Protein AF-A0A850M4L1-F1 (afdb_monomer_lite)

Structure (mmCIF, N/CA/C/O backbone):
data_AF-A0A850M4L1-F1
#
_entry.id   AF-A0A850M4L1-F1
#
loop_
_atom_site.group_PDB
_atom_site.id
_atom_site.type_symbol
_atom_site.label_atom_id
_atom_site.label_alt_id
_atom_site.label_comp_id
_atom_site.label_asym_id
_atom_site.label_entity_id
_atom_site.label_seq_id
_atom_site.pdbx_PDB_ins_code
_atom_site.Cartn_x
_atom_site.Cartn_y
_atom_site.Cartn_z
_atom_site.occupancy
_atom_site.B_iso_or_equiv
_atom_site.auth_seq_id
_atom_site.auth_comp_id
_atom_site.auth_asym_id
_atom_site.auth_atom_id
_atom_site.pdbx_PDB_model_num
ATOM 1 N N . MET A 1 1 ? 158.970 19.715 -235.689 1.00 47.38 1 MET A N 1
ATOM 2 C CA . MET A 1 1 ? 159.366 20.058 -234.306 1.00 47.38 1 MET A CA 1
ATOM 3 C C . MET A 1 1 ? 158.339 21.072 -233.840 1.00 47.38 1 MET A C 1
ATOM 5 O O . MET A 1 1 ? 158.352 22.173 -234.350 1.00 47.38 1 MET A O 1
ATOM 9 N N . SER A 1 2 ? 157.312 20.718 -233.080 1.00 52.75 2 SER A N 1
ATOM 10 C CA . SER A 1 2 ? 157.473 20.739 -231.622 1.00 52.75 2 SER A CA 1
ATOM 11 C C . SER A 1 2 ? 156.295 20.090 -230.870 1.00 52.75 2 SER A C 1
ATOM 13 O O . SER A 1 2 ? 156.142 20.314 -229.673 1.00 52.75 2 SER A O 1
ATOM 15 N N . ASP A 1 3 ? 155.504 19.248 -231.544 1.00 48.44 3 ASP A N 1
ATOM 16 C CA . ASP A 1 3 ? 154.266 18.611 -231.040 1.00 48.44 3 ASP A CA 1
ATOM 17 C C . ASP A 1 3 ? 154.437 17.668 -229.820 1.00 48.44 3 ASP A C 1
ATOM 19 O O . ASP A 1 3 ? 153.500 16.981 -229.427 1.00 48.44 3 ASP A O 1
ATOM 23 N N . GLN A 1 4 ? 155.618 17.601 -229.194 1.00 53.38 4 GLN A N 1
ATOM 24 C CA . GLN A 1 4 ? 155.922 16.665 -228.099 1.00 53.38 4 GLN A CA 1
ATOM 25 C C . GLN A 1 4 ? 156.129 17.314 -226.722 1.00 53.38 4 GLN A C 1
ATOM 27 O O . GLN A 1 4 ? 156.133 16.594 -225.726 1.00 53.38 4 GLN A O 1
ATOM 32 N N . VAL A 1 5 ? 156.273 18.640 -226.623 1.00 58.00 5 VAL A N 1
ATOM 33 C CA . VAL A 1 5 ? 156.611 19.285 -225.334 1.00 58.00 5 VAL A CA 1
ATOM 34 C C . VAL A 1 5 ? 155.368 19.656 -224.516 1.00 58.00 5 VAL A C 1
ATOM 36 O O . VAL A 1 5 ? 155.410 19.621 -223.291 1.00 58.00 5 VAL A O 1
ATOM 39 N N . GLU A 1 6 ? 154.223 19.894 -225.152 1.00 56.19 6 GLU A N 1
ATOM 40 C CA . GLU A 1 6 ? 153.031 20.380 -224.438 1.00 56.19 6 GLU A CA 1
ATOM 41 C C . GLU A 1 6 ? 152.244 19.269 -223.700 1.00 56.19 6 GLU A C 1
ATOM 43 O O . GLU A 1 6 ? 151.490 19.544 -222.768 1.00 56.19 6 GLU A O 1
ATOM 48 N N . ASN A 1 7 ? 152.478 17.991 -224.030 1.00 58.03 7 ASN A N 1
ATOM 49 C CA . ASN A 1 7 ? 151.738 16.840 -223.481 1.00 58.03 7 ASN A CA 1
ATOM 50 C C . ASN A 1 7 ? 152.262 16.355 -222.103 1.00 58.03 7 ASN A C 1
ATOM 52 O O . ASN A 1 7 ? 151.590 15.620 -221.379 1.00 58.03 7 ASN A O 1
ATOM 56 N N . VAL A 1 8 ? 153.476 16.763 -221.711 1.00 63.00 8 VAL A N 1
ATOM 57 C CA . VAL A 1 8 ? 154.105 16.365 -220.432 1.00 63.00 8 VAL A CA 1
ATOM 58 C C . VAL A 1 8 ? 153.668 17.282 -219.282 1.00 63.00 8 VAL A C 1
ATOM 60 O O . VAL A 1 8 ? 153.546 16.845 -218.134 1.00 63.00 8 VAL A O 1
ATOM 63 N N . GLU A 1 9 ? 153.358 18.542 -219.588 1.00 61.69 9 GLU A N 1
ATOM 64 C CA . GLU A 1 9 ? 152.892 19.530 -218.610 1.00 61.69 9 GLU A CA 1
ATOM 65 C C . GLU A 1 9 ? 151.488 19.184 -218.066 1.00 61.69 9 GLU A C 1
ATOM 67 O O . GLU A 1 9 ? 151.167 19.458 -216.906 1.00 61.69 9 GLU A O 1
ATOM 72 N N . THR A 1 10 ? 150.653 18.533 -218.882 1.00 63.84 10 THR A N 1
ATOM 73 C CA . THR A 1 10 ? 149.271 18.153 -218.546 1.00 63.84 10 THR A CA 1
ATOM 74 C C . THR A 1 10 ? 149.223 16.983 -217.562 1.00 63.84 10 THR A C 1
ATOM 76 O O . THR A 1 10 ? 148.523 17.048 -216.552 1.00 63.84 10 THR A O 1
ATOM 79 N N . LEU A 1 11 ? 150.043 15.950 -217.774 1.00 66.38 11 LEU A N 1
ATOM 80 C CA . LEU A 1 11 ? 150.095 14.768 -216.901 1.00 66.38 11 LEU A CA 1
ATOM 81 C C . LEU A 1 11 ? 150.603 15.087 -215.486 1.00 66.38 11 LEU A C 1
ATOM 83 O O . LEU A 1 11 ? 150.153 14.489 -214.507 1.00 66.38 11 LEU A O 1
ATOM 87 N N . LYS A 1 12 ? 151.500 16.070 -215.351 1.00 67.06 12 LYS A N 1
ATOM 88 C CA . LYS A 1 12 ? 152.033 16.486 -214.046 1.00 67.06 12 LYS A CA 1
ATOM 89 C C . LYS A 1 12 ? 150.975 17.176 -213.178 1.00 67.06 12 LYS A C 1
ATOM 91 O O . LYS A 1 12 ? 150.964 16.986 -211.960 1.00 67.06 12 LYS A O 1
ATOM 96 N N . LYS A 1 13 ? 150.063 17.932 -213.800 1.00 68.19 13 LYS A N 1
ATOM 97 C CA . LYS A 1 13 ? 148.914 18.541 -213.111 1.00 68.19 13 LYS A CA 1
ATOM 98 C C . LYS A 1 13 ? 147.897 17.491 -212.655 1.00 68.19 13 LYS A C 1
ATOM 100 O O . LYS A 1 13 ? 147.369 17.616 -211.552 1.00 68.19 13 LYS A O 1
ATOM 105 N N . GLU A 1 14 ? 147.678 16.435 -213.438 1.00 69.88 14 GLU A N 1
ATOM 106 C CA . GLU A 1 14 ? 146.752 15.352 -213.072 1.00 69.88 14 GLU A CA 1
ATOM 107 C C . GLU A 1 14 ? 147.271 14.532 -211.874 1.00 69.88 14 GLU A C 1
ATOM 109 O O . GLU A 1 14 ? 146.515 14.213 -210.957 1.00 69.88 14 GLU A O 1
ATOM 114 N N . LEU A 1 15 ? 148.583 14.272 -211.814 1.00 71.81 15 LEU A N 1
ATOM 115 C CA . LEU A 1 15 ? 149.195 13.526 -210.707 1.00 71.81 15 LEU A CA 1
ATOM 116 C C . LEU A 1 15 ? 149.131 14.297 -209.374 1.00 71.81 15 LEU A C 1
ATOM 118 O O . LEU A 1 15 ? 148.825 13.722 -208.329 1.00 71.81 15 LEU A O 1
ATOM 122 N N . GLN A 1 16 ? 149.361 15.616 -209.411 1.00 69.88 16 GLN A N 1
ATOM 123 C CA . GLN A 1 16 ? 149.229 16.473 -208.224 1.00 69.88 16 GLN A CA 1
ATOM 124 C C . GLN A 1 16 ? 147.788 16.542 -207.706 1.00 69.88 16 GLN A C 1
ATOM 126 O O . GLN A 1 16 ? 147.572 16.666 -206.499 1.00 69.88 16 GLN A O 1
ATOM 131 N N . LYS A 1 17 ? 146.797 16.441 -208.597 1.00 74.25 17 LYS A N 1
ATOM 132 C CA . LYS A 1 17 ? 145.383 16.378 -208.220 1.00 74.25 17 LYS A CA 1
ATOM 133 C C . LYS A 1 17 ? 145.055 15.059 -207.515 1.00 74.25 17 LYS A C 1
ATOM 135 O O . LYS A 1 17 ? 144.477 15.080 -206.434 1.00 74.25 17 LYS A O 1
ATOM 140 N N . GLN A 1 18 ? 145.527 13.933 -208.051 1.00 75.38 18 GLN A N 1
ATOM 141 C CA . GLN A 1 18 ? 145.298 12.615 -207.448 1.00 75.38 18 GLN A CA 1
ATOM 142 C C . GLN A 1 18 ? 145.950 12.455 -206.067 1.00 75.38 18 GLN A C 1
ATOM 144 O O . GLN A 1 18 ? 145.377 11.806 -205.193 1.00 75.38 18 GLN A O 1
ATOM 149 N N . GLN A 1 19 ? 147.110 13.076 -205.825 1.00 71.81 19 GLN A N 1
ATOM 150 C CA . GLN A 1 19 ? 147.727 13.073 -204.493 1.00 71.81 19 GLN A CA 1
ATOM 151 C C . GLN A 1 19 ? 146.883 13.821 -203.454 1.00 71.81 19 GLN A C 1
ATOM 153 O O . GLN A 1 19 ? 146.700 13.315 -202.348 1.00 71.81 19 GLN A O 1
ATOM 158 N N . LYS A 1 20 ? 146.301 14.971 -203.819 1.00 72.19 20 LYS A N 1
ATOM 159 C CA . LYS A 1 20 ? 145.382 15.708 -202.937 1.00 72.19 20 LYS A CA 1
ATOM 160 C C . LYS A 1 20 ? 144.107 14.922 -202.624 1.00 72.19 20 LYS A C 1
ATOM 162 O O . LYS A 1 20 ? 143.660 14.937 -201.478 1.00 72.19 20 LYS A O 1
ATOM 167 N N . ASP A 1 21 ? 143.554 14.216 -203.606 1.00 73.19 21 ASP A N 1
ATOM 168 C CA . ASP A 1 21 ? 142.341 13.411 -203.415 1.00 73.19 21 ASP A CA 1
ATOM 169 C C . ASP A 1 21 ? 142.602 12.194 -202.507 1.00 73.19 21 ASP A C 1
ATOM 171 O O . ASP A 1 21 ? 141.761 11.830 -201.679 1.00 73.19 21 ASP A O 1
ATOM 175 N N . LEU A 1 22 ? 143.801 11.605 -202.584 1.00 76.25 22 LEU A N 1
ATOM 176 C CA . LEU A 1 22 ? 144.211 10.507 -201.706 1.00 76.25 22 LEU A CA 1
ATOM 177 C C . LEU A 1 22 ? 144.377 10.965 -200.246 1.00 76.25 22 LEU A C 1
ATOM 179 O O . LEU A 1 22 ? 143.970 10.256 -199.322 1.00 76.25 22 LEU A O 1
ATOM 183 N N . GLU A 1 23 ? 144.953 12.151 -200.036 1.00 72.12 23 GLU A N 1
ATOM 184 C CA . GLU A 1 23 ? 145.127 12.755 -198.709 1.00 72.12 23 GLU A CA 1
ATOM 185 C C . GLU A 1 23 ? 143.764 13.056 -198.061 1.00 72.12 23 GLU A C 1
ATOM 187 O O . GLU A 1 23 ? 143.528 12.698 -196.906 1.00 72.12 23 GLU A O 1
ATOM 192 N N . TRP A 1 24 ? 142.818 13.599 -198.837 1.00 78.75 24 TRP A N 1
ATOM 193 C CA . TRP A 1 24 ? 141.440 13.832 -198.392 1.00 78.75 24 TRP A CA 1
ATOM 194 C C . TRP A 1 24 ? 140.712 12.528 -198.033 1.00 78.75 24 TRP A C 1
ATOM 196 O O . TRP A 1 24 ? 139.997 12.461 -197.029 1.00 78.75 24 TRP A O 1
ATOM 206 N N . SER A 1 25 ? 140.931 11.461 -198.808 1.00 70.56 25 SER A N 1
ATOM 207 C CA . SER A 1 25 ? 140.328 10.155 -198.532 1.00 70.56 25 SER A CA 1
ATOM 208 C C . SER A 1 25 ? 140.869 9.516 -197.249 1.00 70.56 25 SER A C 1
ATOM 210 O O . SER A 1 25 ? 140.101 8.887 -196.519 1.00 70.56 25 SER A O 1
ATOM 212 N N . LYS A 1 26 ? 142.161 9.681 -196.935 1.00 75.44 26 LYS A N 1
ATOM 213 C CA . LYS A 1 26 ? 142.742 9.187 -195.673 1.00 75.44 26 LYS A CA 1
ATOM 214 C C . LYS A 1 26 ? 142.166 9.915 -194.462 1.00 75.44 26 LYS A C 1
ATOM 216 O O . LYS A 1 26 ? 141.758 9.266 -193.500 1.00 75.44 26 LYS A O 1
ATOM 221 N N . ASP A 1 27 ? 142.053 11.236 -194.545 1.00 73.75 27 ASP A N 1
ATOM 222 C CA . ASP A 1 27 ? 141.485 12.061 -193.474 1.00 73.75 27 ASP A CA 1
ATOM 223 C C . ASP A 1 27 ? 139.998 11.734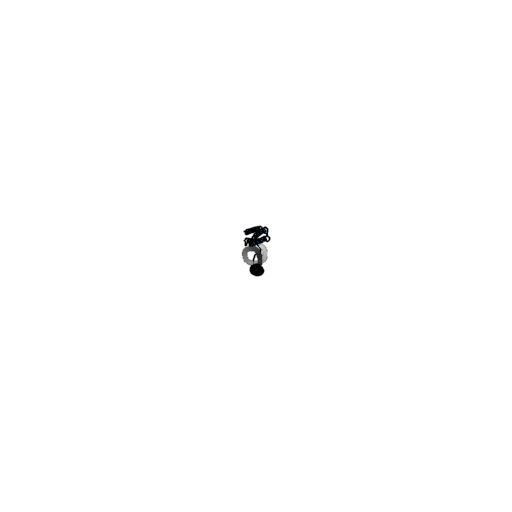 -193.232 1.00 73.75 27 ASP A C 1
ATOM 225 O O . ASP A 1 27 ? 139.510 11.713 -192.095 1.00 73.75 27 ASP A O 1
ATOM 229 N N . ARG A 1 28 ? 139.267 11.390 -194.303 1.00 76.75 28 ARG A N 1
ATOM 230 C CA . ARG A 1 28 ? 137.873 10.937 -194.224 1.00 76.75 28 ARG A CA 1
ATOM 231 C C . ARG A 1 28 ? 137.735 9.570 -193.551 1.00 76.75 28 ARG A C 1
ATOM 233 O O . ARG A 1 28 ? 136.832 9.406 -192.731 1.00 76.75 28 ARG A O 1
ATOM 240 N N . ILE A 1 29 ? 138.615 8.619 -193.864 1.00 77.12 29 ILE A N 1
ATOM 241 C CA . ILE A 1 29 ? 138.613 7.283 -193.247 1.00 77.12 29 ILE A CA 1
ATOM 242 C C . ILE A 1 29 ? 138.905 7.389 -191.747 1.00 77.12 29 ILE A C 1
ATOM 244 O O . ILE A 1 29 ? 138.156 6.837 -190.944 1.00 77.12 29 ILE A O 1
ATOM 248 N N . MET A 1 30 ? 139.897 8.192 -191.353 1.00 74.56 30 MET A N 1
ATOM 249 C CA . MET A 1 30 ? 140.255 8.360 -189.940 1.00 74.56 30 MET A CA 1
ATOM 250 C C . MET A 1 30 ? 139.113 8.985 -189.112 1.00 74.56 30 MET A C 1
ATOM 252 O O . MET A 1 30 ? 138.910 8.636 -187.946 1.00 74.56 30 MET A O 1
ATOM 256 N N . LYS A 1 31 ? 138.311 9.879 -189.714 1.00 75.31 31 LYS A N 1
ATOM 257 C CA . LYS A 1 31 ? 137.085 10.415 -189.092 1.00 75.31 31 LYS A CA 1
ATOM 258 C C . LYS A 1 31 ? 136.010 9.347 -188.889 1.00 75.31 31 LYS A C 1
ATOM 260 O O . LYS A 1 31 ? 135.436 9.278 -187.805 1.00 75.31 31 LYS A O 1
ATOM 265 N N . LEU A 1 32 ? 135.764 8.513 -189.898 1.00 78.44 32 LEU A N 1
ATOM 266 C CA . LEU A 1 32 ? 134.756 7.451 -189.826 1.00 78.44 32 LEU A CA 1
ATOM 267 C C . LEU A 1 32 ? 135.134 6.369 -188.809 1.00 78.44 32 LEU A C 1
ATOM 269 O O . LEU A 1 32 ? 134.271 5.890 -188.081 1.00 78.44 32 LEU A O 1
ATOM 273 N N . GLU A 1 33 ? 136.417 6.031 -188.685 1.00 74.50 33 GLU A N 1
ATOM 274 C CA . GLU A 1 33 ? 136.890 5.101 -187.651 1.00 74.50 33 GLU A CA 1
ATOM 275 C C . GLU A 1 33 ? 136.678 5.662 -186.238 1.00 74.50 33 GLU A C 1
ATOM 277 O O . GLU A 1 33 ? 136.248 4.940 -185.333 1.00 74.50 33 GLU A O 1
ATOM 282 N N . LYS A 1 34 ? 136.896 6.971 -186.052 1.00 74.31 34 LYS A N 1
ATOM 283 C CA . LYS A 1 34 ? 136.629 7.656 -184.780 1.00 74.31 34 LYS A CA 1
ATOM 284 C C . LYS A 1 34 ? 135.131 7.691 -184.444 1.00 74.31 34 LYS A C 1
ATOM 286 O O . LYS A 1 34 ? 134.760 7.480 -183.289 1.00 74.31 34 LYS A O 1
ATOM 291 N N . GLU A 1 35 ? 134.268 7.911 -185.435 1.00 74.94 35 GLU A N 1
ATOM 292 C CA . GLU A 1 35 ? 132.804 7.865 -185.280 1.00 74.94 35 GLU A CA 1
ATOM 293 C C . GLU A 1 35 ? 132.290 6.443 -184.995 1.00 74.94 35 GLU A C 1
ATOM 295 O O . GLU A 1 35 ? 131.413 6.259 -184.144 1.00 74.94 35 GLU A O 1
ATOM 300 N N . LEU A 1 36 ? 132.880 5.425 -185.628 1.00 76.62 36 LEU A N 1
ATOM 301 C CA . LEU A 1 36 ? 132.554 4.020 -185.388 1.00 76.62 36 LEU A CA 1
ATOM 302 C C . LEU A 1 36 ? 132.929 3.602 -183.959 1.00 76.62 36 LEU A C 1
ATOM 304 O O . LEU A 1 36 ? 132.122 2.983 -183.265 1.00 76.62 36 LEU A O 1
ATOM 308 N N . ALA A 1 37 ? 134.122 3.980 -183.491 1.00 70.94 37 ALA A N 1
ATOM 309 C CA . ALA A 1 37 ? 134.564 3.713 -182.122 1.00 70.94 37 ALA A CA 1
ATOM 310 C C . ALA A 1 37 ? 133.674 4.418 -181.080 1.00 70.94 37 ALA A C 1
ATOM 312 O O . ALA A 1 37 ? 133.314 3.816 -180.066 1.00 70.94 37 ALA A O 1
ATOM 313 N N . SER A 1 38 ? 133.256 5.659 -181.357 1.00 73.25 38 SER A N 1
ATOM 314 C CA . SER A 1 38 ? 132.304 6.404 -180.520 1.00 73.25 38 SER A CA 1
ATOM 315 C C . SER A 1 38 ? 130.935 5.712 -180.449 1.00 73.25 38 SER A C 1
ATOM 317 O O . SER A 1 38 ? 130.394 5.509 -179.362 1.00 73.25 38 SER A O 1
ATOM 319 N N . SER A 1 39 ? 130.409 5.256 -181.591 1.00 73.50 39 SER A N 1
ATOM 320 C CA . SER A 1 39 ? 129.108 4.573 -181.665 1.00 73.50 39 SER A CA 1
ATOM 321 C C . SER A 1 39 ? 129.118 3.220 -180.950 1.00 73.50 39 SER A C 1
ATOM 323 O O . SER A 1 39 ? 128.164 2.871 -180.258 1.00 73.50 39 SER A O 1
ATOM 325 N N . LYS A 1 40 ? 130.226 2.474 -181.040 1.00 71.62 40 LYS A N 1
ATOM 326 C CA . LYS A 1 40 ? 130.391 1.200 -180.323 1.00 71.62 40 LYS A CA 1
ATOM 327 C C . LYS A 1 40 ? 130.453 1.394 -178.804 1.00 71.62 40 LYS A C 1
ATOM 329 O O . LYS A 1 40 ? 129.876 0.606 -178.061 1.00 71.62 40 LYS A O 1
ATOM 334 N N . SER A 1 41 ? 131.114 2.462 -178.352 1.00 70.75 41 SER A N 1
ATOM 335 C CA . SER A 1 41 ? 131.174 2.843 -176.934 1.00 70.75 41 SER A CA 1
ATOM 336 C C . SER A 1 41 ? 129.807 3.284 -176.392 1.00 70.75 41 SER A C 1
ATOM 338 O O . SER A 1 41 ? 129.442 2.925 -175.274 1.00 70.75 41 SER A O 1
ATOM 340 N N . ALA A 1 42 ? 129.008 3.997 -177.196 1.00 71.69 42 ALA A N 1
ATOM 341 C CA . ALA A 1 42 ? 127.636 4.362 -176.838 1.00 71.69 42 ALA A CA 1
ATOM 342 C C . ALA A 1 42 ? 126.721 3.130 -176.706 1.00 71.69 42 ALA A C 1
ATOM 344 O O . ALA A 1 42 ? 125.980 3.026 -175.731 1.00 71.69 42 ALA A O 1
ATOM 345 N N . LEU A 1 43 ? 126.829 2.162 -177.624 1.00 72.81 43 LEU A N 1
ATOM 346 C CA . LEU A 1 43 ? 126.033 0.932 -177.575 1.00 72.81 43 LEU A CA 1
ATOM 347 C C . LEU A 1 43 ? 126.350 0.080 -176.331 1.00 72.81 43 LEU A C 1
ATOM 349 O O . LEU A 1 43 ? 125.434 -0.389 -175.658 1.00 72.81 43 LEU A O 1
ATOM 353 N N . MET A 1 44 ? 127.635 -0.049 -175.970 1.00 69.19 44 MET A N 1
ATOM 354 C CA . MET A 1 44 ? 128.047 -0.749 -174.741 1.00 69.19 44 MET A CA 1
ATOM 355 C C . MET A 1 44 ? 127.545 -0.074 -173.455 1.00 69.19 44 MET A C 1
ATOM 357 O O . MET A 1 44 ? 127.446 -0.739 -172.427 1.00 69.19 44 MET A O 1
ATOM 361 N N . LYS A 1 45 ? 127.218 1.226 -173.488 1.00 71.50 45 LYS A N 1
ATOM 362 C CA . LYS A 1 45 ? 126.600 1.930 -172.353 1.00 71.50 45 LYS A CA 1
ATOM 363 C C . LYS A 1 45 ? 125.081 1.770 -172.286 1.00 71.50 45 LYS A C 1
ATOM 365 O O . LYS A 1 45 ? 124.552 1.749 -171.183 1.00 71.50 45 LYS A O 1
ATOM 370 N N . SER A 1 46 ? 124.387 1.628 -173.416 1.00 72.69 46 SER A N 1
ATOM 371 C CA . SER A 1 46 ? 122.918 1.512 -173.436 1.00 72.69 46 SER A CA 1
ATOM 372 C C . SER A 1 46 ? 122.390 0.114 -173.089 1.00 72.69 46 SER A C 1
ATOM 374 O O . SER A 1 46 ? 121.260 -0.032 -172.634 1.00 72.69 46 SER A O 1
ATOM 376 N N . GLU A 1 47 ? 123.187 -0.935 -173.299 1.00 70.06 47 GLU A N 1
ATOM 377 C CA . GLU A 1 47 ? 122.758 -2.323 -173.070 1.00 70.06 47 GLU A CA 1
ATOM 378 C C . GLU A 1 47 ? 122.518 -2.664 -171.576 1.00 70.06 47 GLU A C 1
ATOM 380 O O . GLU A 1 47 ? 121.491 -3.272 -171.262 1.00 70.06 47 GLU A O 1
ATOM 385 N N . PRO A 1 48 ? 123.367 -2.223 -170.621 1.00 74.25 48 PRO A N 1
ATOM 386 C CA . PRO A 1 48 ? 123.092 -2.366 -169.188 1.00 74.25 48 PRO A CA 1
ATOM 387 C C . PRO A 1 48 ? 121.872 -1.560 -168.717 1.00 74.25 48 PRO A C 1
ATOM 389 O O . PRO A 1 48 ? 121.126 -2.026 -167.858 1.00 74.25 48 PRO A O 1
ATOM 392 N N . GLU A 1 49 ? 121.651 -0.368 -169.284 1.00 75.31 49 GLU A N 1
ATOM 393 C CA . GLU A 1 49 ? 120.510 0.495 -168.937 1.00 75.31 49 GLU A CA 1
ATOM 394 C C . GLU A 1 49 ? 119.172 -0.156 -169.315 1.00 75.31 49 GLU A C 1
ATOM 396 O O . GLU A 1 49 ? 118.204 -0.080 -168.557 1.00 75.31 49 GLU A O 1
ATOM 401 N N . MET A 1 50 ? 119.122 -0.863 -170.448 1.00 76.38 50 MET A N 1
ATOM 402 C CA . MET A 1 50 ? 117.914 -1.558 -170.898 1.00 76.38 50 MET A CA 1
ATOM 403 C C . MET A 1 50 ? 117.537 -2.725 -169.972 1.00 76.38 50 MET A C 1
ATOM 405 O O . MET A 1 50 ? 116.371 -2.868 -169.608 1.00 76.38 50 MET A O 1
ATOM 409 N N . LYS A 1 51 ? 118.529 -3.503 -169.512 1.00 75.81 51 LYS A N 1
ATOM 410 C CA . LYS A 1 51 ? 118.312 -4.575 -168.525 1.00 75.81 51 LYS A CA 1
ATOM 411 C C . LYS A 1 51 ? 117.790 -4.048 -167.187 1.00 75.81 51 LYS A C 1
ATOM 413 O O . LYS A 1 51 ? 116.876 -4.637 -166.619 1.00 75.81 51 LYS A O 1
ATOM 418 N N . ALA A 1 52 ? 118.325 -2.925 -166.704 1.00 79.44 52 ALA A N 1
ATOM 419 C CA . ALA A 1 52 ? 117.860 -2.312 -165.460 1.00 79.44 52 ALA A CA 1
ATOM 420 C C . ALA A 1 52 ? 116.382 -1.873 -165.542 1.00 79.44 52 ALA A C 1
ATOM 422 O O . ALA A 1 52 ? 115.634 -2.000 -164.570 1.00 79.44 52 ALA A O 1
ATOM 423 N N . LEU A 1 53 ? 115.932 -1.395 -166.708 1.00 79.50 53 LEU A N 1
ATOM 424 C CA . LEU A 1 53 ? 114.532 -1.019 -166.928 1.00 79.50 53 LEU A CA 1
ATOM 425 C C . LEU A 1 53 ? 113.583 -2.227 -166.931 1.00 79.50 53 LEU A C 1
ATOM 427 O O . LEU A 1 53 ? 112.507 -2.145 -166.336 1.00 79.50 53 LEU A O 1
ATOM 431 N N . GLU A 1 54 ? 113.969 -3.351 -167.541 1.00 77.31 54 GLU A N 1
ATOM 432 C CA . GLU A 1 54 ? 113.172 -4.592 -167.510 1.00 77.31 54 GLU A CA 1
ATOM 433 C C . GLU A 1 54 ? 112.997 -5.134 -166.087 1.00 77.31 54 GLU A C 1
ATOM 435 O O . GLU A 1 54 ? 111.895 -5.534 -165.689 1.00 77.31 54 GLU A O 1
ATOM 440 N N . GLU A 1 55 ? 114.067 -5.089 -165.295 1.00 79.62 55 GLU A N 1
ATOM 441 C CA . GLU A 1 55 ? 114.052 -5.524 -163.900 1.00 79.62 55 GLU A CA 1
ATOM 442 C C . GLU A 1 55 ? 113.154 -4.613 -163.044 1.00 79.62 55 GLU A C 1
ATOM 444 O O . GLU A 1 55 ? 112.332 -5.092 -162.259 1.00 79.62 55 GLU A O 1
ATOM 449 N N . THR A 1 56 ? 113.199 -3.298 -163.286 1.00 80.81 56 THR A N 1
ATOM 450 C CA . THR A 1 56 ? 112.325 -2.317 -162.616 1.00 80.81 56 THR A CA 1
ATOM 451 C C . THR A 1 56 ? 110.844 -2.533 -162.957 1.00 80.81 56 THR A C 1
ATOM 453 O O . THR A 1 56 ? 109.976 -2.440 -162.088 1.00 80.81 56 THR A O 1
ATOM 456 N N . ASN A 1 57 ? 110.526 -2.853 -164.214 1.00 80.75 57 ASN A N 1
ATOM 457 C CA . ASN A 1 57 ? 109.142 -3.062 -164.644 1.00 80.75 57 ASN A CA 1
ATOM 458 C C . ASN A 1 57 ? 108.517 -4.321 -164.017 1.00 80.75 57 ASN A C 1
ATOM 460 O O . ASN A 1 57 ? 107.339 -4.324 -163.654 1.00 80.75 57 ASN A O 1
ATOM 464 N N . SER A 1 58 ? 109.318 -5.373 -163.828 1.00 78.50 58 SER A N 1
ATOM 465 C CA . SER A 1 58 ? 108.872 -6.599 -163.156 1.00 78.50 58 SER A CA 1
ATOM 466 C C . SER A 1 58 ? 108.518 -6.345 -161.684 1.00 78.50 58 SER A C 1
ATOM 468 O O . SER A 1 58 ? 107.459 -6.773 -161.228 1.00 78.50 58 SER A O 1
ATOM 470 N N . GLN A 1 59 ? 109.329 -5.555 -160.968 1.00 83.62 59 GLN A N 1
ATOM 471 C CA . GLN A 1 59 ? 109.040 -5.164 -159.579 1.00 83.62 59 GLN A CA 1
ATOM 472 C C . GLN A 1 59 ? 107.747 -4.339 -159.455 1.00 83.62 59 GLN A C 1
ATOM 474 O O . GLN A 1 59 ? 106.987 -4.496 -158.498 1.00 83.62 59 GLN A O 1
ATOM 479 N N . LEU A 1 60 ? 107.464 -3.462 -160.424 1.00 83.62 60 LEU A N 1
ATOM 480 C CA . LEU A 1 60 ? 106.237 -2.657 -160.424 1.00 83.62 60 LEU A CA 1
ATOM 481 C C . LEU A 1 60 ? 104.974 -3.499 -160.643 1.00 83.62 60 LEU A C 1
ATOM 483 O O . LEU A 1 60 ? 103.945 -3.217 -160.028 1.00 83.62 60 LEU A O 1
ATOM 487 N N . MET A 1 61 ? 105.041 -4.533 -161.486 1.00 79.69 61 MET A N 1
ATOM 488 C CA . MET A 1 61 ? 103.926 -5.466 -161.690 1.00 79.69 61 MET A CA 1
ATOM 489 C C . MET A 1 61 ? 103.579 -6.225 -160.406 1.00 79.69 61 MET A C 1
ATOM 491 O O . MET A 1 61 ? 102.405 -6.303 -160.042 1.00 79.69 61 MET A O 1
ATOM 495 N N . GLU A 1 62 ? 104.592 -6.731 -159.699 1.00 82.94 62 GLU A N 1
ATOM 496 C CA . GLU A 1 62 ? 104.413 -7.460 -158.439 1.00 82.94 62 GLU A CA 1
ATOM 497 C C . GLU A 1 62 ? 103.783 -6.560 -157.364 1.00 82.94 62 GLU A C 1
ATOM 499 O O . GLU A 1 62 ? 102.766 -6.909 -156.759 1.00 82.94 62 GLU A O 1
ATOM 504 N N . LYS A 1 63 ? 104.286 -5.328 -157.231 1.00 82.50 63 LYS A N 1
ATOM 505 C CA . LYS A 1 63 ? 103.760 -4.341 -156.279 1.00 82.50 63 LYS A CA 1
ATOM 506 C C . LYS A 1 63 ? 102.309 -3.933 -156.567 1.00 82.50 63 LYS A C 1
ATOM 508 O O . LYS A 1 63 ? 101.532 -3.694 -155.644 1.00 82.50 63 LYS A O 1
ATOM 513 N N . ASN A 1 64 ? 101.918 -3.868 -157.841 1.00 82.38 64 ASN A N 1
ATOM 514 C CA . ASN A 1 64 ? 100.535 -3.579 -158.230 1.00 82.38 64 ASN A CA 1
ATOM 515 C C . ASN A 1 64 ? 99.573 -4.720 -157.879 1.00 82.38 64 ASN A C 1
ATOM 517 O O . ASN A 1 64 ? 98.433 -4.457 -157.494 1.00 82.38 64 ASN A O 1
ATOM 521 N N . ALA A 1 65 ? 100.011 -5.976 -158.002 1.00 82.94 65 ALA A N 1
ATOM 522 C CA . ALA A 1 65 ? 99.203 -7.123 -157.597 1.00 82.94 65 ALA A CA 1
ATOM 523 C C . ALA A 1 65 ? 98.950 -7.116 -156.080 1.00 82.94 65 ALA A C 1
ATOM 525 O O . ALA A 1 65 ? 97.821 -7.335 -155.639 1.00 82.94 65 ALA A O 1
ATOM 526 N N . GLU A 1 66 ? 99.972 -6.779 -155.292 1.00 82.75 66 GLU A N 1
ATOM 527 C CA . GLU A 1 66 ? 99.886 -6.722 -153.831 1.00 82.75 66 GLU A CA 1
ATOM 528 C C . GLU A 1 66 ? 98.930 -5.621 -153.336 1.00 82.75 66 GLU A C 1
ATOM 530 O O . GLU A 1 66 ? 98.056 -5.878 -152.506 1.00 82.75 66 GLU A O 1
ATOM 535 N N . LEU A 1 67 ? 99.001 -4.417 -153.918 1.00 84.38 67 LEU A N 1
ATOM 536 C CA . LEU A 1 67 ? 98.075 -3.319 -153.601 1.00 84.38 67 LEU A CA 1
ATOM 537 C C . LEU A 1 67 ? 96.617 -3.660 -153.930 1.00 84.38 67 LEU A C 1
ATOM 539 O O . LEU A 1 67 ? 95.703 -3.282 -153.196 1.00 84.38 67 LEU A O 1
ATOM 543 N N . LYS A 1 68 ? 96.385 -4.394 -155.022 1.00 83.50 68 LYS A N 1
ATOM 544 C CA . LYS A 1 68 ? 95.034 -4.783 -155.436 1.00 83.50 68 LYS A CA 1
ATOM 545 C C . LYS A 1 68 ? 94.377 -5.722 -154.420 1.00 83.50 68 LYS A C 1
ATOM 547 O O . LYS A 1 68 ? 93.191 -5.572 -154.142 1.00 83.50 68 LYS A O 1
ATOM 552 N N . ASN A 1 69 ? 95.152 -6.629 -153.824 1.00 83.12 69 ASN A N 1
ATOM 553 C CA . ASN A 1 69 ? 94.666 -7.522 -152.769 1.00 83.12 69 ASN A CA 1
ATOM 554 C C . ASN A 1 69 ? 94.343 -6.761 -151.472 1.00 83.12 69 ASN A C 1
ATOM 556 O O . ASN A 1 69 ? 93.309 -7.022 -150.860 1.00 83.12 69 ASN A O 1
ATOM 560 N N . GLN A 1 70 ? 95.161 -5.773 -151.090 1.00 83.06 70 GLN A N 1
ATOM 561 C CA . GLN A 1 70 ? 94.889 -4.940 -149.908 1.00 83.06 70 GLN A CA 1
ATOM 562 C C . GLN A 1 70 ? 93.585 -4.139 -150.033 1.00 83.06 70 GLN A C 1
ATOM 564 O O . GLN A 1 70 ? 92.859 -3.983 -149.051 1.00 83.06 70 GLN A O 1
ATOM 569 N N . ILE A 1 71 ? 93.260 -3.647 -151.234 1.00 82.62 71 ILE A N 1
ATOM 570 C CA . ILE A 1 71 ? 91.997 -2.934 -151.481 1.00 82.62 71 ILE A CA 1
ATOM 571 C C . ILE A 1 71 ? 90.798 -3.861 -151.256 1.00 82.62 71 ILE A C 1
ATOM 573 O O . ILE A 1 71 ? 89.853 -3.464 -150.579 1.00 82.62 71 ILE A O 1
ATOM 577 N N . ILE A 1 72 ? 90.858 -5.100 -151.752 1.00 83.25 72 ILE A N 1
ATOM 578 C CA . ILE A 1 72 ? 89.769 -6.075 -151.589 1.00 83.25 72 ILE A CA 1
ATOM 579 C C . ILE A 1 72 ? 89.525 -6.381 -150.102 1.00 83.25 72 ILE A C 1
ATOM 581 O O . ILE A 1 72 ? 88.382 -6.329 -149.651 1.00 83.25 72 ILE A O 1
ATOM 585 N N . GLU A 1 73 ? 90.580 -6.618 -149.313 1.00 79.62 73 GLU A N 1
ATOM 586 C CA . GLU A 1 73 ? 90.439 -6.856 -147.864 1.00 79.62 73 GLU A CA 1
ATOM 587 C C . GLU A 1 73 ? 89.831 -5.658 -147.116 1.00 79.62 73 GLU A C 1
ATOM 589 O O . GLU A 1 73 ? 89.051 -5.828 -146.173 1.00 79.62 73 GLU A O 1
ATOM 594 N N . LEU A 1 74 ? 90.182 -4.430 -147.511 1.00 81.19 74 LEU A N 1
ATOM 595 C CA . LEU A 1 74 ? 89.622 -3.222 -146.907 1.00 81.19 74 LEU A CA 1
ATOM 596 C C . LEU A 1 74 ? 88.153 -3.017 -147.294 1.00 81.19 74 LEU A C 1
ATOM 598 O O . LEU A 1 74 ? 87.349 -2.654 -146.435 1.00 81.19 74 LEU A O 1
ATOM 602 N N . GLU A 1 75 ? 87.780 -3.290 -148.544 1.00 81.00 75 GLU A N 1
ATOM 603 C CA . GLU A 1 75 ? 86.386 -3.232 -148.997 1.00 81.00 75 GLU A CA 1
ATOM 604 C C . GLU A 1 75 ? 85.501 -4.260 -148.273 1.00 81.00 75 GLU A C 1
ATOM 606 O O . GLU A 1 75 ? 84.375 -3.933 -147.881 1.00 81.00 75 GLU A O 1
ATOM 611 N N . GLU A 1 76 ? 86.003 -5.474 -148.021 1.00 77.94 76 GLU A N 1
ATOM 612 C CA . GLU A 1 76 ? 85.292 -6.477 -147.216 1.00 77.94 76 GLU A CA 1
ATOM 613 C C . GLU A 1 76 ? 85.143 -6.049 -145.750 1.00 77.94 76 GLU A C 1
ATOM 615 O O . GLU A 1 76 ? 84.052 -6.165 -145.185 1.00 77.94 76 GLU A O 1
ATOM 620 N N . LYS A 1 77 ? 86.186 -5.470 -145.138 1.00 74.62 77 LYS A N 1
ATOM 621 C CA . LYS A 1 77 ? 86.097 -4.926 -143.769 1.00 74.62 77 LYS A CA 1
ATOM 622 C C . LYS A 1 77 ? 85.102 -3.772 -143.653 1.00 74.62 77 LYS A C 1
ATOM 624 O O . LYS A 1 77 ? 84.377 -3.700 -142.664 1.00 74.62 77 LYS A O 1
ATOM 629 N N . ILE A 1 78 ? 85.027 -2.891 -144.651 1.00 74.75 78 ILE A N 1
ATOM 630 C CA . ILE A 1 78 ? 84.059 -1.784 -144.668 1.00 74.75 78 ILE A CA 1
ATOM 631 C C . ILE A 1 78 ? 82.625 -2.314 -144.787 1.00 74.75 78 ILE A C 1
ATOM 633 O O . ILE A 1 78 ? 81.732 -1.805 -144.112 1.00 74.75 78 ILE A O 1
ATOM 637 N N . LYS A 1 79 ? 82.393 -3.372 -145.575 1.00 71.12 79 LYS A N 1
ATOM 638 C CA . LYS A 1 79 ? 81.070 -4.010 -145.677 1.00 71.12 79 LYS A CA 1
ATOM 639 C C . LYS A 1 79 ? 80.596 -4.675 -144.386 1.00 71.12 79 LYS A C 1
ATOM 641 O O . LYS A 1 79 ? 79.394 -4.833 -144.237 1.00 71.12 79 LYS A O 1
ATOM 646 N N . LEU A 1 80 ? 81.490 -5.065 -143.476 1.00 67.25 80 LEU A N 1
ATOM 647 C CA . LEU A 1 80 ? 81.116 -5.623 -142.168 1.00 67.25 80 LEU A CA 1
ATOM 648 C C . LEU A 1 80 ? 80.772 -4.541 -141.126 1.00 67.25 80 LEU A C 1
ATOM 650 O O . LEU A 1 80 ? 80.113 -4.840 -140.137 1.00 67.25 80 LEU A O 1
ATOM 654 N N . LEU A 1 81 ? 81.162 -3.282 -141.351 1.00 64.25 81 LEU A N 1
ATOM 655 C CA . LEU A 1 81 ? 80.875 -2.134 -140.478 1.00 64.25 81 LEU A CA 1
ATOM 656 C C . LEU A 1 81 ? 79.562 -1.420 -140.875 1.00 64.25 81 LEU A C 1
ATOM 658 O O . LEU A 1 81 ? 79.531 -0.204 -141.073 1.00 64.25 81 LEU A O 1
ATOM 662 N N . VAL A 1 82 ? 78.468 -2.175 -141.031 1.00 66.44 82 VAL A N 1
ATOM 663 C CA . VAL A 1 82 ? 77.161 -1.652 -141.486 1.00 66.44 82 VAL A CA 1
ATOM 664 C C . VAL A 1 82 ? 76.459 -0.808 -140.392 1.00 66.44 82 VAL A C 1
ATOM 666 O O . VAL A 1 82 ? 76.451 -1.209 -139.231 1.00 66.44 82 VAL A O 1
ATOM 669 N N . PRO A 1 83 ? 75.792 0.322 -140.728 1.00 68.19 83 PRO A N 1
ATOM 670 C CA . PRO A 1 83 ? 75.056 1.204 -139.797 1.00 68.19 83 PRO A CA 1
ATOM 671 C C . PRO A 1 83 ? 73.856 0.609 -139.030 1.00 68.19 83 PRO A C 1
ATOM 673 O O . PRO A 1 83 ? 73.306 1.281 -138.152 1.00 68.19 83 PRO A O 1
ATOM 676 N N . ASP A 1 84 ? 73.398 -0.596 -139.371 1.00 70.50 84 ASP A N 1
ATOM 677 C CA . ASP A 1 84 ? 72.116 -1.126 -138.889 1.00 70.50 84 ASP A CA 1
ATOM 678 C C . ASP A 1 84 ? 72.152 -1.576 -137.416 1.00 70.50 84 ASP A C 1
ATOM 680 O O . ASP A 1 84 ? 71.169 -1.369 -136.700 1.00 70.50 84 ASP A O 1
ATOM 684 N N . ASP A 1 85 ? 73.289 -2.077 -136.921 1.00 74.06 85 ASP A N 1
ATOM 685 C CA . ASP A 1 85 ? 73.435 -2.496 -135.517 1.00 74.06 85 ASP A CA 1
ATOM 686 C C . ASP A 1 85 ? 73.390 -1.300 -134.552 1.00 74.06 85 ASP A C 1
ATOM 688 O O . ASP A 1 85 ? 72.654 -1.310 -133.565 1.00 74.06 85 ASP A O 1
ATOM 692 N N . LEU A 1 86 ? 74.079 -0.205 -134.892 1.00 77.00 86 LEU A N 1
ATOM 693 C CA . LEU A 1 86 ? 74.057 1.039 -134.110 1.00 77.00 86 LEU A CA 1
ATOM 694 C C . LEU A 1 86 ? 72.667 1.692 -134.102 1.00 77.00 86 LEU A C 1
ATOM 696 O O . LEU A 1 86 ? 72.244 2.283 -133.106 1.00 77.00 86 LEU A O 1
ATOM 700 N N . LYS A 1 87 ? 71.930 1.592 -135.213 1.00 79.56 87 LYS A N 1
ATOM 701 C CA . LYS A 1 87 ? 70.564 2.122 -135.313 1.00 79.56 87 LYS A CA 1
ATOM 702 C C . LYS A 1 87 ? 69.583 1.319 -134.460 1.00 79.56 87 LYS A C 1
ATOM 704 O O . LYS A 1 87 ? 68.664 1.904 -133.883 1.00 79.56 87 LYS A O 1
ATOM 709 N N . ARG A 1 88 ? 69.786 0.004 -134.362 1.00 82.00 88 ARG A N 1
ATOM 710 C CA . ARG A 1 88 ? 69.021 -0.875 -133.476 1.00 82.00 88 ARG A CA 1
ATOM 711 C C . ARG A 1 88 ? 69.294 -0.554 -132.008 1.00 82.00 88 ARG A C 1
ATOM 713 O O . ARG A 1 88 ? 68.348 -0.286 -131.280 1.00 82.00 88 ARG A O 1
ATOM 720 N N . GLU A 1 89 ? 70.559 -0.445 -131.611 1.00 83.44 89 GLU A N 1
ATOM 721 C CA . GLU A 1 89 ? 70.954 -0.124 -130.230 1.00 83.44 89 GLU A CA 1
ATOM 722 C C . GLU A 1 89 ? 70.449 1.261 -129.772 1.00 83.44 89 GLU A C 1
ATOM 724 O O . GLU A 1 89 ? 70.019 1.443 -128.628 1.00 83.44 89 GLU A O 1
ATOM 729 N N . LEU A 1 90 ? 70.407 2.239 -130.687 1.00 83.81 90 LEU A N 1
ATOM 730 C CA . LEU A 1 90 ? 69.800 3.549 -130.437 1.00 83.81 90 LEU A CA 1
ATOM 731 C C . LEU A 1 90 ? 68.282 3.463 -130.211 1.00 83.81 90 LEU A C 1
ATOM 733 O O . LEU A 1 90 ? 67.752 4.169 -129.350 1.00 83.81 90 LEU A O 1
ATOM 737 N N . ASN A 1 91 ? 67.574 2.645 -130.992 1.00 86.25 91 ASN A N 1
ATOM 738 C CA . ASN A 1 91 ? 66.133 2.453 -130.824 1.00 86.25 91 ASN A CA 1
ATOM 739 C C . ASN A 1 91 ? 65.819 1.697 -129.528 1.00 86.25 91 ASN A C 1
ATOM 741 O O . ASN A 1 91 ? 64.960 2.155 -128.779 1.00 86.25 91 ASN A O 1
ATOM 745 N N . ASP A 1 92 ? 66.571 0.639 -129.215 1.00 88.25 92 ASP A N 1
ATOM 746 C CA . ASP A 1 92 ? 66.439 -0.118 -127.965 1.00 88.25 92 ASP A CA 1
ATOM 747 C C . ASP A 1 92 ? 66.681 0.795 -126.747 1.00 88.25 92 ASP A C 1
ATOM 749 O O . ASP A 1 92 ? 65.932 0.769 -125.770 1.00 88.25 92 ASP A O 1
ATOM 753 N N . SER A 1 93 ? 67.675 1.688 -126.828 1.00 88.00 93 SER A N 1
ATOM 754 C CA . SER A 1 93 ? 67.949 2.678 -125.778 1.00 88.00 93 SER A CA 1
ATOM 755 C C . SER A 1 93 ? 66.818 3.699 -125.616 1.00 88.00 93 SER A C 1
ATOM 757 O O . SER A 1 93 ? 66.472 4.055 -124.491 1.00 88.00 93 SER A O 1
ATOM 759 N N . LYS A 1 94 ? 66.213 4.173 -126.714 1.00 89.69 94 LYS A N 1
ATOM 760 C CA . LYS A 1 94 ? 65.057 5.087 -126.661 1.00 89.69 94 LYS A CA 1
ATOM 761 C C . LYS A 1 94 ? 63.827 4.416 -126.070 1.00 89.69 94 LYS A C 1
ATOM 763 O O . LYS A 1 94 ? 63.128 5.038 -125.276 1.00 89.69 94 LYS A O 1
ATOM 768 N N . GLU A 1 95 ? 63.572 3.168 -126.448 1.00 91.56 95 GLU A N 1
ATOM 769 C CA . GLU A 1 95 ? 62.463 2.393 -125.902 1.00 91.56 95 GLU A CA 1
ATOM 770 C C . GLU A 1 95 ? 62.666 2.140 -124.404 1.00 91.56 95 GLU A C 1
ATOM 772 O O . GLU A 1 95 ? 61.750 2.359 -123.612 1.00 91.56 95 GLU A O 1
ATOM 777 N N . LEU A 1 96 ? 63.891 1.807 -123.985 1.00 93.25 96 LEU A N 1
ATOM 778 C CA . LEU A 1 96 ? 64.232 1.672 -122.572 1.00 93.25 96 LEU A CA 1
ATOM 779 C C . LEU A 1 96 ? 64.052 2.993 -121.807 1.00 93.25 96 LEU A C 1
ATOM 781 O O . LEU A 1 96 ? 63.510 2.982 -120.703 1.00 93.25 96 LEU A O 1
ATOM 785 N N . ILE A 1 97 ? 64.471 4.129 -122.377 1.00 91.38 97 ILE A N 1
ATOM 786 C CA . ILE A 1 97 ? 64.254 5.455 -121.777 1.00 91.38 97 ILE A CA 1
ATOM 787 C C . ILE A 1 97 ? 62.756 5.725 -121.620 1.00 91.38 97 ILE A C 1
ATOM 789 O O . ILE A 1 97 ? 62.332 6.053 -120.515 1.00 91.38 97 ILE A O 1
ATOM 793 N N . ALA A 1 98 ? 61.950 5.502 -122.660 1.00 92.06 98 ALA A N 1
ATOM 794 C CA . ALA A 1 98 ? 60.503 5.697 -122.600 1.00 92.06 98 ALA A CA 1
ATOM 795 C C . ALA A 1 98 ? 59.848 4.819 -121.516 1.00 92.06 98 ALA A C 1
ATOM 797 O O . ALA A 1 98 ? 59.056 5.310 -120.711 1.00 92.06 98 ALA A O 1
ATOM 798 N N . GLN A 1 99 ? 60.242 3.544 -121.412 1.00 93.31 99 GLN A N 1
ATOM 799 C CA . GLN A 1 99 ? 59.766 2.642 -120.355 1.00 93.31 99 GLN A CA 1
ATOM 800 C C . GLN A 1 99 ? 60.165 3.127 -118.950 1.00 93.31 99 GLN A C 1
ATOM 802 O O . GLN A 1 99 ? 59.381 3.031 -117.998 1.00 93.31 99 GLN A O 1
ATOM 807 N N . LYS A 1 100 ? 61.384 3.657 -118.786 1.00 93.75 100 LYS A N 1
ATOM 808 C CA . LYS A 1 100 ? 61.848 4.217 -117.508 1.00 93.75 100 LYS A CA 1
ATOM 809 C C . LYS A 1 100 ? 61.133 5.520 -117.163 1.00 93.75 100 LYS A C 1
ATOM 811 O O . LYS A 1 100 ? 60.774 5.694 -116.002 1.00 93.75 100 LYS A O 1
ATOM 816 N N . GLU A 1 101 ? 60.882 6.392 -118.132 1.00 94.44 101 GLU A N 1
ATOM 817 C CA . GLU A 1 101 ? 60.105 7.621 -117.948 1.00 94.44 101 GLU A CA 1
ATOM 818 C C . GLU A 1 101 ? 58.666 7.314 -117.525 1.00 94.44 101 GLU A C 1
ATOM 820 O O . GLU A 1 101 ? 58.165 7.910 -116.569 1.00 94.44 101 GLU A O 1
ATOM 825 N N . GLU A 1 102 ? 58.026 6.326 -118.152 1.00 93.50 102 GLU A N 1
ATOM 826 C CA . GLU A 1 102 ? 56.691 5.872 -117.757 1.00 93.50 102 GLU A CA 1
ATOM 827 C C . GLU A 1 102 ? 56.688 5.253 -116.350 1.00 93.50 102 GLU A C 1
ATOM 829 O O . GLU A 1 102 ? 55.819 5.559 -115.531 1.00 93.50 102 GLU A O 1
ATOM 834 N N . THR A 1 103 ? 57.716 4.471 -116.007 1.00 93.88 103 THR A N 1
ATOM 835 C CA . THR A 1 103 ? 57.896 3.945 -114.644 1.00 93.88 103 THR A CA 1
ATOM 836 C C . THR A 1 103 ? 58.059 5.075 -113.621 1.00 93.88 103 THR A C 1
ATOM 838 O O . THR A 1 103 ? 57.421 5.052 -112.569 1.00 93.88 103 THR A O 1
ATOM 841 N N . ILE A 1 104 ? 58.882 6.086 -113.921 1.00 93.19 104 ILE A N 1
ATOM 842 C CA . ILE A 1 104 ? 59.100 7.252 -113.052 1.00 93.19 104 ILE A CA 1
ATOM 843 C C . ILE A 1 104 ? 57.798 8.029 -112.860 1.00 93.19 104 ILE A C 1
ATOM 845 O O . ILE A 1 104 ? 57.478 8.413 -111.735 1.00 93.19 104 ILE A O 1
ATOM 849 N N . LYS A 1 105 ? 57.027 8.233 -113.932 1.00 94.94 105 LYS A N 1
ATOM 850 C CA . LYS A 1 105 ? 55.723 8.896 -113.865 1.00 94.94 105 LYS A CA 1
ATOM 851 C C . LYS A 1 105 ? 54.768 8.143 -112.936 1.00 94.94 105 LYS A C 1
ATOM 853 O O . LYS A 1 105 ? 54.268 8.733 -111.982 1.00 94.94 105 LYS A O 1
ATOM 858 N N . ASN A 1 106 ? 54.610 6.835 -113.136 1.00 94.44 106 ASN A N 1
ATOM 859 C CA . ASN A 1 106 ? 53.734 5.999 -112.310 1.00 94.44 106 ASN A CA 1
ATOM 860 C C . ASN A 1 106 ? 54.159 5.984 -110.829 1.00 94.44 106 ASN A C 1
ATOM 862 O O . ASN A 1 106 ? 53.316 6.018 -109.927 1.00 94.44 106 ASN A O 1
ATOM 866 N N . LEU A 1 107 ? 55.468 5.973 -110.556 1.00 94.88 107 LEU A N 1
ATOM 867 C CA . LEU A 1 107 ? 55.997 6.073 -109.194 1.00 94.88 107 LEU A CA 1
ATOM 868 C C . LEU A 1 107 ? 55.722 7.445 -108.569 1.00 94.88 107 LEU A C 1
ATOM 870 O O . LEU A 1 107 ? 55.338 7.508 -107.404 1.00 94.88 107 LEU A O 1
ATOM 874 N N . ASN A 1 108 ? 55.868 8.537 -109.319 1.00 94.25 108 ASN A N 1
ATOM 875 C CA . ASN A 1 108 ? 55.562 9.883 -108.829 1.00 94.25 108 ASN A CA 1
ATOM 876 C C . ASN A 1 108 ? 54.069 10.068 -108.528 1.00 94.25 108 ASN A C 1
ATOM 878 O O . ASN A 1 108 ? 53.719 10.657 -107.500 1.00 94.25 108 ASN A O 1
ATOM 882 N N . ASP A 1 109 ? 53.194 9.520 -109.370 1.00 94.69 109 ASP A N 1
ATOM 883 C CA . ASP A 1 109 ? 51.746 9.523 -109.142 1.00 94.69 109 ASP A CA 1
ATOM 884 C C . ASP A 1 109 ? 51.393 8.712 -107.880 1.00 94.69 109 ASP A C 1
ATOM 886 O O . ASP A 1 109 ? 50.616 9.163 -107.028 1.00 94.69 109 ASP A O 1
ATOM 890 N N . SER A 1 110 ? 52.053 7.566 -107.684 1.00 94.50 110 SER A N 1
ATOM 891 C CA . SER A 1 110 ? 51.915 6.744 -106.473 1.00 94.50 110 SER A CA 1
ATOM 892 C C . SER A 1 110 ? 52.417 7.472 -105.220 1.00 94.50 110 SER A C 1
ATOM 894 O O . SER A 1 110 ? 51.733 7.488 -104.200 1.00 94.50 110 SER A O 1
ATOM 896 N N . ILE A 1 111 ? 53.577 8.136 -105.287 1.00 93.88 111 ILE A N 1
ATOM 897 C CA . ILE A 1 111 ? 54.128 8.942 -104.184 1.00 93.88 111 ILE A CA 1
ATOM 898 C C . ILE A 1 111 ? 53.173 10.079 -103.817 1.00 93.88 111 ILE A C 1
ATOM 900 O O . ILE A 1 111 ? 52.965 10.353 -102.635 1.00 93.88 111 ILE A O 1
ATOM 904 N N . THR A 1 112 ? 52.596 10.749 -104.811 1.00 93.69 112 THR A N 1
ATOM 905 C CA . THR A 1 112 ? 51.654 11.853 -104.590 1.00 93.69 112 THR A CA 1
ATOM 906 C C . THR A 1 112 ? 50.387 11.356 -103.896 1.00 93.69 112 THR A C 1
ATOM 908 O O . THR A 1 112 ? 49.943 11.963 -102.919 1.00 93.69 112 THR A O 1
ATOM 911 N N . THR A 1 113 ? 49.861 10.212 -104.337 1.00 94.31 113 THR A N 1
ATOM 912 C CA . THR A 1 113 ? 48.691 9.567 -103.728 1.00 94.31 113 THR A CA 1
ATOM 913 C C . THR A 1 113 ? 48.978 9.139 -102.287 1.00 94.31 113 THR A C 1
ATOM 915 O O . THR A 1 113 ? 48.261 9.544 -101.376 1.00 94.31 113 THR A O 1
ATOM 918 N N . LEU A 1 114 ? 50.090 8.439 -102.043 1.00 94.06 114 LEU A N 1
ATOM 919 C CA . LEU A 1 114 ? 50.489 8.006 -100.699 1.00 94.06 114 LEU A CA 1
ATOM 920 C C . LEU A 1 114 ? 50.738 9.184 -99.749 1.00 94.06 114 LEU A C 1
ATOM 922 O O . LEU A 1 114 ? 50.368 9.127 -98.580 1.00 94.06 114 LEU A O 1
ATOM 926 N N . LYS A 1 115 ? 51.335 10.283 -100.228 1.00 93.69 115 LYS A N 1
ATOM 927 C CA . LYS A 1 115 ? 51.500 11.503 -99.419 1.00 93.69 115 LYS A CA 1
ATOM 928 C C . LYS A 1 115 ? 50.155 12.080 -98.990 1.00 93.69 115 LYS A C 1
ATOM 930 O O . LYS A 1 115 ? 50.025 12.499 -97.839 1.00 93.69 115 LYS A O 1
ATOM 935 N N . LYS A 1 116 ? 49.173 12.093 -99.895 1.00 94.75 116 LYS A N 1
ATOM 936 C CA . LYS A 1 116 ? 47.811 12.541 -99.593 1.00 94.75 116 LYS A CA 1
ATOM 937 C C . LYS A 1 116 ? 47.150 11.626 -98.559 1.00 94.75 116 LYS A C 1
ATOM 939 O O . LYS A 1 116 ? 46.660 12.125 -97.552 1.00 94.75 116 LYS A O 1
ATOM 944 N N . GLU A 1 117 ? 47.221 10.309 -98.743 1.00 94.31 117 GLU A N 1
ATOM 945 C CA . GLU A 1 117 ? 46.666 9.328 -97.797 1.00 94.31 117 GLU A CA 1
ATOM 946 C C . GLU A 1 117 ? 47.311 9.424 -96.405 1.00 94.31 117 GLU A C 1
ATOM 948 O O . GLU A 1 117 ? 46.613 9.410 -95.390 1.00 94.31 117 GLU A O 1
ATOM 953 N N . ILE A 1 118 ? 48.636 9.598 -96.330 1.00 93.62 118 ILE A N 1
ATOM 954 C CA . ILE A 1 118 ? 49.349 9.794 -95.060 1.00 93.62 118 ILE A CA 1
ATOM 955 C C . ILE A 1 118 ? 48.889 11.086 -94.378 1.00 93.62 118 ILE A C 1
ATOM 957 O O . ILE A 1 118 ? 48.640 11.075 -93.172 1.00 93.62 118 ILE A O 1
ATOM 961 N N . ALA A 1 119 ? 48.747 12.187 -95.119 1.00 92.00 119 ALA A N 1
ATOM 962 C CA . ALA A 1 119 ? 48.261 13.451 -94.570 1.00 92.00 119 ALA A CA 1
ATOM 963 C C . ALA A 1 119 ? 46.831 13.315 -94.018 1.00 92.00 119 ALA A C 1
ATOM 965 O O . ALA A 1 119 ? 46.566 13.732 -92.891 1.00 92.00 119 ALA A O 1
ATOM 966 N N . GLU A 1 120 ? 45.937 12.655 -94.756 1.00 94.25 120 GLU A N 1
ATOM 967 C CA . GLU A 1 120 ? 44.571 12.371 -94.303 1.00 94.25 120 GLU A CA 1
ATOM 968 C C . GLU A 1 120 ? 44.546 11.448 -93.075 1.00 94.25 120 GLU A C 1
ATOM 970 O O . GLU A 1 120 ? 43.788 11.693 -92.135 1.00 94.25 120 GLU A O 1
ATOM 975 N N . SER A 1 121 ? 45.396 10.416 -93.028 1.00 92.94 121 SER A N 1
ATOM 976 C CA . SER A 1 121 ? 45.497 9.541 -91.853 1.00 92.94 121 SER A CA 1
ATOM 977 C C . SER A 1 121 ? 46.006 10.284 -90.615 1.00 92.94 121 SER A C 1
ATOM 979 O O . SER A 1 121 ? 45.513 10.041 -89.517 1.00 92.94 121 SER A O 1
ATOM 981 N N . ARG A 1 122 ? 46.943 11.230 -90.785 1.00 94.31 122 ARG A N 1
ATOM 982 C CA . ARG A 1 122 ? 47.470 12.051 -89.689 1.00 94.31 122 ARG A CA 1
ATOM 983 C C . ARG A 1 122 ? 46.379 12.926 -89.096 1.00 94.31 122 ARG A C 1
ATOM 985 O O . ARG A 1 122 ? 46.226 12.925 -87.882 1.00 94.31 122 ARG A O 1
ATOM 992 N N . LEU A 1 123 ? 45.589 13.585 -89.945 1.00 94.12 123 LEU A N 1
ATOM 993 C CA . LEU A 1 123 ? 44.454 14.391 -89.494 1.00 94.12 123 LEU A CA 1
ATOM 994 C C . LEU A 1 123 ? 43.431 13.542 -88.727 1.00 94.12 123 LEU A C 1
ATOM 996 O O . LEU A 1 123 ? 42.997 13.937 -87.649 1.00 94.12 123 LEU A O 1
ATOM 1000 N N . LYS A 1 124 ? 43.103 12.341 -89.226 1.00 94.62 124 LYS A N 1
ATOM 1001 C CA . LYS A 1 124 ? 42.199 11.415 -88.522 1.00 94.62 124 LYS A CA 1
ATOM 1002 C C . LYS A 1 124 ? 42.751 10.976 -87.165 1.00 94.62 124 LYS A C 1
ATOM 1004 O O . LYS A 1 124 ? 41.996 10.921 -86.199 1.00 94.62 124 LYS A O 1
ATOM 1009 N N . PHE A 1 125 ? 44.045 10.664 -87.070 1.00 92.94 125 PHE A N 1
ATOM 1010 C CA . PHE A 1 125 ? 44.658 10.294 -85.793 1.00 92.94 125 PHE A CA 1
ATOM 1011 C C . PHE A 1 125 ? 44.705 11.462 -84.812 1.00 92.94 125 PHE A C 1
ATOM 1013 O O . PHE A 1 125 ? 44.456 11.261 -83.629 1.00 92.94 125 PHE A O 1
ATOM 1020 N N . GLU A 1 126 ? 44.987 12.672 -85.284 1.00 93.62 126 GLU A N 1
ATOM 1021 C CA . GLU A 1 126 ? 45.000 13.868 -84.444 1.00 93.62 126 GLU A CA 1
ATOM 1022 C C . GLU A 1 126 ? 43.605 14.171 -83.879 1.00 93.62 126 GLU A C 1
ATOM 1024 O O . GLU A 1 126 ? 43.459 14.402 -82.677 1.00 93.62 126 GLU A O 1
ATOM 1029 N N . GLU A 1 127 ? 42.561 14.042 -84.703 1.00 93.94 127 GLU A N 1
ATOM 1030 C CA . GLU A 1 127 ? 41.173 14.149 -84.252 1.00 93.94 127 GLU A CA 1
ATOM 1031 C C . GLU A 1 127 ? 40.819 13.057 -83.227 1.00 93.94 127 GLU A C 1
ATOM 1033 O O . GLU A 1 127 ? 40.242 13.351 -82.180 1.00 93.94 127 GLU A O 1
ATOM 1038 N N . GLN A 1 128 ? 41.218 11.804 -83.468 1.00 93.12 128 GLN A N 1
ATOM 1039 C CA . GLN A 1 128 ? 41.004 10.707 -82.518 1.00 93.12 128 GLN A CA 1
ATOM 1040 C C . GLN A 1 128 ? 41.725 10.937 -81.185 1.00 93.12 128 GLN A C 1
ATOM 1042 O O . GLN A 1 128 ? 41.140 10.709 -80.126 1.00 93.12 128 GLN A O 1
ATOM 1047 N N . ILE A 1 129 ? 42.974 11.408 -81.217 1.00 92.62 129 ILE A N 1
ATOM 1048 C CA . ILE A 1 129 ? 43.742 11.746 -80.012 1.00 92.62 129 ILE A CA 1
ATOM 1049 C C . ILE A 1 129 ? 43.022 12.847 -79.228 1.00 92.62 129 ILE A C 1
ATOM 1051 O O . ILE A 1 129 ? 42.853 12.717 -78.015 1.00 92.62 129 ILE A O 1
ATOM 1055 N N . SER A 1 130 ? 42.543 13.891 -79.911 1.00 92.25 130 SER A N 1
ATOM 1056 C CA . SER A 1 130 ? 41.787 14.976 -79.279 1.00 92.25 130 SER A CA 1
ATOM 1057 C C . SER A 1 130 ? 40.480 14.475 -78.651 1.00 92.25 130 SER A C 1
ATOM 1059 O O . SER A 1 130 ? 40.199 14.794 -77.496 1.00 92.25 130 SER A O 1
ATOM 1061 N N . GLN A 1 131 ? 39.723 13.619 -79.343 1.00 93.12 131 GLN A N 1
ATOM 1062 C CA . GLN A 1 131 ? 38.495 13.028 -78.802 1.00 93.12 131 GLN A CA 1
ATOM 1063 C C . GLN A 1 131 ? 38.759 12.151 -77.569 1.00 93.12 131 GLN A C 1
ATOM 1065 O O . GLN A 1 131 ? 37.995 12.202 -76.603 1.00 93.12 131 GLN A O 1
ATOM 1070 N N . ILE A 1 132 ? 39.836 11.359 -77.573 1.00 91.06 132 ILE A N 1
ATOM 1071 C CA . ILE A 1 132 ? 40.229 10.537 -76.420 1.00 91.06 132 ILE A CA 1
ATOM 1072 C C . ILE A 1 132 ? 40.593 11.428 -75.229 1.00 91.06 132 ILE A C 1
ATOM 1074 O O . ILE A 1 132 ? 40.140 11.157 -74.114 1.00 91.06 132 ILE A O 1
ATOM 1078 N N . ALA A 1 133 ? 41.361 12.498 -75.453 1.00 91.56 133 ALA A N 1
ATOM 1079 C CA . ALA A 1 133 ? 41.728 13.446 -74.404 1.00 91.56 133 ALA A CA 1
ATOM 1080 C C . ALA A 1 133 ? 40.483 14.102 -73.775 1.00 91.56 133 ALA A C 1
ATOM 1082 O O . ALA A 1 133 ? 40.339 14.108 -72.550 1.00 91.56 133 ALA A O 1
ATOM 1083 N N . ASP A 1 134 ? 39.530 14.550 -74.596 1.00 91.62 134 ASP A N 1
ATOM 1084 C CA . ASP A 1 134 ? 38.265 15.129 -74.128 1.00 91.62 134 ASP A CA 1
ATOM 1085 C C . ASP A 1 134 ? 37.411 14.127 -73.338 1.00 91.62 134 ASP A C 1
ATOM 1087 O O . ASP A 1 134 ? 36.814 14.468 -72.311 1.00 91.62 134 ASP A O 1
ATOM 1091 N N . GLN A 1 135 ? 37.335 12.873 -73.794 1.00 92.38 135 GLN A N 1
ATOM 1092 C CA . GLN A 1 135 ? 36.614 11.815 -73.083 1.00 92.38 135 GLN A CA 1
ATOM 1093 C C . GLN A 1 135 ? 37.256 11.500 -71.729 1.00 92.38 135 GLN A C 1
ATOM 1095 O O . GLN A 1 135 ? 36.539 11.317 -70.741 1.00 92.38 135 GLN A O 1
ATOM 1100 N N . GLN A 1 136 ? 38.588 11.464 -71.661 1.00 90.19 136 GLN A N 1
ATOM 1101 C CA . GLN A 1 136 ? 39.319 11.267 -70.410 1.00 90.19 136 GLN A CA 1
ATOM 1102 C C . GLN A 1 136 ? 39.078 12.424 -69.438 1.00 90.19 136 GLN A C 1
ATOM 1104 O O . GLN A 1 136 ? 38.728 12.173 -68.284 1.00 90.19 136 GLN A O 1
ATOM 1109 N N . ALA A 1 137 ? 39.152 13.672 -69.908 1.00 87.88 137 ALA A N 1
ATOM 1110 C CA . ALA A 1 137 ? 38.867 14.847 -69.088 1.00 87.88 137 ALA A CA 1
ATOM 1111 C C . ALA A 1 137 ? 37.435 14.816 -68.522 1.00 87.88 137 ALA A C 1
ATOM 1113 O O . ALA A 1 137 ? 37.231 14.987 -67.319 1.00 87.88 137 ALA A O 1
ATOM 1114 N N . LYS A 1 138 ? 36.432 14.507 -69.357 1.00 90.25 138 LYS A N 1
ATOM 1115 C CA . LYS A 1 138 ? 35.033 14.359 -68.910 1.00 90.25 138 LYS A CA 1
ATOM 1116 C C . LYS A 1 138 ? 34.865 13.239 -67.882 1.00 90.25 138 LYS A C 1
ATOM 1118 O O . LYS A 1 138 ? 34.111 13.395 -66.920 1.00 90.25 138 LYS A O 1
ATOM 1123 N N . LYS A 1 139 ? 35.559 12.113 -68.070 1.00 89.25 139 LYS A N 1
ATOM 1124 C CA . LYS A 1 139 ? 35.520 10.973 -67.146 1.00 89.25 139 LYS A CA 1
ATOM 1125 C C . LYS A 1 139 ? 36.104 11.333 -65.780 1.00 89.25 139 LYS A C 1
ATOM 1127 O O . LYS A 1 139 ? 35.494 10.974 -64.776 1.00 89.25 139 LYS A O 1
ATOM 1132 N N . GLU A 1 140 ? 37.227 12.046 -65.734 1.00 88.31 140 GLU A N 1
ATOM 1133 C CA . GLU A 1 140 ? 37.824 12.490 -64.468 1.00 88.31 140 GLU A CA 1
ATO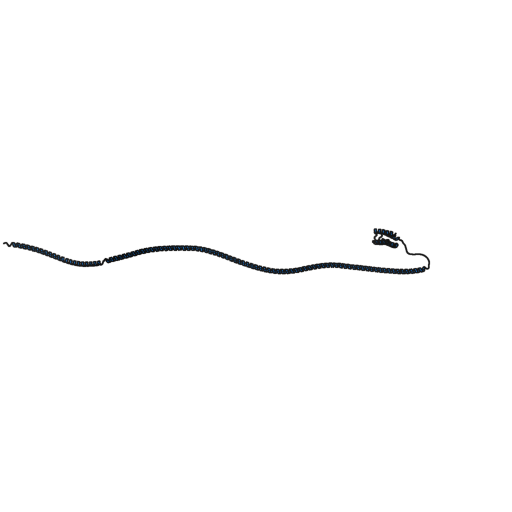M 1134 C C . GLU A 1 140 ? 36.937 13.515 -63.750 1.00 88.31 140 GLU A C 1
ATOM 1136 O O . GLU A 1 140 ? 36.618 13.312 -62.583 1.00 88.31 140 GLU A O 1
ATOM 1141 N N . ILE A 1 141 ? 36.369 14.500 -64.458 1.00 88.38 141 ILE A N 1
ATOM 1142 C CA . ILE A 1 141 ? 35.401 15.445 -63.861 1.00 88.38 141 ILE A CA 1
ATOM 1143 C C . ILE A 1 141 ? 34.196 14.706 -63.250 1.00 88.38 141 ILE A C 1
ATOM 1145 O O . ILE A 1 141 ? 33.727 15.038 -62.157 1.00 88.38 141 ILE A O 1
ATOM 1149 N N . SER A 1 142 ? 33.674 13.687 -63.940 1.00 87.69 142 SER A N 1
ATOM 1150 C CA . SER A 1 142 ? 32.562 12.879 -63.428 1.00 87.69 142 SER A CA 1
ATOM 1151 C C . SER A 1 142 ? 32.955 12.055 -62.198 1.00 87.69 142 SER A C 1
ATOM 1153 O O . SER A 1 142 ? 32.144 11.912 -61.276 1.00 87.69 142 SER A O 1
ATOM 1155 N N . LYS A 1 143 ? 34.173 11.499 -62.166 1.00 89.19 143 LYS A N 1
ATOM 1156 C CA . LYS A 1 143 ? 34.693 10.774 -61.000 1.00 89.19 143 LYS A CA 1
ATOM 1157 C C . LYS A 1 143 ? 34.863 11.707 -59.812 1.00 89.19 143 LYS A C 1
ATOM 1159 O O . LYS A 1 143 ? 34.336 11.391 -58.751 1.00 89.19 143 LYS A O 1
ATOM 1164 N N . ASP A 1 144 ? 35.492 12.862 -60.003 1.00 90.12 144 ASP A N 1
ATOM 1165 C CA . ASP A 1 144 ? 35.713 13.850 -58.946 1.00 90.12 144 ASP A CA 1
ATOM 1166 C C . ASP A 1 144 ? 34.392 14.315 -58.339 1.00 90.12 144 ASP A C 1
ATOM 1168 O O . ASP A 1 144 ? 34.235 14.349 -57.119 1.00 90.12 144 ASP A O 1
ATOM 1172 N N . LYS A 1 145 ? 33.383 14.576 -59.180 1.00 91.44 145 LYS A N 1
ATOM 1173 C CA . LYS A 1 145 ? 32.034 14.914 -58.709 1.00 91.44 145 LYS A CA 1
ATOM 1174 C C . LYS A 1 145 ? 31.398 13.777 -57.905 1.00 91.44 145 LYS A C 1
ATOM 1176 O O . LYS A 1 145 ? 30.744 14.032 -56.895 1.00 91.44 145 LYS A O 1
ATOM 1181 N N . THR A 1 146 ? 31.588 12.528 -58.329 1.00 91.19 146 THR A N 1
ATOM 1182 C CA . THR A 1 146 ? 31.068 11.349 -57.618 1.00 91.19 146 THR A CA 1
ATOM 1183 C C . THR A 1 146 ? 31.764 11.172 -56.269 1.00 91.19 146 THR A C 1
ATOM 1185 O O . THR A 1 146 ? 31.093 10.988 -55.258 1.00 91.19 146 THR A O 1
ATOM 1188 N N . VAL A 1 147 ? 33.092 11.303 -56.226 1.00 90.38 147 VAL A N 1
ATOM 1189 C CA . VAL A 1 147 ? 33.891 11.244 -54.994 1.00 90.38 147 VAL A CA 1
ATOM 1190 C C . VAL A 1 147 ? 33.493 12.363 -54.035 1.00 90.38 147 VAL A C 1
ATOM 1192 O O . VAL A 1 147 ? 33.247 12.094 -52.862 1.00 90.38 147 VAL A O 1
ATOM 1195 N N . ALA A 1 148 ? 33.337 13.595 -54.525 1.00 91.75 148 ALA A N 1
ATOM 1196 C CA . ALA A 1 148 ? 32.886 14.723 -53.715 1.00 91.75 148 ALA A CA 1
ATOM 1197 C C . ALA A 1 148 ? 31.480 14.499 -53.129 1.00 91.75 148 ALA A C 1
ATOM 1199 O O . ALA A 1 148 ? 31.239 14.824 -51.967 1.00 91.75 148 ALA A O 1
ATOM 1200 N N . ASN A 1 149 ? 30.558 13.918 -53.903 1.00 93.69 149 ASN A N 1
ATOM 1201 C CA . ASN A 1 149 ? 29.222 13.576 -53.413 1.00 93.69 149 ASN A CA 1
ATOM 1202 C C . ASN A 1 149 ? 29.268 12.477 -52.341 1.00 93.69 149 ASN A C 1
ATOM 1204 O O . ASN A 1 149 ? 28.661 12.649 -51.288 1.00 93.69 149 ASN A O 1
ATOM 1208 N N . MET A 1 150 ? 30.026 11.398 -52.567 1.00 93.94 150 MET A N 1
ATOM 1209 C CA . MET A 1 150 ? 30.202 10.324 -51.578 1.00 93.94 150 MET A CA 1
ATOM 1210 C C . MET A 1 150 ? 30.847 10.838 -50.286 1.00 93.94 150 MET A C 1
ATOM 1212 O O . MET A 1 150 ? 30.473 10.412 -49.197 1.00 93.94 150 MET A O 1
ATOM 1216 N N . GLN A 1 151 ? 31.791 11.777 -50.386 1.00 93.06 151 GLN A N 1
ATOM 1217 C CA . GLN A 1 151 ? 32.431 12.384 -49.221 1.00 93.06 151 GLN A CA 1
ATOM 1218 C C . GLN A 1 151 ? 31.443 13.234 -48.410 1.00 93.06 151 GLN A C 1
ATOM 1220 O O . GLN A 1 151 ? 31.372 13.083 -47.193 1.00 93.06 151 GLN A O 1
ATOM 1225 N N . LYS A 1 152 ? 30.619 14.053 -49.076 1.00 94.06 152 LYS A N 1
ATOM 1226 C CA . LYS A 1 152 ? 29.541 14.806 -48.412 1.00 94.06 152 LYS A CA 1
ATOM 1227 C C . LYS A 1 152 ? 28.523 13.881 -47.747 1.00 94.06 152 LYS A C 1
ATOM 1229 O O . LYS A 1 152 ? 28.116 14.125 -46.618 1.00 94.06 152 LYS A O 1
ATOM 1234 N N . GLU A 1 153 ? 28.122 12.808 -48.425 1.00 94.19 153 GLU A N 1
ATOM 1235 C CA . GLU A 1 153 ? 27.195 11.822 -47.863 1.00 94.19 153 GLU A CA 1
ATOM 1236 C C . GLU A 1 153 ? 27.800 11.110 -46.644 1.00 94.19 153 GLU A C 1
ATOM 1238 O O . GLU A 1 153 ? 27.122 10.906 -45.637 1.00 94.19 153 GLU A O 1
ATOM 1243 N N . ARG A 1 154 ? 29.100 10.798 -46.687 1.00 93.38 154 ARG A N 1
ATOM 1244 C CA . ARG A 1 154 ? 29.839 10.245 -45.548 1.00 93.38 154 ARG A CA 1
ATOM 1245 C C . ARG A 1 154 ? 29.849 11.199 -44.354 1.00 93.38 154 ARG A C 1
ATOM 1247 O O . ARG A 1 154 ? 29.624 10.739 -43.239 1.00 93.38 154 ARG A O 1
ATOM 1254 N N . GLU A 1 155 ? 30.097 12.487 -44.573 1.00 94.81 155 GLU A N 1
ATOM 1255 C CA . GLU A 1 155 ? 30.079 13.511 -43.518 1.00 94.81 155 GLU A CA 1
ATOM 1256 C C . GLU A 1 155 ? 28.686 13.630 -42.880 1.00 94.81 155 GLU A C 1
ATOM 1258 O O . GLU A 1 155 ? 28.557 13.532 -41.660 1.00 94.81 155 GLU A O 1
ATOM 1263 N N . VAL A 1 156 ? 27.629 13.705 -43.697 1.00 95.19 156 VAL A N 1
ATOM 1264 C CA . VAL A 1 156 ? 26.234 13.725 -43.217 1.00 95.19 156 VAL A CA 1
ATOM 1265 C C . VAL A 1 156 ? 25.905 12.472 -42.401 1.00 95.19 156 VAL A C 1
ATOM 1267 O O . VAL A 1 156 ? 25.314 12.559 -41.323 1.00 95.19 156 VAL A O 1
ATOM 1270 N N . ASN A 1 157 ? 26.309 11.295 -42.883 1.00 94.44 157 ASN A N 1
ATOM 1271 C CA . ASN A 1 157 ? 26.079 10.041 -42.173 1.00 94.44 157 ASN A CA 1
ATOM 1272 C C . ASN A 1 157 ? 26.862 9.973 -40.854 1.00 94.44 157 ASN A C 1
ATOM 1274 O O . ASN A 1 157 ? 26.331 9.469 -39.867 1.00 94.44 157 ASN A O 1
ATOM 1278 N N . GLN A 1 158 ? 28.085 10.507 -40.800 1.00 95.50 158 GLN A N 1
ATOM 1279 C CA . GLN A 1 158 ? 28.853 10.599 -39.555 1.00 95.50 158 GLN A CA 1
ATOM 1280 C C . GLN A 1 158 ? 28.165 11.487 -38.518 1.00 95.50 158 GLN A C 1
ATOM 1282 O O . GLN A 1 158 ? 28.099 11.112 -37.348 1.00 95.50 158 GLN A O 1
ATOM 1287 N N . ASP A 1 159 ? 27.627 12.635 -38.922 1.00 94.44 159 ASP A N 1
ATOM 1288 C CA . ASP A 1 159 ? 26.924 13.515 -37.989 1.00 94.44 159 ASP A CA 1
ATOM 1289 C C . ASP A 1 159 ? 25.601 12.905 -37.510 1.00 94.44 159 ASP A C 1
ATOM 1291 O O . ASP A 1 159 ? 25.292 12.972 -36.318 1.00 94.44 159 ASP A O 1
ATOM 1295 N N . LYS A 1 160 ? 24.884 12.193 -38.388 1.00 96.25 160 LYS A N 1
ATOM 1296 C CA . LYS A 1 160 ? 23.694 11.421 -38.004 1.00 96.25 160 LYS A CA 1
ATOM 1297 C C . LYS A 1 160 ? 24.020 10.295 -37.019 1.00 96.25 160 LYS A C 1
ATOM 1299 O O . LYS A 1 160 ? 23.259 10.071 -36.081 1.00 96.25 160 LYS A O 1
ATOM 1304 N N . ILE A 1 161 ? 25.152 9.607 -37.194 1.00 94.88 161 ILE A N 1
ATOM 1305 C CA . ILE A 1 161 ? 25.630 8.595 -36.238 1.00 94.88 161 ILE A CA 1
ATOM 1306 C C . ILE A 1 161 ? 25.883 9.233 -34.868 1.00 94.88 161 ILE A C 1
ATOM 1308 O O . ILE A 1 161 ? 25.358 8.735 -33.876 1.00 94.88 161 ILE A O 1
ATOM 1312 N N . LYS A 1 162 ? 26.586 10.372 -34.802 1.00 95.94 162 LYS A N 1
ATOM 1313 C CA . LYS A 1 162 ? 26.831 11.081 -33.530 1.00 95.94 162 LYS A CA 1
ATOM 1314 C C . LYS A 1 162 ? 25.535 11.500 -32.832 1.00 95.94 162 LYS A C 1
ATOM 1316 O O . LYS A 1 162 ? 25.451 11.481 -31.605 1.00 95.94 162 LYS A O 1
ATOM 1321 N N . GLU A 1 163 ? 24.529 11.930 -33.590 1.00 96.38 163 GLU A N 1
ATOM 1322 C CA . GLU A 1 163 ? 23.223 12.292 -33.032 1.00 96.38 163 GLU A CA 1
ATOM 1323 C C . GLU A 1 163 ? 22.491 11.069 -32.462 1.00 96.38 163 GLU A C 1
ATOM 1325 O O . GLU A 1 163 ? 21.970 11.122 -31.345 1.00 96.38 163 GLU A O 1
ATOM 1330 N N . LEU A 1 164 ? 22.517 9.944 -33.183 1.00 96.25 164 LEU A N 1
ATOM 1331 C CA . LEU A 1 164 ? 21.955 8.681 -32.706 1.00 96.25 164 LEU A CA 1
ATOM 1332 C C . LEU A 1 164 ? 22.677 8.168 -31.456 1.00 96.25 164 LEU A C 1
ATOM 1334 O O . LEU A 1 164 ? 22.011 7.746 -30.516 1.00 96.25 164 LEU A O 1
ATOM 1338 N N . GLU A 1 165 ? 24.005 8.259 -31.392 1.00 96.19 165 GLU A N 1
ATOM 1339 C CA . GLU A 1 165 ? 24.786 7.900 -30.199 1.00 96.19 165 GLU A CA 1
ATOM 1340 C C . GLU A 1 165 ? 24.376 8.735 -28.980 1.00 96.19 165 GLU A C 1
ATOM 1342 O O . GLU A 1 165 ? 24.160 8.193 -27.894 1.00 96.19 165 GLU A O 1
ATOM 1347 N N . LYS A 1 166 ? 24.183 10.052 -29.151 1.00 96.12 166 LYS A N 1
ATOM 1348 C CA . LYS A 1 166 ? 23.659 10.914 -28.078 1.00 96.12 166 LYS A CA 1
ATOM 1349 C C . LYS A 1 166 ? 22.272 10.468 -27.619 1.00 96.12 166 LYS A C 1
ATOM 1351 O O . LYS A 1 166 ? 22.005 10.456 -26.416 1.00 96.12 166 LYS A O 1
ATOM 1356 N N . LEU A 1 167 ? 21.392 10.105 -28.552 1.00 96.69 167 LEU A N 1
ATOM 1357 C CA . LEU A 1 167 ? 20.043 9.640 -28.233 1.00 96.69 167 LEU A CA 1
ATOM 1358 C C . LEU A 1 167 ? 20.062 8.299 -27.487 1.00 96.69 167 LEU A C 1
ATOM 1360 O O . LEU A 1 167 ? 19.328 8.146 -26.511 1.00 96.69 167 LEU A O 1
ATOM 1364 N N . VAL A 1 168 ? 20.911 7.358 -27.911 1.00 96.06 168 VAL A N 1
ATOM 1365 C CA . VAL A 1 168 ? 21.109 6.061 -27.245 1.00 96.06 168 VAL A CA 1
ATOM 1366 C C . VAL A 1 168 ? 21.594 6.272 -25.817 1.00 96.06 168 VAL A C 1
ATOM 1368 O O . VAL A 1 168 ? 20.937 5.806 -24.891 1.00 96.06 168 VAL A O 1
ATOM 1371 N N . ASN A 1 169 ? 22.649 7.066 -25.620 1.00 95.81 169 ASN A N 1
ATOM 1372 C CA . ASN A 1 169 ? 23.181 7.353 -24.286 1.00 95.81 169 ASN A CA 1
ATOM 1373 C C . ASN A 1 169 ? 22.129 8.006 -23.376 1.00 95.81 169 ASN A C 1
ATOM 1375 O O . ASN A 1 169 ? 22.002 7.639 -22.209 1.00 95.81 169 ASN A O 1
ATOM 1379 N N . LYS A 1 170 ? 21.323 8.936 -23.910 1.00 96.44 170 LYS A N 1
ATOM 1380 C CA . LYS A 1 170 ? 20.206 9.536 -23.166 1.00 96.44 170 LYS A CA 1
ATOM 1381 C C . LYS A 1 170 ? 19.170 8.484 -22.758 1.00 96.44 170 LYS A C 1
ATOM 1383 O O . LYS A 1 170 ? 18.742 8.461 -21.609 1.00 96.44 170 LYS A O 1
ATOM 1388 N N . LYS A 1 171 ? 18.770 7.608 -23.682 1.00 95.44 171 LYS A N 1
ATOM 1389 C CA . LYS A 1 171 ? 17.793 6.541 -23.411 1.00 95.44 171 LYS A CA 1
ATOM 1390 C C . LYS A 1 171 ? 18.317 5.508 -22.418 1.00 95.44 171 LYS A C 1
ATOM 1392 O O . LYS A 1 171 ? 17.543 4.972 -21.631 1.00 95.44 171 LYS A O 1
ATOM 1397 N N . GLU A 1 172 ? 19.615 5.244 -22.430 1.00 95.81 172 GLU A N 1
ATOM 1398 C CA . GLU A 1 172 ? 20.272 4.336 -21.493 1.00 95.81 172 GLU A CA 1
ATOM 1399 C C . GLU A 1 172 ? 20.359 4.925 -20.076 1.00 95.81 172 GLU A C 1
ATOM 1401 O O . GLU A 1 172 ? 20.139 4.209 -19.093 1.00 95.81 172 GLU A O 1
ATOM 1406 N N . ALA A 1 173 ? 20.557 6.243 -19.967 1.00 94.50 173 ALA A N 1
ATOM 1407 C CA . ALA A 1 173 ? 20.424 6.972 -18.707 1.00 94.50 173 ALA A CA 1
ATOM 1408 C C . ALA A 1 173 ? 18.977 6.931 -18.174 1.00 94.50 173 ALA A C 1
ATOM 1410 O O . ALA A 1 173 ? 18.766 6.500 -17.043 1.00 94.50 173 ALA A O 1
ATOM 1411 N N . GLU A 1 174 ? 17.978 7.259 -19.007 1.00 96.12 174 GLU A N 1
ATOM 1412 C CA . GLU A 1 174 ? 16.548 7.175 -18.641 1.00 96.12 174 GLU A CA 1
ATOM 1413 C C . GLU A 1 174 ? 16.165 5.754 -18.177 1.00 96.12 174 GLU A C 1
ATOM 1415 O O . GLU A 1 174 ? 15.490 5.572 -17.165 1.00 96.12 174 GLU A O 1
ATOM 1420 N N . LYS A 1 175 ? 16.638 4.714 -18.880 1.00 96.38 175 LYS A N 1
ATOM 1421 C CA . LYS A 1 175 ? 16.429 3.312 -18.487 1.00 96.38 175 LYS A CA 1
ATOM 1422 C C . LYS A 1 175 ? 17.031 3.006 -17.113 1.00 96.38 175 LYS A C 1
ATOM 1424 O O . LYS A 1 175 ? 16.409 2.289 -16.332 1.00 96.38 175 LYS A O 1
ATOM 1429 N N . SER A 1 176 ? 18.228 3.516 -16.826 1.00 94.19 176 SER A N 1
ATOM 1430 C CA . SER A 1 176 ? 18.884 3.313 -15.529 1.00 94.19 176 SER A CA 1
ATOM 1431 C C . SER A 1 176 ? 18.113 3.993 -14.396 1.00 94.19 176 SER A C 1
ATOM 1433 O O . SER A 1 176 ? 17.921 3.382 -13.347 1.00 94.19 176 SER A O 1
ATOM 1435 N N . GLU A 1 177 ? 17.586 5.199 -14.622 1.00 96.62 177 GLU A N 1
ATOM 1436 C CA . GLU A 1 177 ? 16.709 5.885 -13.663 1.00 96.62 177 GLU A CA 1
ATOM 1437 C C . GLU A 1 177 ? 15.423 5.093 -13.391 1.00 96.62 177 GLU A C 1
ATOM 1439 O O . GLU A 1 177 ? 15.064 4.880 -12.232 1.00 96.62 177 GLU A O 1
ATOM 1444 N N . TYR A 1 178 ? 14.758 4.573 -14.431 1.00 95.94 178 TYR A N 1
ATOM 1445 C CA . TYR A 1 178 ? 13.580 3.718 -14.245 1.00 95.94 178 TYR A CA 1
ATOM 1446 C C . TYR A 1 178 ? 13.896 2.437 -13.466 1.00 95.94 178 TYR A C 1
ATOM 1448 O O . TYR A 1 178 ? 13.083 1.994 -12.658 1.00 95.94 178 TYR A O 1
ATOM 1456 N N . MET A 1 179 ? 15.073 1.841 -13.671 1.00 95.38 179 MET A N 1
ATOM 1457 C CA . MET A 1 179 ? 15.499 0.664 -12.908 1.00 95.38 179 MET A CA 1
ATOM 1458 C C . MET A 1 179 ? 15.673 0.971 -11.417 1.00 95.38 179 MET A C 1
ATOM 1460 O O . MET A 1 179 ? 15.279 0.148 -10.589 1.00 95.38 179 MET A O 1
ATOM 1464 N N . ILE A 1 180 ? 16.202 2.150 -11.073 1.00 96.12 180 ILE A N 1
ATOM 1465 C CA . ILE A 1 180 ? 16.296 2.616 -9.681 1.00 96.12 180 ILE A CA 1
ATOM 1466 C C . ILE A 1 180 ? 14.890 2.794 -9.096 1.00 96.12 180 ILE A C 1
ATOM 1468 O O . ILE A 1 180 ? 14.585 2.194 -8.071 1.00 96.12 180 ILE A O 1
ATOM 1472 N N . GLN A 1 181 ? 13.993 3.493 -9.799 1.00 95.62 181 GLN A N 1
ATOM 1473 C CA . GLN A 1 181 ? 12.608 3.691 -9.345 1.00 95.62 181 GLN A CA 1
ATOM 1474 C C . GLN A 1 181 ? 11.863 2.365 -9.125 1.00 95.62 181 GLN A C 1
ATOM 1476 O O . GLN A 1 181 ? 11.148 2.205 -8.138 1.00 95.62 181 GLN A O 1
ATOM 1481 N N . ILE A 1 182 ? 12.037 1.384 -10.019 1.00 94.62 182 ILE A N 1
ATOM 1482 C CA . ILE A 1 182 ? 11.455 0.042 -9.858 1.00 94.62 182 ILE A CA 1
ATOM 1483 C C . ILE A 1 182 ? 12.027 -0.658 -8.620 1.00 94.62 182 ILE A C 1
ATOM 1485 O O . ILE A 1 182 ? 11.289 -1.354 -7.921 1.00 94.62 182 ILE A O 1
ATOM 1489 N N . SER A 1 183 ? 13.326 -0.505 -8.356 1.00 95.19 183 SER A N 1
ATOM 1490 C CA . SER A 1 183 ? 13.967 -1.061 -7.163 1.00 95.19 183 SER A CA 1
ATOM 1491 C C . SER A 1 183 ? 13.386 -0.452 -5.885 1.00 95.19 183 SER A C 1
ATOM 1493 O O . SER A 1 183 ? 12.987 -1.196 -4.989 1.00 95.19 183 SER A O 1
ATOM 1495 N N . ASP A 1 184 ? 13.253 0.873 -5.832 1.00 96.06 184 ASP A N 1
ATOM 1496 C CA . ASP A 1 184 ? 12.692 1.589 -4.681 1.00 96.06 184 ASP A CA 1
ATOM 1497 C C . ASP A 1 184 ? 11.231 1.187 -4.431 1.00 96.06 184 ASP A C 1
ATOM 1499 O O . ASP A 1 184 ? 10.847 0.868 -3.304 1.00 96.06 184 ASP A O 1
ATOM 1503 N N . LEU A 1 185 ? 10.423 1.093 -5.494 1.00 95.19 185 LEU A N 1
ATOM 1504 C CA . LEU A 1 185 ? 9.032 0.636 -5.406 1.00 95.19 185 LEU A CA 1
ATOM 1505 C C . LEU A 1 185 ? 8.917 -0.803 -4.884 1.00 95.19 185 LEU A C 1
ATOM 1507 O O . LEU A 1 185 ? 8.011 -1.099 -4.106 1.00 95.19 185 LEU A O 1
ATOM 1511 N N . LYS A 1 186 ? 9.829 -1.703 -5.272 1.00 95.06 186 LYS A N 1
ATOM 1512 C CA . LYS A 1 186 ? 9.868 -3.075 -4.734 1.00 95.06 186 LYS A CA 1
ATOM 1513 C C . LYS A 1 186 ? 10.247 -3.108 -3.255 1.00 95.06 186 LYS A C 1
ATOM 1515 O O . LYS A 1 186 ? 9.698 -3.926 -2.513 1.00 95.06 186 LYS A O 1
ATOM 1520 N N . SER A 1 187 ? 11.165 -2.239 -2.829 1.00 94.69 187 SER A N 1
ATOM 1521 C CA . SER A 1 187 ? 11.517 -2.094 -1.413 1.00 94.69 187 SER A CA 1
ATOM 1522 C C . SER A 1 187 ? 10.296 -1.652 -0.608 1.00 94.69 187 SER A C 1
ATOM 1524 O O . SER A 1 187 ? 9.891 -2.347 0.322 1.00 94.69 187 SER A O 1
ATOM 1526 N N . LEU A 1 188 ? 9.624 -0.587 -1.058 1.00 96.06 188 LEU A N 1
ATOM 1527 C CA . LEU A 1 188 ? 8.413 -0.067 -0.424 1.00 96.06 188 LEU A CA 1
ATOM 1528 C C . LEU A 1 188 ? 7.288 -1.114 -0.375 1.00 96.06 188 LEU A C 1
ATOM 1530 O O . LEU A 1 188 ? 6.608 -1.259 0.637 1.00 96.06 188 LEU A O 1
ATOM 1534 N N . GLN A 1 189 ? 7.106 -1.889 -1.449 1.00 95.88 189 GLN A N 1
ATOM 1535 C CA . GLN A 1 189 ? 6.131 -2.982 -1.479 1.00 95.88 189 GLN A CA 1
ATOM 1536 C C . GLN A 1 189 ? 6.430 -4.055 -0.420 1.00 95.88 189 GLN A C 1
ATOM 1538 O O . GLN A 1 189 ? 5.505 -4.613 0.168 1.00 95.88 189 GLN A O 1
ATOM 1543 N N . THR A 1 190 ? 7.707 -4.356 -0.179 1.00 95.62 190 THR A N 1
ATOM 1544 C CA . THR A 1 190 ? 8.130 -5.357 0.812 1.00 95.62 190 THR A CA 1
ATOM 1545 C C . THR A 1 190 ? 7.900 -4.861 2.241 1.00 95.62 190 THR A C 1
ATOM 1547 O O . THR A 1 190 ? 7.424 -5.626 3.083 1.00 95.62 190 THR A O 1
ATOM 1550 N N . GLU A 1 191 ? 8.177 -3.582 2.506 1.00 95.50 191 GLU A N 1
ATOM 1551 C CA . GLU A 1 191 ? 7.878 -2.924 3.785 1.00 95.50 191 GLU A CA 1
ATOM 1552 C C . GLU A 1 191 ? 6.370 -2.919 4.065 1.00 95.50 191 GLU A C 1
ATOM 1554 O O . GLU A 1 191 ? 5.941 -3.439 5.094 1.00 95.50 191 GLU A O 1
ATOM 1559 N N . LEU A 1 192 ? 5.555 -2.470 3.103 1.00 96.00 192 LEU A N 1
ATOM 1560 C CA . LEU A 1 192 ? 4.090 -2.473 3.212 1.00 96.00 192 LEU A CA 1
ATOM 1561 C C . LEU A 1 192 ? 3.519 -3.873 3.461 1.00 96.00 192 LEU A C 1
ATOM 1563 O O . LEU A 1 192 ? 2.598 -4.041 4.257 1.00 96.00 192 LEU A O 1
ATOM 1567 N N . LEU A 1 193 ? 4.056 -4.899 2.796 1.00 95.50 193 LEU A N 1
ATOM 1568 C CA . LEU A 1 193 ? 3.621 -6.280 3.014 1.00 95.50 193 LEU A CA 1
ATOM 1569 C C . LEU A 1 193 ? 3.976 -6.775 4.425 1.00 95.50 193 LEU A C 1
ATOM 1571 O O . LEU A 1 193 ? 3.261 -7.605 4.987 1.00 95.50 193 LEU A O 1
ATOM 1575 N N . THR A 1 194 ? 5.085 -6.294 4.986 1.00 95.12 194 THR A N 1
ATOM 1576 C CA . THR A 1 194 ? 5.505 -6.620 6.353 1.00 95.12 194 THR A CA 1
ATOM 1577 C C . THR A 1 194 ? 4.575 -5.956 7.363 1.00 95.12 194 THR A C 1
ATOM 1579 O O . THR A 1 194 ? 4.006 -6.653 8.200 1.00 95.12 194 THR A O 1
ATOM 1582 N N . GLU A 1 195 ? 4.307 -4.660 7.202 1.00 94.56 195 GLU A N 1
ATOM 1583 C CA . GLU A 1 195 ? 3.354 -3.915 8.034 1.00 94.56 195 GLU A CA 1
ATOM 1584 C C . GLU A 1 195 ? 1.943 -4.528 7.961 1.00 94.56 195 GLU A C 1
ATOM 1586 O O . GLU A 1 195 ? 1.283 -4.734 8.979 1.00 94.56 195 GLU A O 1
ATOM 1591 N N . GLN A 1 196 ? 1.496 -4.944 6.770 1.00 94.88 196 GLN A N 1
ATOM 1592 C CA . GLN A 1 196 ? 0.215 -5.636 6.610 1.00 94.88 196 GLN A CA 1
ATOM 1593 C C . GLN A 1 196 ? 0.157 -6.949 7.410 1.00 94.88 196 GLN A C 1
ATOM 1595 O O . GLN A 1 196 ? -0.883 -7.265 7.993 1.00 94.88 196 GLN A O 1
ATOM 1600 N N . LYS A 1 197 ? 1.248 -7.727 7.457 1.00 95.19 197 LYS A N 1
ATOM 1601 C CA . LYS A 1 197 ? 1.308 -8.963 8.257 1.00 95.19 197 LYS A CA 1
ATOM 1602 C C . LYS A 1 197 ? 1.241 -8.675 9.755 1.00 95.19 197 LYS A C 1
ATOM 1604 O O . LYS A 1 197 ? 0.558 -9.411 10.464 1.00 95.19 197 LYS A O 1
ATOM 1609 N N . GLU A 1 198 ? 1.911 -7.625 10.221 1.00 95.31 198 GLU A N 1
ATOM 1610 C CA . GLU A 1 198 ? 1.866 -7.193 11.624 1.00 95.31 198 GLU A CA 1
ATOM 1611 C C . GLU A 1 198 ? 0.456 -6.748 12.026 1.00 95.31 198 GLU A C 1
ATOM 1613 O O . GLU A 1 198 ? -0.064 -7.186 13.052 1.00 95.31 198 GLU A O 1
ATOM 1618 N N . ILE A 1 199 ? -0.219 -5.972 11.171 1.00 95.19 199 ILE A N 1
ATOM 1619 C CA . ILE A 1 199 ? -1.616 -5.571 11.379 1.00 95.19 199 ILE A CA 1
ATOM 1620 C C . ILE A 1 199 ? -2.527 -6.802 11.486 1.00 95.19 199 ILE A C 1
ATOM 1622 O O . ILE A 1 199 ? -3.339 -6.893 12.406 1.00 95.19 199 ILE A O 1
ATOM 1626 N N . VAL A 1 200 ? -2.389 -7.773 10.576 1.00 93.56 200 VAL A N 1
ATOM 1627 C CA . VAL A 1 200 ? -3.175 -9.019 10.618 1.00 93.56 200 VAL A CA 1
ATOM 1628 C C . VAL A 1 200 ? -2.907 -9.809 11.903 1.00 93.56 200 VAL A C 1
ATOM 1630 O O . VAL A 1 200 ? -3.850 -10.337 12.494 1.00 93.56 200 VAL A O 1
ATOM 1633 N N . ALA A 1 201 ? -1.656 -9.869 12.368 1.00 93.06 201 ALA A N 1
ATOM 1634 C CA . ALA A 1 201 ? -1.313 -10.517 13.631 1.00 93.06 201 ALA A CA 1
ATOM 1635 C C . ALA A 1 201 ? -1.991 -9.827 14.828 1.00 93.06 201 ALA A C 1
ATOM 1637 O O . ALA A 1 201 ? -2.640 -10.503 15.627 1.00 93.06 201 ALA A O 1
ATOM 1638 N N . HIS A 1 202 ? -1.940 -8.493 14.898 1.00 93.25 202 HIS A N 1
ATOM 1639 C CA . HIS A 1 202 ? -2.627 -7.720 15.936 1.00 93.25 202 HIS A CA 1
ATOM 1640 C C . HIS A 1 202 ? -4.147 -7.916 15.927 1.00 93.25 202 HIS A C 1
ATOM 1642 O O . HIS A 1 202 ? -4.753 -8.044 16.991 1.00 93.25 202 HIS A O 1
ATOM 1648 N N . PHE A 1 203 ? -4.783 -7.992 14.753 1.00 94.06 203 PHE A N 1
ATOM 1649 C CA . PHE A 1 203 ? -6.205 -8.341 14.678 1.00 94.06 203 PHE A CA 1
ATOM 1650 C C . PHE A 1 203 ? -6.478 -9.741 15.242 1.00 94.06 203 PHE A C 1
ATOM 1652 O O . PHE A 1 203 ? -7.437 -9.913 15.992 1.00 94.06 203 PHE A O 1
ATOM 1659 N N . GLY A 1 204 ? -5.617 -10.722 14.955 1.00 93.69 204 GLY A N 1
ATOM 1660 C CA . GLY A 1 204 ? -5.718 -12.063 15.537 1.00 93.69 204 GLY A CA 1
ATOM 1661 C C . GLY A 1 204 ? -5.625 -12.066 17.070 1.00 93.69 204 GLY A C 1
ATOM 1662 O O . GLY A 1 204 ? -6.403 -12.751 17.737 1.00 93.69 204 GLY A O 1
ATOM 1663 N N . GLU A 1 205 ? -4.726 -11.262 17.643 1.00 94.50 205 GLU A N 1
ATOM 1664 C CA . GLU A 1 205 ? -4.613 -11.073 19.097 1.00 94.50 205 GLU A CA 1
ATOM 1665 C C . GLU A 1 205 ? -5.874 -10.427 19.690 1.00 94.50 205 GLU A C 1
ATOM 1667 O O . GLU A 1 205 ? -6.397 -10.892 20.706 1.00 94.50 205 GLU A O 1
ATOM 1672 N N . GLN A 1 206 ? -6.408 -9.389 19.037 1.00 94.06 206 GLN A N 1
ATOM 1673 C CA . GLN A 1 206 ? -7.647 -8.733 19.463 1.00 94.06 206 GLN A CA 1
ATOM 1674 C C . GLN A 1 206 ? -8.846 -9.686 19.417 1.00 94.06 206 GLN A C 1
ATOM 1676 O O . GLN A 1 206 ? -9.647 -9.712 20.354 1.00 94.06 206 GLN A O 1
ATOM 1681 N N . GLU A 1 207 ? -8.967 -10.509 18.373 1.00 94.25 207 GLU A N 1
ATOM 1682 C CA . GLU A 1 207 ? -10.014 -11.530 18.285 1.00 94.25 207 GLU A CA 1
ATOM 1683 C C . GLU A 1 207 ? -9.915 -12.559 19.419 1.00 94.25 207 GLU A C 1
ATOM 1685 O O . GLU A 1 207 ? -10.940 -12.952 19.987 1.00 94.25 207 GLU A O 1
ATOM 1690 N N . ALA A 1 208 ? -8.701 -12.986 19.782 1.00 93.44 208 ALA A N 1
ATOM 1691 C CA . ALA A 1 208 ? -8.488 -13.889 20.911 1.00 93.44 208 ALA A CA 1
ATOM 1692 C C . ALA A 1 208 ? -8.942 -13.250 22.236 1.00 93.44 208 ALA A C 1
ATOM 1694 O O . ALA A 1 208 ? -9.665 -13.886 23.009 1.00 93.44 208 ALA A O 1
ATOM 1695 N N . LEU A 1 209 ? -8.604 -11.976 22.452 1.00 94.69 209 LEU A N 1
ATOM 1696 C CA . LEU A 1 209 ? -9.003 -11.207 23.633 1.00 94.69 209 LEU A CA 1
ATOM 1697 C C . LEU A 1 209 ? -10.532 -11.048 23.726 1.00 94.69 209 LEU A C 1
ATOM 1699 O O . LEU A 1 209 ? -11.125 -11.214 24.792 1.00 94.69 209 LEU A O 1
ATOM 1703 N N . ILE A 1 210 ? -11.200 -10.790 22.595 1.00 94.44 210 ILE A N 1
ATOM 1704 C CA . ILE A 1 210 ? -12.667 -10.717 22.518 1.00 94.44 210 ILE A CA 1
ATOM 1705 C C . ILE A 1 210 ? -13.298 -12.051 22.931 1.00 94.44 210 ILE A C 1
ATOM 1707 O O . ILE A 1 210 ? -14.239 -12.061 23.728 1.00 94.44 210 ILE A O 1
ATOM 1711 N N . ARG A 1 211 ? -12.780 -13.185 22.437 1.00 94.12 211 ARG A N 1
ATOM 1712 C CA . ARG A 1 211 ? -13.280 -14.518 22.823 1.00 94.12 211 ARG A CA 1
ATOM 1713 C C . ARG A 1 211 ? -13.091 -14.786 24.315 1.00 94.12 211 ARG A C 1
ATOM 1715 O O . ARG A 1 211 ? -13.976 -15.365 24.950 1.00 94.12 211 ARG A O 1
ATOM 1722 N N . GLU A 1 212 ? -11.966 -14.359 24.883 1.00 95.19 212 GLU A N 1
ATOM 1723 C CA . GLU A 1 212 ? -11.715 -14.465 26.320 1.00 95.19 212 GLU A CA 1
ATOM 1724 C C . GLU A 1 212 ? -12.732 -13.648 27.128 1.00 95.19 212 GLU A C 1
ATOM 1726 O O . GLU A 1 212 ? -13.366 -14.190 28.038 1.00 95.19 212 GLU A O 1
ATOM 1731 N N . TYR A 1 213 ? -12.974 -12.387 26.753 1.00 94.06 213 TYR A N 1
ATOM 1732 C CA . TYR A 1 213 ? -13.976 -11.549 27.416 1.00 94.06 213 TYR A CA 1
ATOM 1733 C C . TYR A 1 213 ? -15.398 -12.097 27.281 1.00 94.06 213 TYR A C 1
ATOM 1735 O O . TYR A 1 213 ? -16.150 -12.073 28.255 1.00 94.06 213 TYR A O 1
ATOM 1743 N N . GLN A 1 214 ? -15.768 -12.645 26.123 1.00 93.31 214 GLN A N 1
ATOM 1744 C CA . GLN A 1 214 ? -17.061 -13.312 25.940 1.00 93.31 214 GLN A CA 1
ATOM 1745 C C . GLN A 1 214 ? -17.207 -14.523 26.873 1.00 93.31 214 GLN A C 1
ATOM 1747 O O . GLN A 1 214 ? -18.230 -14.674 27.542 1.00 93.31 214 GLN A O 1
ATOM 1752 N N . SER A 1 215 ? -16.170 -15.359 26.979 1.00 93.81 215 SER A N 1
ATOM 1753 C CA . SER A 1 215 ? -16.131 -16.493 27.914 1.00 93.81 215 SER A CA 1
ATOM 1754 C C . SER A 1 215 ? -16.246 -16.038 29.374 1.00 93.81 215 SER A C 1
ATOM 1756 O O . SER A 1 215 ? -16.995 -16.631 30.158 1.00 93.81 215 SER A O 1
ATOM 1758 N N . LEU A 1 216 ? -15.552 -14.957 29.745 1.00 94.88 216 LEU A N 1
ATOM 1759 C CA . LEU A 1 216 ? -15.640 -14.364 31.078 1.00 94.88 216 LEU A CA 1
ATOM 1760 C C . LEU A 1 216 ? -17.048 -13.828 31.371 1.00 94.88 216 LEU A C 1
ATOM 1762 O O . LEU A 1 216 ? -17.566 -14.077 32.460 1.00 94.88 216 LEU A O 1
ATOM 1766 N N . GLY A 1 217 ? -17.682 -13.164 30.400 1.00 92.06 217 GLY A N 1
ATOM 1767 C CA . GLY A 1 217 ? -19.069 -12.703 30.487 1.00 92.06 217 GLY A CA 1
ATOM 1768 C C . GLY A 1 217 ? -20.027 -13.851 30.798 1.00 92.06 217 GLY A C 1
ATOM 1769 O O . GLY A 1 217 ? -20.727 -13.811 31.805 1.00 92.06 217 GLY A O 1
ATOM 1770 N N . VAL A 1 218 ? -19.947 -14.950 30.039 1.00 94.31 218 VAL A N 1
ATOM 1771 C CA . VAL A 1 218 ? -20.768 -16.153 30.278 1.00 94.31 218 VAL A CA 1
ATOM 1772 C C . VAL A 1 218 ? -20.534 -16.748 31.672 1.00 94.31 218 VAL A C 1
ATOM 1774 O O . VAL A 1 218 ? -21.476 -17.213 32.319 1.00 94.31 218 VAL A O 1
ATOM 1777 N N . LYS A 1 219 ? -19.288 -16.763 32.167 1.00 93.94 219 LYS A N 1
ATOM 1778 C CA . LYS A 1 219 ? -18.997 -17.216 33.541 1.00 93.94 219 LYS A CA 1
ATOM 1779 C C . LYS A 1 219 ? -19.643 -16.297 34.577 1.00 93.94 219 LYS A C 1
ATOM 1781 O O . LYS A 1 219 ? -20.247 -16.796 35.525 1.00 93.94 219 LYS A O 1
ATOM 1786 N N . LYS A 1 220 ? -19.543 -14.979 34.389 1.00 93.88 220 LYS A N 1
ATOM 1787 C CA . LYS A 1 220 ? -20.131 -13.983 35.292 1.00 93.88 220 LYS A CA 1
ATOM 1788 C C . LYS A 1 220 ? -21.655 -14.030 35.298 1.00 93.88 220 LYS A C 1
ATOM 1790 O O . LYS A 1 220 ? -22.236 -13.946 36.376 1.00 93.88 220 LYS A O 1
ATOM 1795 N N . ASP A 1 221 ? -22.291 -14.275 34.158 1.00 93.31 221 ASP A N 1
ATOM 1796 C CA . ASP A 1 221 ? -23.741 -14.475 34.083 1.00 93.31 221 ASP A CA 1
ATOM 1797 C C . ASP A 1 221 ? -24.183 -15.705 34.888 1.00 93.31 221 ASP A C 1
ATOM 1799 O O . ASP A 1 221 ? -25.120 -15.630 35.682 1.00 93.31 221 ASP A O 1
ATOM 1803 N N . LYS A 1 222 ? -23.449 -16.823 34.788 1.00 94.12 222 LYS A N 1
ATOM 1804 C CA . LYS A 1 222 ? -23.713 -18.018 35.611 1.00 94.12 222 LYS A CA 1
ATOM 1805 C C . LYS A 1 222 ? -23.539 -17.752 37.109 1.00 94.12 222 LYS A C 1
ATOM 1807 O O . LYS A 1 222 ? -24.334 -18.236 37.916 1.00 94.12 222 LYS A O 1
ATOM 1812 N N . GLU A 1 223 ? -22.502 -17.006 37.497 1.00 93.94 223 GLU A N 1
ATOM 1813 C CA . GLU A 1 223 ? -22.296 -16.584 38.890 1.00 93.94 223 GLU A CA 1
ATOM 1814 C C . GLU A 1 223 ? -23.446 -15.693 39.380 1.00 93.94 223 GLU A C 1
ATOM 1816 O O . GLU A 1 223 ? -23.954 -15.899 40.484 1.00 93.94 223 GLU A O 1
ATOM 1821 N N . LEU A 1 224 ? -23.899 -14.752 38.548 1.00 93.38 224 LEU A N 1
ATOM 1822 C CA . LEU A 1 224 ? -25.023 -13.870 38.845 1.00 93.38 224 LEU A CA 1
ATOM 1823 C C . LEU A 1 224 ? -26.327 -14.655 39.025 1.00 93.38 224 LEU A C 1
ATOM 1825 O O . LEU A 1 224 ? -27.068 -14.400 39.975 1.00 93.38 224 LEU A O 1
ATOM 1829 N N . ASP A 1 225 ? -26.604 -15.631 38.163 1.00 93.94 225 ASP A N 1
ATOM 1830 C CA . ASP A 1 225 ? -27.788 -16.485 38.283 1.00 93.94 225 ASP A CA 1
ATOM 1831 C C . ASP A 1 225 ? -27.752 -17.334 39.557 1.00 93.94 225 ASP A C 1
ATOM 1833 O O . ASP A 1 225 ? -28.761 -17.446 40.266 1.00 93.94 225 ASP A O 1
ATOM 1837 N N . LYS A 1 226 ? -26.579 -17.869 39.920 1.00 94.31 226 LYS A N 1
ATOM 1838 C CA . LYS A 1 226 ? -26.390 -18.560 41.201 1.00 94.31 226 LYS A CA 1
ATOM 1839 C C . LYS A 1 226 ? -26.659 -17.618 42.380 1.00 94.31 226 LYS A C 1
ATOM 1841 O O . LYS A 1 226 ? -27.434 -17.969 43.269 1.00 94.31 226 LYS A O 1
ATOM 1846 N N . ALA A 1 227 ? -26.102 -16.408 42.359 1.00 90.31 227 ALA A N 1
ATOM 1847 C CA . ALA A 1 227 ? -26.316 -15.406 43.402 1.00 90.31 227 ALA A CA 1
ATOM 1848 C C . ALA A 1 227 ? -27.793 -14.981 43.516 1.00 90.31 227 ALA A C 1
ATOM 1850 O O . ALA A 1 227 ? -28.328 -14.910 44.620 1.00 90.31 227 ALA A O 1
ATOM 1851 N N . LYS A 1 228 ? -28.500 -14.778 42.395 1.00 92.88 228 LYS A N 1
ATOM 1852 C CA . LYS A 1 228 ? -29.953 -14.507 42.379 1.00 92.88 228 LYS A CA 1
ATOM 1853 C C . LYS A 1 228 ? -30.752 -15.656 42.993 1.00 92.88 228 LYS A C 1
ATOM 1855 O O . LYS A 1 228 ? -31.697 -15.426 43.749 1.00 92.88 228 LYS A O 1
ATOM 1860 N N . SER A 1 229 ? -30.367 -16.895 42.688 1.00 91.44 229 SER A N 1
ATOM 1861 C CA . SER A 1 229 ? -30.981 -18.101 43.255 1.00 91.44 229 SER A CA 1
ATOM 1862 C C . SER A 1 229 ? -30.823 -18.149 44.775 1.00 91.44 229 SER A C 1
ATOM 1864 O O . SER A 1 229 ? -31.776 -18.440 45.499 1.00 91.44 229 SER A O 1
ATOM 1866 N N . GLU A 1 230 ? -29.623 -17.846 45.268 1.00 93.75 230 GLU A N 1
ATOM 1867 C CA . GLU A 1 230 ? -29.319 -17.769 46.698 1.00 93.75 230 GLU A CA 1
ATOM 1868 C C . GLU A 1 230 ? -30.061 -16.613 47.375 1.00 93.75 230 GLU A C 1
ATOM 1870 O O . GLU A 1 230 ? -30.680 -16.821 48.418 1.00 93.75 230 GLU A O 1
ATOM 1875 N N . LEU A 1 231 ? -30.110 -15.432 46.752 1.00 92.75 231 LEU A N 1
ATOM 1876 C CA . LEU A 1 231 ? -30.886 -14.288 47.232 1.00 92.75 231 LEU A CA 1
ATOM 1877 C C . LEU A 1 231 ? -32.368 -14.649 47.394 1.00 92.75 231 LEU A C 1
ATOM 1879 O O . LEU A 1 231 ? -32.972 -14.334 48.417 1.00 92.75 231 LEU A O 1
ATOM 1883 N N . LYS A 1 232 ? -32.956 -15.362 46.424 1.00 93.31 232 LYS A N 1
ATOM 1884 C CA . LYS A 1 232 ? -34.346 -15.833 46.508 1.00 93.31 232 LYS A CA 1
ATOM 1885 C C . LYS A 1 232 ? -34.554 -16.770 47.702 1.00 93.31 232 LYS A C 1
ATOM 1887 O O . LYS A 1 232 ? -35.550 -16.632 48.412 1.00 93.31 232 LYS A O 1
ATOM 1892 N N . LYS A 1 233 ? -33.604 -17.678 47.966 1.00 91.62 233 LYS A N 1
ATOM 1893 C CA . LYS A 1 233 ? -33.630 -18.542 49.160 1.00 91.62 233 LYS A CA 1
ATOM 1894 C C . LYS A 1 233 ? -33.550 -17.717 50.445 1.00 91.62 233 LYS A C 1
ATOM 1896 O O . LYS A 1 233 ? -34.359 -17.933 51.345 1.00 91.62 233 LYS A O 1
ATOM 1901 N N . TYR A 1 234 ? -32.628 -16.759 50.536 1.00 89.25 234 TYR A N 1
ATOM 1902 C CA . TYR A 1 234 ? -32.514 -15.891 51.712 1.00 89.25 234 TYR A CA 1
ATOM 1903 C C . TYR A 1 234 ? -33.763 -15.042 51.935 1.00 89.25 234 TYR A C 1
ATOM 1905 O O . TYR A 1 234 ? -34.222 -14.955 53.068 1.00 89.25 234 TYR A O 1
ATOM 1913 N N . LYS A 1 235 ? -34.365 -14.504 50.869 1.00 91.56 235 LYS A N 1
ATOM 1914 C CA . LYS A 1 235 ? -35.628 -13.765 50.953 1.00 91.56 235 LYS A CA 1
ATOM 1915 C C . LYS A 1 235 ? -36.749 -14.638 51.517 1.00 91.56 235 LYS A C 1
ATOM 1917 O O . LYS A 1 235 ? -37.366 -14.253 52.496 1.00 91.56 235 LYS A O 1
ATOM 1922 N N . SER A 1 236 ? -36.912 -15.861 51.005 1.00 88.69 236 SER A N 1
ATOM 1923 C CA . SER A 1 236 ? -37.917 -16.790 51.545 1.00 88.69 236 SER A CA 1
ATOM 1924 C C . SER A 1 236 ? -37.680 -17.147 53.018 1.00 88.69 236 SER A C 1
ATOM 1926 O O . SER A 1 236 ? -38.631 -17.260 53.783 1.00 88.69 236 SER A O 1
ATOM 1928 N N . LYS A 1 237 ? -36.416 -17.277 53.451 1.00 91.44 237 LYS A N 1
ATOM 1929 C CA . LYS A 1 237 ? -36.088 -17.474 54.871 1.00 91.44 237 LYS A CA 1
ATOM 1930 C C . LYS A 1 237 ? -36.422 -16.241 55.711 1.00 91.44 237 LYS A C 1
ATOM 1932 O O . LYS A 1 237 ? -36.929 -16.397 56.815 1.00 91.44 237 LYS A O 1
ATOM 1937 N N . ALA A 1 238 ? -36.138 -15.044 55.203 1.00 88.31 238 ALA A N 1
ATOM 1938 C CA . ALA A 1 238 ? -36.464 -13.795 55.881 1.00 88.31 238 ALA A CA 1
ATOM 1939 C C . ALA A 1 238 ? -37.981 -13.617 56.037 1.00 88.31 238 ALA A C 1
ATOM 1941 O O . ALA A 1 238 ? -38.422 -13.254 57.122 1.00 88.31 238 ALA A O 1
ATOM 1942 N N . ASP A 1 239 ? -38.766 -13.951 55.009 1.00 89.88 239 ASP A N 1
ATOM 1943 C CA . ASP A 1 239 ? -40.232 -13.926 55.065 1.00 89.88 239 ASP A CA 1
ATOM 1944 C C . ASP A 1 239 ? -40.760 -14.907 56.131 1.00 89.88 239 ASP A C 1
ATOM 1946 O O . ASP A 1 239 ? -41.626 -14.555 56.929 1.00 89.88 239 ASP A O 1
ATOM 1950 N N . VAL A 1 240 ? -40.190 -16.119 56.216 1.00 90.62 240 VAL A N 1
ATOM 1951 C CA . VAL A 1 240 ? -40.529 -17.096 57.271 1.00 90.62 240 VAL A CA 1
ATOM 1952 C C . VAL A 1 240 ? -40.186 -16.571 58.667 1.00 90.62 240 VAL A C 1
ATOM 1954 O O . VAL A 1 240 ? -40.986 -16.726 59.588 1.00 90.62 240 VAL A O 1
ATOM 1957 N N . GLU A 1 241 ? -39.020 -15.948 58.850 1.00 88.69 241 GLU A N 1
ATOM 1958 C CA . GLU A 1 241 ? -38.668 -15.337 60.138 1.00 88.69 241 GLU A CA 1
ATOM 1959 C C . GLU A 1 241 ? -39.534 -14.124 60.476 1.00 88.69 241 GLU A C 1
ATOM 1961 O O . GLU A 1 241 ? -39.810 -13.878 61.648 1.00 88.69 241 GLU A O 1
ATOM 1966 N N . GLN A 1 242 ? -40.016 -13.388 59.475 1.00 90.69 242 GLN A N 1
ATOM 1967 C CA . GLN A 1 242 ? -40.970 -12.312 59.707 1.00 90.69 242 GLN A CA 1
ATOM 1968 C C . GLN A 1 242 ? -42.302 -12.854 60.232 1.00 90.69 242 GLN A C 1
ATOM 1970 O O . GLN A 1 242 ? -42.779 -12.373 61.252 1.00 90.69 242 GLN A O 1
ATOM 1975 N N . VAL A 1 243 ? -42.834 -13.922 59.627 1.00 92.00 243 VAL A N 1
ATOM 1976 C CA . VAL A 1 243 ? -44.049 -14.590 60.127 1.00 92.00 243 VAL A CA 1
ATOM 1977 C C . VAL A 1 243 ? -43.869 -15.070 61.570 1.00 92.00 243 VAL A C 1
ATOM 1979 O O . VAL A 1 243 ? -44.777 -14.923 62.385 1.00 92.00 243 VAL A O 1
ATOM 1982 N N . LYS A 1 244 ? -42.697 -15.617 61.920 1.00 91.81 244 LYS A N 1
ATOM 1983 C CA . LYS A 1 244 ? -42.406 -16.016 63.307 1.00 91.81 244 LYS A CA 1
ATOM 1984 C C . LYS A 1 244 ? -42.355 -14.822 64.257 1.00 91.81 244 LYS A C 1
ATOM 1986 O O . LYS A 1 244 ? -42.872 -14.925 65.364 1.00 91.81 244 LYS A O 1
ATOM 1991 N N . ARG A 1 245 ? -41.752 -13.701 63.846 1.00 88.62 245 ARG A N 1
ATOM 1992 C CA . ARG A 1 245 ? -41.757 -12.462 64.640 1.00 88.62 245 ARG A CA 1
ATOM 1993 C C . ARG A 1 245 ? -43.178 -11.974 64.895 1.00 88.62 245 ARG A C 1
ATOM 1995 O O . ARG A 1 245 ? -43.511 -11.718 66.045 1.00 88.62 245 ARG A O 1
ATOM 2002 N N . ASP A 1 246 ? -44.019 -11.943 63.867 1.00 90.75 246 ASP A N 1
ATOM 2003 C CA . ASP A 1 246 ? -45.414 -11.517 63.997 1.00 90.75 246 ASP A CA 1
ATOM 2004 C C . ASP A 1 246 ? -46.199 -12.442 64.955 1.00 90.75 246 ASP A C 1
ATOM 2006 O O . ASP A 1 246 ? -46.981 -11.972 65.781 1.00 90.75 246 ASP A O 1
ATOM 2010 N N . GLN A 1 247 ? -45.943 -13.758 64.913 1.00 92.56 247 GLN A N 1
ATOM 2011 C CA . GLN A 1 247 ? -46.516 -14.728 65.860 1.00 92.56 247 GLN A CA 1
ATOM 2012 C C . GLN A 1 247 ? -46.046 -14.509 67.304 1.00 92.56 247 GLN A C 1
ATOM 2014 O O . GLN A 1 247 ? -46.843 -14.655 68.229 1.00 92.56 247 GLN A O 1
ATOM 2019 N N . ILE A 1 248 ? -44.768 -14.173 67.510 1.00 89.38 248 ILE A N 1
ATOM 2020 C CA . ILE A 1 248 ? -44.238 -13.833 68.837 1.00 89.38 248 ILE A CA 1
ATOM 2021 C C . ILE A 1 248 ? -44.922 -12.570 69.357 1.00 89.38 248 ILE A C 1
ATOM 2023 O O . ILE A 1 248 ? -45.390 -12.573 70.489 1.00 89.38 248 ILE A O 1
ATOM 2027 N N . THR A 1 249 ? -45.061 -11.534 68.529 1.00 92.25 249 THR A N 1
ATOM 2028 C CA . THR A 1 249 ? -45.747 -10.294 68.916 1.00 92.25 249 THR A CA 1
ATOM 2029 C C . THR A 1 249 ? -47.211 -10.539 69.307 1.00 92.25 249 THR A C 1
ATOM 2031 O O . THR A 1 249 ? -47.677 -9.995 70.307 1.00 92.25 249 THR A O 1
ATOM 2034 N N . ASP A 1 250 ? -47.941 -11.395 68.582 1.00 92.19 250 ASP A N 1
ATOM 2035 C CA . ASP A 1 250 ? -49.310 -11.793 68.959 1.00 92.19 250 ASP A CA 1
ATOM 2036 C C . ASP A 1 250 ? -49.345 -12.585 70.283 1.00 92.19 250 ASP A C 1
ATOM 2038 O O . ASP A 1 250 ? -50.215 -12.370 71.131 1.00 92.19 250 ASP A O 1
ATOM 2042 N N . ALA A 1 251 ? -48.374 -13.479 70.498 1.00 89.19 251 ALA A N 1
ATOM 2043 C CA . ALA A 1 251 ? -48.248 -14.222 71.749 1.00 89.19 251 A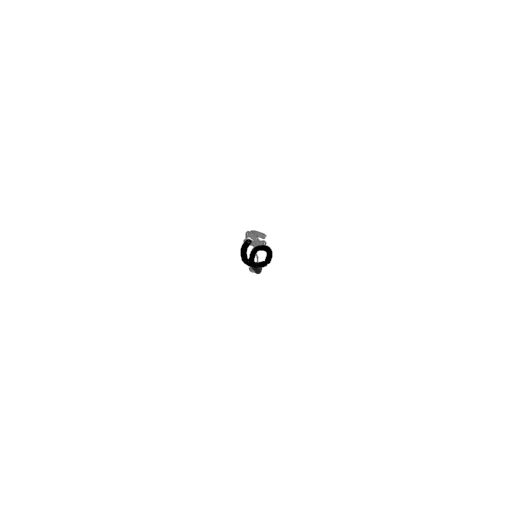LA A CA 1
ATOM 2044 C C . ALA A 1 251 ? -47.920 -13.305 72.941 1.00 89.19 251 ALA A C 1
ATOM 2046 O O . ALA A 1 251 ? -48.522 -13.461 74.003 1.00 89.19 251 ALA A O 1
ATOM 2047 N N . GLU A 1 252 ? -47.024 -12.332 72.766 1.00 90.12 252 GLU A N 1
ATOM 2048 C CA . GLU A 1 252 ? -46.694 -11.311 73.767 1.00 90.12 252 GLU A CA 1
ATOM 2049 C C . GLU A 1 252 ? -47.918 -10.459 74.118 1.00 90.12 252 GLU A C 1
ATOM 2051 O O . GLU A 1 252 ? -48.196 -10.240 75.296 1.00 90.12 252 GLU A O 1
ATOM 2056 N N . ALA A 1 253 ? -48.712 -10.043 73.126 1.00 89.81 253 ALA A N 1
ATOM 2057 C CA . ALA A 1 253 ? -49.951 -9.304 73.366 1.00 89.81 253 ALA A CA 1
ATOM 2058 C C . ALA A 1 253 ? -50.956 -10.114 74.208 1.00 89.81 253 ALA A C 1
ATOM 2060 O O . ALA A 1 253 ? -51.526 -9.593 75.169 1.00 89.81 253 ALA A O 1
ATOM 2061 N N . LYS A 1 254 ? -51.132 -11.408 73.901 1.00 93.12 254 LYS A N 1
ATOM 2062 C CA . LYS A 1 254 ? -51.980 -12.323 74.689 1.00 93.12 254 LYS A CA 1
ATOM 2063 C C . LYS A 1 254 ? -51.450 -12.540 76.104 1.00 93.12 254 LYS A C 1
ATOM 2065 O O . LYS A 1 254 ? -52.240 -12.661 77.040 1.00 93.12 254 LYS A O 1
ATOM 2070 N N . LEU A 1 255 ? -50.130 -12.610 76.266 1.00 92.19 255 LEU A N 1
ATOM 2071 C CA . LEU A 1 255 ? -49.496 -12.778 77.569 1.00 92.19 255 LEU A CA 1
ATOM 2072 C C . LEU A 1 255 ? -49.698 -11.530 78.434 1.00 92.19 255 LEU A C 1
ATOM 2074 O O . LEU A 1 255 ? -50.168 -11.664 79.559 1.00 92.19 255 LEU A O 1
ATOM 2078 N N . ASN A 1 256 ? -49.481 -10.336 77.878 1.00 90.94 256 ASN A N 1
ATOM 2079 C CA . ASN A 1 256 ? -49.753 -9.064 78.554 1.00 90.94 256 ASN A CA 1
ATOM 2080 C C . ASN A 1 256 ? -51.232 -8.928 78.951 1.00 90.94 256 ASN A C 1
ATOM 2082 O O . ASN A 1 256 ? -51.545 -8.454 80.043 1.00 90.94 256 ASN A O 1
ATOM 2086 N N . GLN A 1 257 ? -52.157 -9.381 78.097 1.00 92.12 257 GLN A N 1
ATOM 2087 C CA . GLN A 1 257 ? -53.578 -9.426 78.445 1.00 92.12 257 GLN A CA 1
ATOM 2088 C C . GLN A 1 257 ? -53.828 -10.344 79.651 1.00 92.12 257 GLN A C 1
ATOM 2090 O O . GLN A 1 257 ? -54.479 -9.930 80.609 1.00 92.12 257 GLN A O 1
ATOM 2095 N N . ARG A 1 258 ? -53.291 -11.570 79.636 1.00 90.88 258 ARG A N 1
ATOM 2096 C CA . ARG A 1 258 ? -53.426 -12.498 80.770 1.00 90.88 258 ARG A CA 1
ATOM 2097 C C . ARG A 1 258 ? -52.779 -11.975 82.044 1.00 90.88 258 ARG A C 1
ATOM 2099 O O . ARG A 1 258 ? -53.302 -12.217 83.126 1.00 90.88 258 ARG A O 1
ATOM 2106 N N . GLU A 1 259 ? -51.661 -11.269 81.932 1.00 91.44 259 GLU A N 1
ATOM 2107 C CA . GLU A 1 259 ? -51.014 -10.628 83.073 1.00 91.44 259 GLU A CA 1
ATOM 2108 C C . GLU A 1 259 ? -51.916 -9.545 83.679 1.00 91.44 259 GLU A C 1
ATOM 2110 O O . GLU A 1 259 ? -52.091 -9.507 84.895 1.00 91.44 259 GLU A O 1
ATOM 2115 N N . SER A 1 260 ? -52.583 -8.742 82.844 1.00 89.75 260 SER A N 1
ATOM 2116 C CA . SER A 1 260 ? -53.592 -7.781 83.302 1.00 89.75 260 SER A CA 1
ATOM 2117 C C . SER A 1 260 ? -54.783 -8.467 83.989 1.00 89.75 260 SER A C 1
ATOM 2119 O O . SER A 1 260 ? -55.195 -8.047 85.071 1.00 89.75 260 SER A O 1
ATOM 2121 N N . GLU A 1 261 ? -55.302 -9.559 83.418 1.00 91.25 261 GLU A N 1
ATOM 2122 C CA . GLU A 1 261 ? -56.376 -10.361 84.028 1.00 91.25 261 GLU A CA 1
ATOM 2123 C C . GLU A 1 261 ? -55.948 -10.949 85.387 1.00 91.25 261 GLU A C 1
ATOM 2125 O O . GLU A 1 261 ? -56.708 -10.912 86.356 1.00 91.25 261 GLU A O 1
ATOM 2130 N N . MET A 1 262 ? -54.713 -11.445 85.490 1.00 90.75 262 MET A N 1
ATOM 2131 C CA . MET A 1 262 ? -54.147 -11.971 86.733 1.00 90.75 262 MET A CA 1
ATOM 2132 C C . MET A 1 262 ? -53.979 -10.880 87.798 1.00 90.75 262 MET A C 1
ATOM 2134 O O . MET A 1 262 ? -54.318 -11.109 88.958 1.00 90.75 262 MET A O 1
ATOM 2138 N N . GLN A 1 263 ? -53.516 -9.685 87.424 1.00 90.62 263 GLN A N 1
ATOM 2139 C CA . GLN A 1 263 ? -53.443 -8.541 88.339 1.00 90.62 263 GLN A CA 1
ATOM 2140 C C . GLN A 1 263 ? -54.830 -8.143 88.864 1.00 90.62 263 GLN A C 1
ATOM 2142 O O . GLN A 1 263 ? -54.982 -7.869 90.053 1.00 90.62 263 GLN A O 1
ATOM 2147 N N . GLN A 1 264 ? -55.866 -8.177 88.018 1.00 89.69 264 GLN A N 1
ATOM 2148 C CA . GLN A 1 264 ? -57.242 -7.945 88.469 1.00 89.69 264 GLN A CA 1
ATOM 2149 C C . GLN A 1 264 ? -57.725 -9.016 89.454 1.00 89.69 264 GLN A C 1
ATOM 2151 O O . GLN A 1 264 ? -58.430 -8.698 90.412 1.00 89.69 264 GLN A O 1
ATOM 2156 N N . LEU A 1 265 ? -57.361 -10.283 89.239 1.00 89.94 265 LEU A N 1
ATOM 2157 C CA . LEU A 1 265 ? -57.686 -11.361 90.174 1.00 89.94 265 LEU A CA 1
ATOM 2158 C C . LEU A 1 265 ? -56.975 -11.193 91.520 1.00 89.94 265 LEU A C 1
ATOM 2160 O O . LEU A 1 265 ? -57.607 -11.426 92.546 1.00 89.94 265 LEU A O 1
ATOM 2164 N N . LEU A 1 266 ? -55.715 -10.749 91.531 1.00 89.56 266 LEU A N 1
ATOM 2165 C CA . LEU A 1 266 ? -54.985 -10.441 92.766 1.00 89.56 266 LEU A CA 1
ATOM 2166 C C . LEU A 1 266 ? -55.695 -9.359 93.589 1.00 89.56 266 LEU A C 1
ATOM 2168 O O . LEU A 1 266 ? -55.919 -9.560 94.776 1.00 89.56 266 LEU A O 1
ATOM 2172 N N . ILE A 1 267 ? -56.156 -8.277 92.951 1.00 90.25 267 ILE A N 1
ATOM 2173 C CA . ILE A 1 267 ? -56.934 -7.222 93.629 1.00 90.25 267 ILE A CA 1
ATOM 2174 C C . ILE A 1 267 ? -58.208 -7.798 94.266 1.00 90.25 267 ILE A C 1
ATOM 2176 O O . ILE A 1 267 ? -58.517 -7.506 95.419 1.00 90.25 267 ILE A O 1
ATOM 2180 N N . LYS A 1 268 ? -58.937 -8.660 93.545 1.00 88.88 268 LYS A N 1
ATOM 2181 C CA . LYS A 1 268 ? -60.128 -9.332 94.094 1.00 88.88 268 LYS A CA 1
ATOM 2182 C C . LYS A 1 268 ? -59.795 -10.272 95.254 1.00 88.88 268 LYS A C 1
ATOM 2184 O O . LYS A 1 268 ? -60.631 -10.484 96.129 1.00 88.88 268 LYS A O 1
ATOM 2189 N N . MET A 1 269 ? -58.603 -10.861 95.254 1.00 87.56 269 MET A N 1
ATOM 2190 C CA . MET A 1 269 ? -58.135 -11.720 96.338 1.00 87.56 269 MET A CA 1
ATOM 2191 C C . MET A 1 269 ? -57.875 -10.903 97.612 1.00 87.56 269 MET A C 1
ATOM 2193 O O . MET A 1 269 ? -58.333 -11.306 98.679 1.00 87.56 269 MET A O 1
ATOM 2197 N N . ASP A 1 270 ? -57.263 -9.721 97.489 1.00 88.19 270 ASP A N 1
ATOM 2198 C CA . ASP A 1 270 ? -57.084 -8.778 98.605 1.00 88.19 270 ASP A CA 1
ATOM 2199 C C . ASP A 1 270 ? -58.437 -8.293 99.166 1.00 88.19 270 ASP A C 1
ATOM 2201 O O . ASP A 1 270 ? -58.612 -8.134 100.377 1.00 88.19 270 ASP A O 1
ATOM 2205 N N . GLU A 1 271 ? -59.429 -8.061 98.298 1.00 88.31 271 GLU A N 1
ATOM 2206 C CA . GLU A 1 271 ? -60.801 -7.732 98.714 1.00 88.31 271 GLU A CA 1
ATOM 2207 C C . GLU A 1 271 ? -61.453 -8.883 99.495 1.00 88.31 271 GLU A C 1
ATOM 2209 O O . GLU A 1 271 ? -62.078 -8.650 100.532 1.00 88.31 271 GLU A O 1
ATOM 2214 N N . LEU A 1 272 ? -61.277 -10.127 99.040 1.00 86.62 272 LEU A N 1
ATOM 2215 C CA . LEU A 1 272 ? -61.747 -11.318 99.752 1.00 86.62 272 LEU A CA 1
ATOM 2216 C C . LEU A 1 272 ? -61.081 -11.470 101.125 1.00 86.62 272 LEU A C 1
ATOM 2218 O O . LEU A 1 272 ? -61.768 -11.793 102.093 1.00 86.62 272 LEU A O 1
ATOM 2222 N N . GLU A 1 273 ? -59.780 -11.200 101.237 1.00 88.44 273 GLU A N 1
ATOM 2223 C CA . GLU A 1 273 ? -59.051 -11.259 102.509 1.00 88.44 273 GLU A CA 1
ATOM 2224 C C . GLU A 1 273 ? -59.552 -10.202 103.511 1.00 88.44 273 GLU A C 1
ATOM 2226 O O . GLU A 1 273 ? -59.722 -10.490 104.704 1.00 88.44 273 GLU A O 1
ATOM 2231 N N . LYS A 1 274 ? -59.899 -8.999 103.031 1.00 86.94 274 LYS A N 1
ATOM 2232 C CA . LYS A 1 274 ? -60.580 -7.984 103.854 1.00 86.94 274 LYS A CA 1
ATOM 2233 C C . LYS A 1 274 ? -61.934 -8.479 104.354 1.00 86.94 274 LYS A C 1
ATOM 2235 O O . LYS A 1 274 ? -62.188 -8.415 105.556 1.00 86.94 274 LYS A O 1
ATOM 2240 N N . VAL A 1 275 ? -62.768 -9.028 103.468 1.00 84.62 275 VAL A N 1
ATOM 2241 C CA . VAL A 1 275 ? -64.081 -9.585 103.844 1.00 84.62 275 VAL A CA 1
ATOM 2242 C C . VAL A 1 275 ? -63.927 -10.727 104.853 1.00 84.62 275 VAL A C 1
ATOM 2244 O O . VAL A 1 275 ? -64.687 -10.809 105.816 1.00 84.62 275 VAL A O 1
ATOM 2247 N N . GLN A 1 276 ? -62.925 -11.590 104.687 1.00 87.19 276 GLN A N 1
ATOM 2248 C CA . GLN A 1 276 ? -62.639 -12.675 105.624 1.00 87.19 276 GLN A CA 1
ATOM 2249 C C . GLN A 1 276 ? -62.228 -12.147 107.008 1.00 87.19 276 GLN A C 1
ATOM 2251 O O . GLN A 1 276 ? -62.681 -12.669 108.030 1.00 87.19 276 GLN A O 1
ATOM 2256 N N . THR A 1 277 ? -61.426 -11.083 107.053 1.00 83.94 277 THR A N 1
ATOM 2257 C CA . THR A 1 277 ? -61.037 -10.410 108.300 1.00 83.94 277 THR A CA 1
ATOM 2258 C C . THR A 1 277 ? -62.244 -9.770 108.994 1.00 83.94 277 THR A C 1
ATOM 2260 O O . THR A 1 277 ? -62.426 -9.921 110.203 1.00 83.94 277 THR A O 1
ATOM 2263 N N . GLU A 1 278 ? -63.117 -9.100 108.238 1.00 85.50 278 GLU A N 1
ATOM 2264 C CA . GLU A 1 278 ? -64.372 -8.544 108.757 1.00 85.50 278 GLU A CA 1
ATOM 2265 C C . GLU A 1 278 ? -65.301 -9.635 109.298 1.00 85.50 278 GLU A C 1
ATOM 2267 O O . GLU A 1 278 ? -65.850 -9.490 110.393 1.00 85.50 278 GLU A O 1
ATOM 2272 N N . PHE A 1 279 ? -65.424 -10.754 108.581 1.00 86.25 279 PHE A N 1
ATOM 2273 C CA . PHE A 1 279 ? -66.197 -11.909 109.026 1.00 86.25 279 PHE A CA 1
ATOM 2274 C C . PHE A 1 279 ? -65.666 -12.468 110.354 1.00 86.25 279 PHE A C 1
ATOM 2276 O O . PHE A 1 279 ? -66.447 -12.699 111.278 1.00 86.25 279 PHE A O 1
ATOM 2283 N N . PHE A 1 280 ? -64.345 -12.618 110.494 1.00 86.81 280 PHE A N 1
ATOM 2284 C CA . PHE A 1 280 ? -63.721 -13.083 111.736 1.00 86.81 280 PHE A CA 1
ATOM 2285 C C . PHE A 1 280 ? -63.967 -12.125 112.916 1.00 86.81 280 PHE A C 1
ATOM 2287 O O . PHE A 1 280 ? -64.280 -12.559 114.031 1.00 86.81 280 PHE A O 1
ATOM 2294 N N . ASN A 1 281 ? -63.890 -10.814 112.674 1.00 84.69 281 ASN A N 1
ATOM 2295 C CA . ASN A 1 281 ? -64.180 -9.792 113.681 1.00 84.69 281 ASN A CA 1
ATOM 2296 C C . ASN A 1 281 ? -65.653 -9.820 114.120 1.00 84.69 281 ASN A C 1
ATOM 2298 O O . ASN A 1 281 ? -65.947 -9.771 115.318 1.00 84.69 281 ASN A O 1
ATOM 2302 N N . LEU A 1 282 ? -66.583 -9.945 113.168 1.00 84.25 282 LEU A N 1
ATOM 2303 C CA . LEU A 1 282 ? -68.014 -10.091 113.447 1.00 84.25 282 LEU A CA 1
ATOM 2304 C C . LEU A 1 282 ? -68.310 -11.365 114.244 1.00 84.25 282 LEU A C 1
ATOM 2306 O O . LEU A 1 282 ? -69.063 -11.321 115.220 1.00 84.25 282 LEU A O 1
ATOM 2310 N N . GLN A 1 283 ? -67.690 -12.486 113.875 1.00 85.25 283 GLN A N 1
ATOM 2311 C CA . GLN A 1 283 ? -67.832 -13.750 114.592 1.00 85.25 283 GLN A CA 1
ATOM 2312 C C . GLN A 1 283 ? -67.345 -13.626 116.044 1.00 85.25 283 GLN A C 1
ATOM 2314 O O . GLN A 1 283 ? -68.056 -14.027 116.966 1.00 85.25 283 GLN A O 1
ATOM 2319 N N . SER A 1 284 ? -66.183 -13.000 116.254 1.00 82.19 284 SER A N 1
ATOM 2320 C CA . SER A 1 284 ? -65.619 -12.757 117.589 1.00 82.19 284 SER A CA 1
ATOM 2321 C C . SER A 1 284 ? -66.535 -11.880 118.448 1.00 82.19 284 SER A C 1
ATOM 2323 O O . SER A 1 284 ? -66.805 -12.203 119.604 1.00 82.19 284 SER A O 1
ATOM 2325 N N . ARG A 1 285 ? -67.088 -10.804 117.872 1.00 82.25 285 ARG A N 1
ATOM 2326 C CA . ARG A 1 285 ? -68.036 -9.913 118.558 1.00 82.25 285 ARG A CA 1
ATOM 2327 C C . ARG A 1 285 ? -69.330 -10.630 118.947 1.00 82.25 285 ARG A C 1
ATOM 2329 O O . ARG A 1 285 ? -69.820 -10.450 120.057 1.00 82.25 285 ARG A O 1
ATOM 2336 N N . THR A 1 286 ? -69.844 -11.479 118.060 1.00 81.50 286 THR A N 1
ATOM 2337 C CA . THR A 1 286 ? -71.061 -12.265 118.308 1.00 81.50 286 THR A CA 1
ATOM 2338 C C . THR A 1 286 ? -70.865 -13.252 119.465 1.00 81.50 286 THR A C 1
ATOM 2340 O O . THR A 1 286 ? -71.757 -13.421 120.298 1.00 81.50 286 THR A O 1
ATOM 2343 N N . GLU A 1 287 ? -69.703 -13.907 119.555 1.00 83.56 287 GLU A N 1
ATOM 2344 C CA . GLU A 1 287 ? -69.402 -14.809 120.674 1.00 83.56 287 GLU A CA 1
ATOM 2345 C C . GLU A 1 287 ? -69.220 -14.066 122.007 1.00 83.56 287 GLU A C 1
ATOM 2347 O O . GLU A 1 287 ? -69.693 -14.553 123.040 1.00 83.56 287 GLU A O 1
ATOM 2352 N N . GLU A 1 288 ? -68.631 -12.865 121.996 1.00 82.56 288 GLU A N 1
ATOM 2353 C CA . GLU A 1 288 ? -68.528 -12.034 123.203 1.00 82.56 288 GLU A CA 1
ATOM 2354 C C . GLU A 1 288 ? -69.910 -11.556 123.683 1.00 82.56 288 GLU A C 1
ATOM 2356 O O . GLU A 1 288 ? -70.217 -11.634 124.873 1.00 82.56 288 GLU A O 1
ATOM 2361 N N . GLU A 1 289 ? -70.802 -11.155 122.771 1.00 81.25 289 GLU A N 1
ATOM 2362 C CA . GLU A 1 289 ? -72.187 -10.806 123.116 1.00 81.25 289 GLU A CA 1
ATOM 2363 C C . GLU A 1 289 ? -72.945 -12.005 123.707 1.00 81.25 289 GLU A C 1
ATOM 2365 O O . GLU A 1 289 ? -73.575 -11.885 124.761 1.00 81.25 289 GLU A O 1
ATOM 2370 N N . LYS A 1 290 ? -72.834 -13.202 123.109 1.00 81.94 290 LYS A N 1
ATOM 2371 C CA . LYS A 1 290 ? -73.421 -14.430 123.684 1.00 81.94 290 LYS A CA 1
ATOM 2372 C C . LYS A 1 290 ? -72.888 -14.729 125.084 1.00 81.94 290 LYS A C 1
ATOM 2374 O O . LYS A 1 290 ? -73.631 -15.223 125.933 1.00 81.94 290 LYS A O 1
ATOM 2379 N N . LYS A 1 291 ? -71.598 -14.495 125.331 1.00 84.56 291 LYS A N 1
ATOM 2380 C CA . LYS A 1 291 ? -70.988 -14.662 126.655 1.00 84.56 291 LYS A CA 1
ATOM 2381 C C . LYS A 1 291 ? -71.577 -13.669 127.660 1.00 84.56 291 LYS A C 1
ATOM 2383 O O . LYS A 1 291 ? -72.040 -14.109 128.707 1.00 84.56 291 LYS A O 1
ATOM 2388 N N . GLN A 1 292 ? -71.694 -12.388 127.302 1.00 80.50 292 GLN A N 1
ATOM 2389 C CA . GLN A 1 292 ? -72.361 -11.390 128.147 1.00 80.50 292 GLN A CA 1
ATOM 2390 C C . GLN A 1 292 ? -73.811 -11.767 128.477 1.00 80.50 292 GLN A C 1
ATOM 2392 O O . GLN A 1 292 ? -74.233 -11.638 129.627 1.00 80.50 292 GLN A O 1
ATOM 2397 N N . TYR A 1 293 ? -74.582 -12.254 127.498 1.00 78.56 293 TYR A N 1
ATOM 2398 C CA . TYR A 1 293 ? -75.951 -12.713 127.749 1.00 78.56 293 TYR A CA 1
ATOM 2399 C C . TYR A 1 293 ? -75.991 -13.926 128.685 1.00 78.56 293 TYR A C 1
ATOM 2401 O O . TYR A 1 293 ? -76.814 -13.950 129.598 1.00 78.56 293 TYR A O 1
ATOM 2409 N N . ARG A 1 294 ? -75.084 -14.899 128.524 1.00 78.38 294 ARG A N 1
ATOM 2410 C CA . ARG A 1 294 ? -74.964 -16.043 129.447 1.00 78.38 294 ARG A CA 1
ATOM 2411 C C . ARG A 1 294 ? -74.644 -15.605 130.877 1.00 78.38 294 ARG A C 1
ATOM 2413 O O . ARG A 1 294 ? -75.242 -16.132 131.811 1.00 78.38 294 ARG A O 1
ATOM 2420 N N . ASP A 1 295 ? -73.749 -14.639 131.052 1.00 82.81 295 ASP A N 1
ATOM 2421 C CA . ASP A 1 295 ? -73.377 -14.138 132.380 1.00 82.81 295 ASP A CA 1
ATOM 2422 C C . ASP A 1 295 ? -74.524 -13.351 133.038 1.00 82.81 295 ASP A C 1
ATOM 2424 O O . ASP A 1 295 ? -74.792 -13.531 134.227 1.00 82.81 295 ASP A O 1
ATOM 2428 N N . LYS A 1 296 ? -75.282 -12.559 132.263 1.00 79.56 296 LYS A N 1
ATOM 2429 C CA . LYS A 1 296 ? -76.517 -11.913 132.746 1.00 79.56 296 LYS A CA 1
ATOM 2430 C C . LYS A 1 296 ? -77.571 -12.929 133.177 1.00 79.56 296 LYS A C 1
ATOM 2432 O O . LYS A 1 296 ? -78.167 -12.757 134.234 1.00 79.56 296 LYS A O 1
ATOM 2437 N N . VAL A 1 297 ? -77.783 -13.990 132.395 1.00 81.50 297 VAL A N 1
ATOM 2438 C CA . VAL A 1 297 ? -78.722 -15.066 132.755 1.00 81.50 297 VAL A CA 1
ATOM 2439 C C . VAL A 1 297 ? -78.319 -15.709 134.082 1.00 81.50 297 VAL A C 1
ATOM 2441 O O . VAL A 1 297 ? -79.151 -15.778 134.979 1.00 81.50 297 VAL A O 1
ATOM 2444 N N . LYS A 1 298 ? -77.040 -16.066 134.267 1.00 83.69 298 LYS A N 1
ATOM 2445 C CA . LYS A 1 298 ? -76.541 -16.608 135.546 1.00 83.69 298 LYS A CA 1
ATOM 2446 C C . LYS A 1 298 ? -76.746 -15.648 136.720 1.00 83.69 298 LYS A C 1
ATOM 2448 O O . LYS A 1 298 ? -77.095 -16.075 137.817 1.00 83.69 298 LYS A O 1
ATOM 2453 N N . SER A 1 299 ? -76.529 -14.350 136.505 1.00 82.88 299 SER A N 1
ATOM 2454 C CA . SER A 1 299 ? -76.782 -13.329 137.527 1.00 82.88 299 SER A CA 1
ATOM 2455 C C . SER A 1 299 ? -78.264 -13.263 137.907 1.00 82.88 299 SER A C 1
ATOM 2457 O O . SER A 1 299 ? -78.576 -13.210 139.096 1.00 82.88 299 SER A O 1
ATOM 2459 N N . TYR A 1 300 ? -79.172 -13.319 136.929 1.00 79.88 300 TYR A N 1
ATOM 2460 C CA . TYR A 1 300 ? -80.609 -13.355 137.193 1.00 79.88 300 TYR A CA 1
ATOM 2461 C C . TYR A 1 300 ? -81.049 -14.652 137.876 1.00 79.88 300 TYR A C 1
ATOM 2463 O O . TYR A 1 300 ? -81.860 -14.594 138.794 1.00 79.88 300 TYR A O 1
ATOM 2471 N N . GLU A 1 301 ? -80.491 -15.803 137.503 1.00 81.81 301 GLU A N 1
ATOM 2472 C CA . GLU A 1 301 ? -80.736 -17.077 138.193 1.00 81.81 301 GLU A CA 1
ATOM 2473 C C . GLU A 1 301 ? -80.303 -17.011 139.662 1.00 81.81 301 GLU A C 1
ATOM 2475 O O . GLU A 1 301 ? -81.066 -17.396 140.548 1.00 81.81 301 GLU A O 1
ATOM 2480 N N . SER A 1 302 ? -79.120 -16.450 139.938 1.00 76.81 302 SER A N 1
ATOM 2481 C CA . SER A 1 302 ? -78.649 -16.222 141.309 1.00 76.81 302 SER A CA 1
ATOM 2482 C C . SER A 1 302 ? -79.594 -15.307 142.090 1.00 76.81 302 SER A C 1
ATOM 2484 O O . SER A 1 302 ? -79.889 -15.584 143.248 1.00 76.81 302 SER A O 1
ATOM 2486 N N . PHE A 1 303 ? -80.080 -14.233 141.465 1.00 82.50 303 PHE A N 1
ATOM 2487 C CA . PHE A 1 303 ? -81.014 -13.296 142.090 1.00 82.50 303 PHE A CA 1
ATOM 2488 C C . PHE A 1 303 ? -82.378 -13.942 142.386 1.00 82.50 303 PHE A C 1
ATOM 2490 O O . PHE A 1 303 ? -82.945 -13.736 143.458 1.00 82.50 303 PHE A O 1
ATOM 2497 N N . ILE A 1 304 ? -82.886 -14.777 141.473 1.00 80.62 304 ILE A N 1
ATOM 2498 C CA . ILE A 1 304 ? -84.123 -15.546 141.673 1.00 80.62 304 ILE A CA 1
ATOM 2499 C C . ILE A 1 304 ? -83.975 -16.514 142.851 1.00 80.62 304 ILE A C 1
ATOM 2501 O O . ILE A 1 304 ? -84.886 -16.604 143.672 1.00 80.62 304 ILE A O 1
ATOM 2505 N N . LEU A 1 305 ? -82.835 -17.202 142.971 1.00 81.44 305 LEU A N 1
ATOM 2506 C CA . LEU A 1 305 ? -82.566 -18.090 144.106 1.00 81.44 305 LEU A CA 1
ATOM 2507 C C . LEU A 1 305 ? -82.559 -17.329 145.440 1.00 81.44 305 LEU A C 1
ATOM 2509 O O . LEU A 1 305 ? -83.115 -17.820 146.422 1.00 81.44 305 LEU A O 1
ATOM 2513 N N . THR A 1 306 ? -81.993 -16.118 145.478 1.00 81.44 306 THR A N 1
ATOM 2514 C CA . THR A 1 306 ? -82.038 -15.252 146.669 1.00 81.44 306 THR A CA 1
ATOM 2515 C C . THR A 1 306 ? -83.475 -14.890 147.042 1.00 81.44 306 THR A C 1
ATOM 2517 O O . THR A 1 306 ? -83.885 -15.126 148.176 1.00 81.44 306 THR A O 1
ATOM 2520 N N . LEU A 1 307 ? -84.275 -14.420 146.080 1.00 77.94 307 LEU A N 1
ATOM 2521 C CA . LEU A 1 307 ? -85.685 -14.088 146.311 1.00 77.94 307 LEU A CA 1
ATOM 2522 C C . LEU A 1 307 ? -86.513 -15.297 146.771 1.00 77.94 307 LEU A C 1
ATOM 2524 O O . LEU A 1 307 ? -87.408 -15.157 147.602 1.00 77.94 307 LEU A O 1
ATOM 2528 N N . GLN A 1 308 ? -86.227 -16.492 146.249 1.00 77.88 308 GLN A N 1
ATOM 2529 C CA . GLN A 1 308 ? -86.883 -17.727 146.687 1.00 77.88 308 GLN A CA 1
ATOM 2530 C C . GLN A 1 308 ? -86.546 -18.075 148.143 1.00 77.88 308 GLN A C 1
ATOM 2532 O O . GLN A 1 308 ? -87.439 -18.493 148.882 1.00 77.88 308 GLN A O 1
ATOM 2537 N N . SER A 1 309 ? -85.293 -17.873 148.566 1.00 79.19 309 SER A N 1
ATOM 2538 C CA . SER A 1 309 ? -84.882 -18.035 149.966 1.00 79.19 309 SER A CA 1
ATOM 2539 C C . SER A 1 309 ? -85.611 -17.044 150.874 1.00 79.19 309 SER A C 1
ATOM 2541 O O . SER A 1 309 ? -86.207 -17.450 151.868 1.00 79.19 309 SER A O 1
ATOM 2543 N N . GLU A 1 310 ? -85.641 -15.764 150.498 1.00 79.00 310 GLU A N 1
ATOM 2544 C CA . GLU A 1 310 ? -86.323 -14.712 151.265 1.00 79.00 310 GLU A CA 1
ATOM 2545 C C . GLU A 1 310 ? -87.832 -14.978 151.393 1.00 79.00 310 GLU A C 1
ATOM 2547 O O . GLU A 1 310 ? -88.405 -14.846 152.475 1.00 79.00 310 GLU A O 1
ATOM 2552 N N . LEU A 1 311 ? -88.489 -15.428 150.317 1.00 78.12 311 LEU A N 1
ATOM 2553 C CA . LEU A 1 311 ? -89.900 -15.829 150.348 1.00 78.12 311 LEU A CA 1
ATOM 2554 C C . LEU A 1 311 ? -90.155 -17.022 151.275 1.00 78.12 311 LEU A C 1
ATOM 2556 O O . LEU A 1 311 ? -91.184 -17.061 151.953 1.00 78.12 311 LEU A O 1
ATOM 2560 N N . SER A 1 312 ? -89.243 -17.996 151.307 1.00 79.81 312 SER A N 1
ATOM 2561 C CA . SER A 1 312 ? -89.330 -19.137 152.222 1.00 79.81 312 SER A CA 1
ATOM 2562 C C . SER A 1 312 ? -89.222 -18.689 153.682 1.00 79.81 312 SER A C 1
ATOM 2564 O O . SER A 1 312 ? -90.007 -19.138 154.520 1.00 79.81 312 SER A O 1
ATOM 2566 N N . ASP A 1 313 ? -88.311 -17.765 153.984 1.00 78.94 313 ASP A N 1
ATOM 2567 C CA . ASP A 1 313 ? -88.141 -17.218 155.332 1.00 78.94 313 ASP A CA 1
ATOM 2568 C C . ASP A 1 313 ? -89.376 -16.431 155.786 1.00 78.94 313 ASP A C 1
ATOM 2570 O O . ASP A 1 313 ? -89.887 -16.658 156.885 1.00 78.94 313 ASP A O 1
ATOM 2574 N N . VAL A 1 314 ? -89.931 -15.577 154.919 1.00 77.94 314 VAL A N 1
ATOM 2575 C CA . VAL A 1 314 ? -91.179 -14.844 155.197 1.00 77.94 314 VAL A CA 1
ATOM 2576 C C . VAL A 1 314 ? -92.349 -15.805 155.413 1.00 77.94 314 VAL A C 1
ATOM 2578 O O . VAL A 1 314 ? -93.163 -15.602 156.315 1.00 77.94 314 VAL A O 1
ATOM 2581 N N . ARG A 1 315 ? -92.437 -16.886 154.630 1.00 76.81 315 ARG A N 1
ATOM 2582 C CA . ARG A 1 315 ? -93.485 -17.904 154.789 1.00 76.81 315 ARG A CA 1
ATOM 2583 C C . ARG A 1 315 ? -93.391 -18.630 156.134 1.00 76.81 315 ARG A C 1
ATOM 2585 O O . ARG A 1 315 ? -94.424 -18.897 156.754 1.00 76.81 315 ARG A O 1
ATOM 2592 N N . ASN A 1 316 ? -92.177 -18.918 156.600 1.00 78.06 316 ASN A N 1
ATOM 2593 C CA . ASN A 1 316 ? -91.949 -19.499 157.922 1.00 78.06 316 ASN A CA 1
ATOM 2594 C C . ASN A 1 316 ? -92.322 -18.511 159.038 1.00 78.06 316 ASN A C 1
ATOM 2596 O O . ASN A 1 316 ? -93.043 -18.883 159.961 1.00 78.06 316 ASN A O 1
ATOM 2600 N N . GLN A 1 317 ? -91.922 -17.239 158.917 1.00 77.69 317 GLN A N 1
ATOM 2601 C CA . GLN A 1 317 ? -92.304 -16.185 159.867 1.00 77.69 317 GLN A CA 1
ATOM 2602 C C . GLN A 1 317 ? -93.825 -15.989 159.943 1.00 77.69 317 GLN A C 1
ATOM 2604 O O . GLN A 1 317 ? -94.377 -15.807 161.029 1.00 77.69 317 GLN A O 1
ATOM 2609 N N . LEU A 1 318 ? -94.519 -16.061 158.803 1.00 78.12 318 LEU A N 1
ATOM 2610 C CA . LEU A 1 318 ? -95.975 -15.968 158.751 1.00 78.12 318 LEU A CA 1
ATOM 2611 C C . LEU A 1 318 ? -96.641 -17.166 159.437 1.00 78.12 318 LEU A C 1
ATOM 2613 O O . LEU A 1 318 ? -97.551 -16.969 160.237 1.00 78.12 318 LEU A O 1
ATOM 2617 N N . SER A 1 319 ? -96.149 -18.382 159.189 1.00 76.81 319 SER A N 1
ATOM 2618 C CA . SER A 1 319 ? -96.663 -19.598 159.838 1.00 76.81 319 SER A CA 1
ATOM 2619 C C . SER A 1 319 ? -96.482 -19.550 161.362 1.00 76.81 319 SER A C 1
ATOM 2621 O O . SER A 1 319 ? -97.384 -19.930 162.109 1.00 76.81 319 SER A O 1
ATOM 2623 N N . GLU A 1 320 ? -95.352 -19.024 161.846 1.00 75.19 320 GLU A N 1
ATOM 2624 C CA . GLU A 1 320 ? -95.112 -18.807 163.280 1.00 75.19 320 GLU A CA 1
ATOM 2625 C C . GLU A 1 320 ? -96.080 -17.756 163.855 1.00 75.19 320 GLU A C 1
ATOM 2627 O O . GLU A 1 320 ? -96.650 -17.951 164.929 1.00 75.19 320 GLU A O 1
ATOM 2632 N N . SER A 1 321 ? -96.333 -16.667 163.117 1.00 72.56 321 SER A N 1
ATOM 2633 C CA . SER A 1 321 ? -97.302 -15.632 163.503 1.00 72.56 321 SER A CA 1
ATOM 2634 C C . SER A 1 321 ? -98.735 -16.167 163.568 1.00 72.56 321 SER A C 1
ATOM 2636 O O . SER A 1 321 ? -99.472 -15.824 164.492 1.00 72.56 321 SER A O 1
ATOM 2638 N N . GLU A 1 322 ? -99.136 -17.018 162.623 1.00 74.19 322 GLU A N 1
ATOM 2639 C CA . GLU A 1 322 ? -100.445 -17.680 162.617 1.00 74.19 322 GLU A CA 1
ATOM 2640 C C . GLU A 1 322 ? -100.594 -18.646 163.798 1.00 74.19 322 GLU A C 1
ATOM 2642 O O . GLU A 1 322 ? -101.633 -18.644 164.462 1.00 74.19 322 GLU A O 1
ATOM 2647 N N . ARG A 1 323 ? -99.538 -19.401 164.132 1.00 77.25 323 ARG A N 1
ATOM 2648 C CA . ARG A 1 323 ? -99.496 -20.278 165.314 1.00 77.25 323 ARG A CA 1
ATOM 2649 C C . ARG A 1 323 ? -99.660 -19.488 166.615 1.00 77.25 323 ARG A C 1
ATOM 2651 O O . ARG A 1 323 ? -100.497 -19.840 167.444 1.00 77.25 323 ARG A O 1
ATOM 2658 N N . LEU A 1 324 ? -98.918 -18.387 166.757 1.00 75.00 324 LEU A N 1
ATOM 2659 C CA . LEU A 1 324 ? -99.033 -17.454 167.885 1.00 75.00 324 LEU A CA 1
ATOM 2660 C C . LEU A 1 324 ? -100.440 -16.852 167.989 1.00 75.00 324 LEU A C 1
ATOM 2662 O O . LEU A 1 324 ? -100.985 -16.743 169.086 1.00 75.00 324 LEU A O 1
ATOM 2666 N N . ARG A 1 325 ? -101.065 -16.510 166.856 1.00 71.31 325 ARG A N 1
ATOM 2667 C CA . ARG A 1 325 ? -102.443 -16.000 166.829 1.00 71.31 325 ARG A CA 1
ATOM 2668 C C . ARG A 1 325 ? -103.458 -17.051 167.279 1.00 71.31 325 ARG A C 1
ATOM 2670 O O . ARG A 1 325 ? -104.366 -16.720 168.034 1.00 71.31 325 ARG A O 1
ATOM 2677 N N . ALA A 1 326 ? -103.297 -18.307 166.864 1.00 72.19 326 ALA A N 1
ATOM 2678 C CA . ALA A 1 326 ? -104.159 -19.407 167.296 1.00 72.19 326 ALA A CA 1
ATOM 2679 C C . ALA A 1 326 ? -104.029 -19.691 168.807 1.00 72.19 326 ALA A C 1
ATOM 2681 O O . ALA A 1 326 ? -105.034 -19.911 169.484 1.00 72.19 326 ALA A O 1
ATOM 2682 N N . GLU A 1 327 ? -102.813 -19.620 169.363 1.00 71.31 327 GLU A N 1
ATOM 2683 C CA . GLU A 1 327 ? -102.576 -19.729 170.812 1.00 71.31 327 GLU A CA 1
ATOM 2684 C C . GLU A 1 327 ? -103.208 -18.566 171.597 1.00 71.31 327 GLU A C 1
ATOM 2686 O O . GLU A 1 327 ? -103.821 -18.779 172.651 1.00 71.31 327 GLU A O 1
ATOM 2691 N N . GLN A 1 328 ? -103.108 -17.339 171.075 1.00 71.50 328 GLN A N 1
ATOM 2692 C CA . GLN A 1 328 ? -103.763 -16.163 171.652 1.00 71.50 328 GLN A CA 1
ATOM 2693 C C . GLN A 1 328 ? -105.290 -16.289 171.603 1.00 71.50 328 GLN A C 1
ATOM 2695 O O . GLN A 1 328 ? -105.949 -16.043 172.613 1.00 71.50 328 GLN A O 1
ATOM 2700 N N . GLN A 1 329 ? -105.854 -16.759 170.489 1.00 71.31 329 GLN A N 1
ATOM 2701 C CA . GLN A 1 329 ? -107.296 -16.963 170.343 1.00 71.31 329 GLN A CA 1
ATOM 2702 C C . GLN A 1 329 ? -107.829 -18.025 171.319 1.00 71.31 329 GLN A C 1
ATOM 2704 O O . GLN A 1 329 ? -108.816 -17.788 172.012 1.00 71.31 329 GLN A O 1
ATOM 2709 N N . GLY A 1 330 ? -107.119 -19.146 171.486 1.00 69.12 330 GLY A N 1
ATOM 2710 C CA . GLY A 1 330 ? -107.474 -20.167 172.481 1.00 69.12 330 GLY A CA 1
ATOM 2711 C C . GLY A 1 330 ? -107.272 -19.727 173.940 1.00 69.12 330 GLY A C 1
ATOM 2712 O O . GLY A 1 330 ? -107.760 -20.381 174.866 1.00 69.12 330 GLY A O 1
ATOM 2713 N N . SER A 1 331 ? -106.536 -18.639 174.174 1.00 69.38 331 SER A N 1
ATOM 2714 C CA . SER A 1 331 ? -106.419 -18.004 175.492 1.00 69.38 331 SER A CA 1
ATOM 2715 C C . SER A 1 331 ? -107.588 -17.052 175.751 1.00 69.38 331 SER A C 1
ATOM 2717 O O . SER A 1 331 ? -108.120 -17.033 176.859 1.00 69.38 331 SER A O 1
ATOM 2719 N N . ILE A 1 332 ? -108.035 -16.327 174.722 1.00 66.19 332 ILE A N 1
ATOM 2720 C CA . ILE A 1 332 ? -109.201 -15.435 174.778 1.00 66.19 332 ILE A CA 1
ATOM 2721 C C . ILE A 1 332 ? -110.480 -16.232 175.050 1.00 66.19 332 ILE A C 1
ATOM 2723 O O . ILE A 1 332 ? -111.185 -15.919 176.002 1.00 66.19 332 ILE A O 1
ATOM 2727 N N . GLU A 1 333 ? -110.727 -17.324 174.324 1.00 70.50 333 GLU A N 1
ATOM 2728 C CA . GLU A 1 333 ? -111.932 -18.151 174.523 1.00 70.50 333 GLU A CA 1
ATOM 2729 C C . GLU A 1 333 ? -112.015 -18.745 175.942 1.00 70.50 333 GLU A C 1
ATOM 2731 O O . GLU A 1 333 ? -113.093 -18.849 176.533 1.00 70.50 333 GLU A O 1
ATOM 2736 N N . ARG A 1 334 ? -110.865 -19.087 176.543 1.00 69.75 334 ARG A N 1
ATOM 2737 C CA . ARG A 1 334 ? -110.792 -19.549 177.940 1.00 69.75 334 ARG A CA 1
ATOM 2738 C C . ARG A 1 334 ? -111.085 -18.435 178.943 1.00 69.75 334 ARG A C 1
ATOM 2740 O O . ARG A 1 334 ? -111.737 -18.694 179.953 1.00 69.75 334 ARG A O 1
ATOM 2747 N N . LEU A 1 335 ? -110.619 -17.216 178.674 1.00 64.19 335 LEU A N 1
ATOM 2748 C CA . LEU A 1 335 ? -110.898 -16.046 179.508 1.00 64.19 335 LEU A CA 1
ATOM 2749 C C . LEU A 1 335 ? -112.371 -15.622 179.405 1.00 64.19 335 LEU A C 1
ATOM 2751 O O . LEU A 1 335 ? -112.987 -15.333 180.427 1.00 64.19 335 LEU A O 1
ATOM 2755 N N . GLU A 1 336 ? -112.966 -15.668 178.213 1.00 64.69 336 GLU A N 1
ATOM 2756 C CA . GLU A 1 336 ? -114.380 -15.339 177.987 1.00 64.69 336 GLU A CA 1
ATOM 2757 C C . GLU A 1 336 ? -115.329 -16.338 178.673 1.00 64.69 336 GLU A C 1
ATOM 2759 O O . GLU A 1 336 ? -116.318 -15.930 179.286 1.00 64.69 336 GLU A O 1
ATOM 2764 N N . ALA A 1 337 ? -114.995 -17.634 178.680 1.00 62.50 337 ALA A N 1
ATOM 2765 C CA . ALA A 1 337 ? -115.767 -18.657 179.393 1.00 62.50 337 ALA A CA 1
ATOM 2766 C C . ALA A 1 337 ? -115.739 -18.479 180.927 1.00 62.50 337 ALA A C 1
ATOM 2768 O O . ALA A 1 337 ? -116.751 -18.689 181.600 1.00 62.50 337 ALA A O 1
ATOM 2769 N N . LEU A 1 338 ? -114.601 -18.048 181.485 1.00 59.66 338 LEU A N 1
ATOM 2770 C CA . LEU A 1 338 ? -114.460 -17.724 182.910 1.00 59.66 338 LEU A CA 1
ATOM 2771 C C . LEU A 1 338 ? -115.228 -16.446 183.291 1.00 59.66 338 LEU A C 1
ATOM 2773 O O . LEU A 1 338 ? -115.823 -16.383 184.367 1.00 59.66 338 LEU A O 1
ATOM 2777 N N . ILE A 1 339 ? -115.273 -15.456 182.396 1.00 58.94 339 ILE A N 1
ATOM 2778 C CA . ILE A 1 339 ? -116.016 -14.201 182.591 1.00 58.94 339 ILE A CA 1
ATOM 2779 C C . ILE A 1 339 ? -117.536 -14.447 182.587 1.00 58.94 339 ILE A C 1
ATOM 2781 O O . ILE A 1 339 ? -118.237 -13.940 183.467 1.00 58.94 339 ILE A O 1
ATOM 2785 N N . ALA A 1 340 ? -118.045 -15.297 181.689 1.00 58.25 340 ALA A N 1
ATOM 2786 C CA . ALA A 1 340 ? -119.469 -15.640 181.624 1.00 58.25 340 ALA A CA 1
ATOM 2787 C C . ALA A 1 340 ? -119.983 -16.366 182.888 1.00 58.25 340 ALA A C 1
ATOM 2789 O O . ALA A 1 340 ? -121.134 -16.190 183.291 1.00 58.25 340 ALA A O 1
ATOM 2790 N N . GLN A 1 341 ? -119.131 -17.150 183.558 1.00 52.91 341 GLN A N 1
ATOM 2791 C CA . GLN A 1 341 ? -119.505 -17.888 184.769 1.00 52.91 341 GLN A CA 1
ATOM 2792 C C . GLN A 1 341 ? -119.542 -16.997 186.024 1.00 52.91 341 GLN A C 1
ATOM 2794 O O . GLN A 1 341 ? -120.352 -17.223 186.923 1.00 52.91 341 GLN A O 1
ATOM 2799 N N . VAL A 1 342 ? -118.711 -15.952 186.074 1.00 53.12 342 VAL A N 1
ATOM 2800 C CA . VAL A 1 342 ? -118.623 -15.023 187.215 1.00 53.12 342 VAL A CA 1
ATOM 2801 C C . VAL A 1 342 ? -119.675 -13.901 187.135 1.00 53.12 342 VAL A C 1
ATOM 2803 O O . VAL A 1 342 ? -120.144 -13.420 188.166 1.00 53.12 342 VAL A O 1
ATOM 2806 N N . GLN A 1 343 ? -120.155 -13.541 185.939 1.00 49.72 343 GLN A N 1
ATOM 2807 C CA . GLN A 1 343 ? -121.138 -12.459 185.743 1.00 49.72 343 GLN A CA 1
ATOM 2808 C C . GLN A 1 343 ? -122.591 -12.786 186.152 1.00 49.72 343 GLN A C 1
ATOM 2810 O O . GLN A 1 343 ? -123.434 -11.892 186.144 1.00 49.72 343 GLN A O 1
ATOM 2815 N N . THR A 1 344 ? -122.899 -14.014 186.590 1.00 49.75 344 THR A N 1
ATOM 2816 C CA . THR A 1 344 ? -124.259 -14.391 187.042 1.00 49.75 344 THR A CA 1
ATOM 2817 C C . THR A 1 344 ? -124.447 -14.297 188.572 1.00 49.75 344 THR A C 1
ATOM 2819 O O . THR A 1 344 ? -125.525 -14.630 189.058 1.00 49.75 344 THR A O 1
ATOM 2822 N N . GLN A 1 345 ? -123.452 -13.835 189.358 1.00 34.09 345 GLN A N 1
ATOM 2823 C CA . GLN A 1 345 ? -123.569 -13.815 190.832 1.00 34.09 345 GLN A CA 1
ATOM 2824 C C . GLN A 1 345 ? -123.367 -12.505 191.609 1.00 34.09 345 GLN A C 1
ATOM 2826 O O . GLN A 1 345 ? -123.924 -12.458 192.699 1.00 34.09 345 GLN A O 1
ATOM 2831 N N . MET A 1 346 ? -122.702 -11.431 191.165 1.00 28.75 346 MET A N 1
ATOM 2832 C CA . MET A 1 346 ? -122.622 -10.212 192.006 1.00 28.75 346 MET A CA 1
ATOM 2833 C C . MET A 1 346 ? -122.408 -8.905 191.230 1.00 28.75 346 MET A C 1
ATOM 2835 O O . MET A 1 346 ? -121.503 -8.801 190.417 1.00 28.75 346 MET A O 1
ATOM 2839 N N . GLY A 1 347 ? -123.238 -7.908 191.564 1.00 27.91 347 GLY A N 1
ATOM 2840 C CA . GLY A 1 347 ? -122.804 -6.656 192.200 1.00 27.91 347 GLY A CA 1
ATOM 2841 C C . GLY A 1 347 ? -121.851 -5.706 191.464 1.00 27.91 347 GLY A C 1
ATOM 2842 O O . GLY A 1 347 ? -120.657 -5.943 191.427 1.00 27.91 347 GLY A O 1
ATOM 2843 N N . GLN A 1 348 ? -122.420 -4.551 191.095 1.00 28.34 348 GLN A N 1
ATOM 2844 C CA . GLN A 1 348 ? -121.890 -3.185 191.256 1.00 28.34 348 GLN A CA 1
ATOM 2845 C C . GLN A 1 348 ? -120.571 -2.750 190.582 1.00 28.34 348 GLN A C 1
ATOM 2847 O O . GLN A 1 348 ? -119.505 -3.311 190.772 1.00 28.34 348 GLN A O 1
ATOM 2852 N N . GLN A 1 349 ? -120.707 -1.556 189.990 1.00 25.19 349 GLN A N 1
ATOM 2853 C CA . GLN A 1 349 ? -119.732 -0.466 189.897 1.00 25.19 349 GLN A CA 1
ATOM 2854 C C . GLN A 1 349 ? -118.615 -0.513 188.837 1.00 25.19 349 GLN A C 1
ATOM 2856 O O . GLN A 1 349 ? -117.740 -1.362 188.821 1.00 25.19 349 GLN A O 1
ATOM 2861 N N . GLU A 1 350 ? -118.673 0.544 188.016 1.00 23.73 350 GLU A N 1
ATOM 2862 C CA . GLU A 1 350 ? -117.593 1.497 187.731 1.00 23.73 350 GLU A CA 1
ATOM 2863 C C . GLU A 1 350 ? -116.291 1.040 187.036 1.00 23.73 350 GLU A C 1
ATOM 2865 O O . GLU A 1 350 ? -115.486 0.273 187.543 1.00 23.73 350 GLU A O 1
ATOM 2870 N N . THR A 1 351 ? -116.004 1.781 185.955 1.00 23.75 351 THR A N 1
ATOM 2871 C CA . THR A 1 351 ? -114.708 2.419 185.636 1.00 23.75 351 THR A CA 1
ATOM 2872 C C . THR A 1 351 ? -113.575 1.671 184.897 1.00 23.75 351 THR A C 1
ATOM 2874 O O . THR A 1 351 ? -113.017 0.689 185.357 1.00 23.75 351 THR A O 1
ATOM 2877 N N . HIS A 1 352 ? -113.169 2.317 183.787 1.00 25.45 352 HIS A N 1
ATOM 2878 C CA . HIS A 1 352 ? -111.808 2.774 183.421 1.00 25.45 352 HIS A CA 1
ATOM 2879 C C . HIS A 1 352 ? -110.681 1.829 182.919 1.00 25.45 352 HIS A C 1
ATOM 2881 O O . HIS A 1 352 ? -110.012 1.193 183.715 1.00 25.45 352 HIS A O 1
ATOM 2887 N N . THR A 1 353 ? -110.313 2.039 181.627 1.00 32.03 353 THR A N 1
ATOM 2888 C CA . THR A 1 353 ? -108.957 2.348 181.043 1.00 32.03 353 THR A CA 1
ATOM 2889 C C . THR A 1 353 ? -107.784 1.355 181.237 1.00 32.03 353 THR A C 1
ATOM 2891 O O . THR A 1 353 ? -107.940 0.419 182.006 1.00 32.03 353 THR A O 1
ATOM 2894 N N . PRO A 1 354 ? -106.562 1.546 180.662 1.00 47.16 354 PRO A N 1
ATOM 2895 C CA . PRO A 1 354 ? -106.030 2.410 179.579 1.00 47.16 354 PRO A CA 1
ATOM 2896 C C . PRO A 1 354 ? -105.371 1.540 178.460 1.00 47.16 354 PRO A C 1
ATOM 2898 O O . PRO A 1 354 ? -105.501 0.326 178.476 1.00 47.16 354 PRO A O 1
ATOM 2901 N N . THR A 1 355 ? -104.734 1.989 177.373 1.00 25.83 355 THR A N 1
ATOM 2902 C CA . THR A 1 355 ? -103.628 2.941 177.104 1.00 25.83 355 THR A CA 1
ATOM 2903 C C . THR A 1 355 ? -103.542 2.968 175.552 1.00 25.83 355 THR A C 1
ATOM 2905 O O . THR A 1 355 ? -103.841 1.960 174.928 1.00 25.83 355 THR A O 1
ATOM 2908 N N . THR A 1 356 ? -103.203 4.009 174.794 1.00 26.11 356 THR A N 1
ATOM 2909 C CA . THR A 1 356 ? -102.296 5.132 175.022 1.00 26.11 356 THR A CA 1
ATOM 2910 C C . THR A 1 356 ? -102.540 6.190 173.928 1.00 26.11 356 THR A C 1
ATOM 2912 O O . THR A 1 356 ? -102.514 5.882 172.743 1.00 26.11 356 THR A O 1
ATOM 2915 N N . THR A 1 357 ? -102.698 7.438 174.378 1.00 26.62 357 THR A N 1
ATOM 2916 C CA . THR A 1 357 ? -102.161 8.699 173.812 1.00 26.62 357 THR A CA 1
ATOM 2917 C C . THR A 1 357 ? -102.564 9.233 172.423 1.00 26.62 357 THR A C 1
ATOM 2919 O O . THR A 1 357 ? -102.007 8.840 171.409 1.00 26.62 357 THR A O 1
ATOM 2922 N N . LYS A 1 358 ? -103.357 10.323 172.509 1.00 27.95 358 LYS A N 1
ATOM 2923 C CA . LYS A 1 358 ? -103.187 11.687 171.928 1.00 27.95 358 LYS A CA 1
ATOM 2924 C C . LYS A 1 358 ? -103.258 11.834 170.393 1.00 27.95 358 LYS A C 1
ATOM 2926 O O . LYS A 1 358 ? -102.467 11.250 169.674 1.00 27.95 358 LYS A O 1
ATOM 2931 N N . SER A 1 359 ? -104.251 12.557 169.846 1.00 27.62 359 SER A N 1
ATOM 2932 C CA . SER A 1 359 ? -104.404 14.040 169.823 1.00 27.62 359 SER A CA 1
ATOM 2933 C C . SER A 1 359 ? -103.216 14.713 169.129 1.00 27.62 359 SER A C 1
ATOM 2935 O O . SER A 1 359 ? -102.102 14.536 169.593 1.00 27.62 359 SER A O 1
ATOM 2937 N N . GLY A 1 360 ? -103.342 15.550 168.105 1.00 27.62 360 GLY A N 1
ATOM 2938 C CA . GLY A 1 360 ? -104.493 16.161 167.450 1.00 27.62 360 GLY A CA 1
ATOM 2939 C C . GLY A 1 360 ? -103.999 17.297 166.536 1.00 27.62 360 GLY A C 1
ATOM 2940 O O . GLY A 1 360 ? -102.842 17.686 166.616 1.00 27.62 360 GLY A O 1
ATOM 2941 N N . SER A 1 361 ? -104.917 17.824 165.725 1.00 38.28 361 SER A N 1
ATOM 2942 C CA . SER A 1 361 ? -104.910 19.133 165.043 1.00 38.28 361 SER A CA 1
ATOM 2943 C C . SER A 1 361 ? -103.738 19.514 164.119 1.00 38.28 361 SER A C 1
ATOM 2945 O O . SER A 1 361 ? -102.660 19.862 164.582 1.00 38.28 361 SER A O 1
ATOM 2947 N N . SER A 1 362 ? -104.036 19.571 162.815 1.00 53.38 362 SER A N 1
ATOM 2948 C CA . SER A 1 362 ? -103.955 20.678 161.824 1.00 53.38 362 SER A CA 1
ATOM 2949 C C . SER A 1 362 ? -103.035 21.916 162.003 1.00 53.38 362 SER A C 1
ATOM 2951 O O . SER A 1 362 ? -103.058 22.790 161.137 1.00 53.38 362 SER A O 1
ATOM 2953 N N . THR A 1 363 ? -102.213 22.031 163.044 1.00 58.16 363 THR A N 1
ATOM 2954 C CA . THR A 1 363 ? -101.273 23.148 163.272 1.00 58.16 363 THR A CA 1
ATOM 2955 C C . THR A 1 363 ? -99.844 22.780 162.840 1.00 58.16 363 THR A C 1
ATOM 2957 O O . THR A 1 363 ? -99.076 23.644 162.420 1.00 58.16 363 THR A O 1
ATOM 2960 N N . ASP A 1 364 ? -99.495 21.488 162.857 1.00 64.38 364 ASP A N 1
ATOM 2961 C CA . ASP A 1 364 ? -98.130 21.006 162.588 1.00 64.38 364 ASP A CA 1
ATOM 2962 C C . ASP A 1 364 ? -97.705 21.159 161.122 1.00 64.38 364 ASP A C 1
ATOM 2964 O O . ASP A 1 364 ? -96.548 21.477 160.848 1.00 64.38 364 ASP A O 1
ATOM 2968 N N . ILE A 1 365 ? -98.640 21.022 160.174 1.00 69.69 365 ILE A N 1
ATOM 2969 C CA . ILE A 1 365 ? -98.358 21.206 158.740 1.00 69.69 365 ILE A CA 1
ATOM 2970 C C . ILE A 1 365 ? -97.953 22.661 158.453 1.00 69.69 365 ILE A C 1
ATOM 2972 O O . ILE A 1 365 ? -96.998 22.899 157.715 1.00 69.69 365 ILE A O 1
ATOM 2976 N N . MET A 1 366 ? -98.620 23.641 159.075 1.00 77.12 366 MET A N 1
ATOM 2977 C CA . MET A 1 366 ? -98.287 25.059 158.892 1.00 77.12 366 MET A CA 1
ATOM 2978 C C . MET A 1 366 ? -96.938 25.418 159.522 1.00 77.12 366 MET A C 1
ATOM 2980 O O . MET A 1 366 ? -96.153 26.131 158.896 1.00 77.12 366 MET A O 1
ATOM 2984 N N . ASN A 1 367 ? -96.636 24.867 160.703 1.00 79.06 367 ASN A N 1
ATOM 2985 C CA . ASN A 1 367 ? -95.342 25.051 161.365 1.00 79.06 367 ASN A CA 1
ATOM 2986 C C . ASN A 1 367 ? -94.186 24.421 160.571 1.00 79.06 367 ASN A C 1
ATOM 2988 O O . ASN A 1 367 ? -93.096 24.985 160.529 1.00 79.06 367 ASN A O 1
ATOM 2992 N N . LEU A 1 368 ? -94.410 23.276 159.917 1.00 75.38 368 LEU A N 1
ATOM 2993 C CA . LEU A 1 368 ? -93.418 22.633 159.050 1.00 75.38 368 LEU A CA 1
ATOM 2994 C C . LEU A 1 368 ? -93.163 23.436 157.774 1.00 75.38 368 LEU A C 1
ATOM 2996 O O . LEU A 1 368 ? -92.005 23.644 157.420 1.00 75.38 368 LEU A O 1
ATOM 3000 N N . LEU A 1 369 ? -94.208 23.964 157.127 1.00 81.19 369 LEU A N 1
ATOM 3001 C CA . LEU A 1 369 ? -94.038 24.853 155.972 1.00 81.19 369 LEU A CA 1
ATOM 3002 C C . LEU A 1 369 ? -93.269 26.132 156.356 1.00 81.19 369 LEU A C 1
ATOM 3004 O O . LEU A 1 369 ? -92.382 26.555 155.613 1.00 81.19 369 LEU A O 1
ATOM 3008 N N . ASP A 1 370 ? -93.527 26.699 157.540 1.00 81.69 370 ASP A N 1
ATOM 3009 C CA . ASP A 1 370 ? -92.737 27.817 158.080 1.00 81.69 370 ASP A CA 1
ATOM 3010 C C . ASP A 1 370 ? -91.296 27.423 158.414 1.00 81.69 370 ASP A C 1
ATOM 3012 O O . ASP A 1 370 ? -90.365 28.177 158.124 1.00 81.69 370 ASP A O 1
ATOM 3016 N N . SER A 1 371 ? -91.087 26.224 158.961 1.00 82.25 371 SER A N 1
ATOM 3017 C CA . SER A 1 371 ? -89.749 25.701 159.236 1.00 82.25 371 SER A CA 1
ATOM 3018 C C . SER A 1 371 ? -88.944 25.510 157.951 1.00 82.25 371 SER A C 1
ATOM 3020 O O . SER A 1 371 ? -87.763 25.850 157.929 1.00 82.25 371 SER A O 1
ATOM 3022 N N . ILE A 1 372 ? -89.569 25.050 156.859 1.00 81.31 372 ILE A N 1
ATOM 3023 C CA . ILE A 1 372 ? -88.903 24.925 155.555 1.00 81.31 372 ILE A CA 1
ATOM 3024 C C . ILE A 1 372 ? -88.489 26.306 155.040 1.00 81.31 372 ILE A C 1
ATOM 3026 O O . ILE A 1 372 ? -87.339 26.468 154.640 1.00 81.31 372 ILE A O 1
ATOM 3030 N N . ILE A 1 373 ? -89.361 27.321 155.111 1.00 83.19 373 ILE A N 1
ATOM 3031 C CA . ILE A 1 373 ? -89.006 28.698 154.716 1.00 83.19 373 ILE A CA 1
ATOM 3032 C C . ILE A 1 373 ? -87.854 29.235 155.579 1.00 83.19 373 ILE A C 1
ATOM 3034 O O . ILE A 1 373 ? -86.916 29.845 155.062 1.00 83.19 373 ILE A O 1
ATOM 3038 N N . GLN A 1 374 ? -87.888 29.003 156.893 1.00 82.81 374 GLN A N 1
ATOM 3039 C CA . GLN A 1 374 ? -86.843 29.471 157.802 1.00 82.81 374 GLN A CA 1
ATOM 3040 C C . GLN A 1 374 ? -85.498 28.781 157.529 1.00 82.81 374 GLN A C 1
ATOM 3042 O O . GLN A 1 374 ? -84.469 29.452 157.462 1.00 82.81 374 GLN A O 1
ATOM 3047 N N . LYS A 1 375 ? -85.508 27.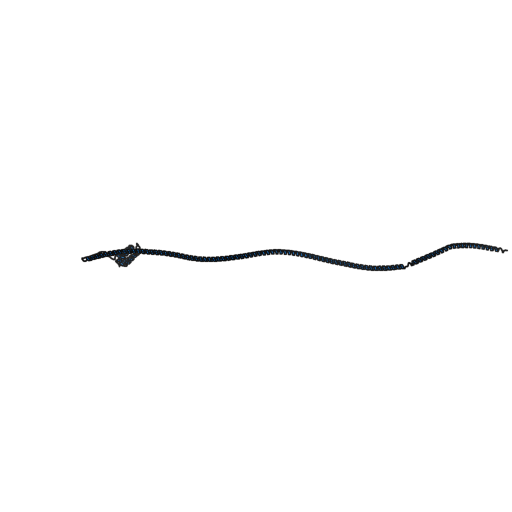461 157.316 1.00 79.75 375 LYS A N 1
ATOM 3048 C CA . LYS A 1 375 ? -84.316 26.662 157.001 1.00 79.75 375 LYS A CA 1
ATOM 3049 C C . LYS A 1 375 ? -83.745 26.985 155.626 1.00 79.75 375 LYS A C 1
ATOM 3051 O O . LYS A 1 375 ? -82.525 26.996 155.455 1.00 79.75 375 LYS A O 1
ATOM 3056 N N . ALA A 1 376 ? -84.611 27.277 154.662 1.00 77.69 376 ALA A N 1
ATOM 3057 C CA . ALA A 1 376 ? -84.216 27.742 153.343 1.00 77.69 376 ALA A CA 1
ATOM 3058 C C . ALA A 1 376 ? -83.483 29.095 153.451 1.00 77.69 376 ALA A C 1
ATOM 3060 O O . ALA A 1 376 ? -82.380 29.241 152.930 1.00 77.69 376 ALA A O 1
ATOM 3061 N N . ASN A 1 377 ? -84.014 30.039 154.237 1.00 81.00 377 ASN A N 1
ATOM 3062 C CA . ASN A 1 377 ? -83.373 31.339 154.481 1.00 81.00 377 ASN A CA 1
ATOM 3063 C C . ASN A 1 377 ? -82.094 31.264 155.333 1.00 81.00 377 ASN A C 1
ATOM 3065 O O . ASN A 1 377 ? -81.253 32.157 155.251 1.00 81.00 377 ASN A O 1
ATOM 3069 N N . SER A 1 378 ? -81.915 30.213 156.138 1.00 77.38 378 SER A N 1
ATOM 3070 C CA . SER A 1 378 ? -80.698 29.994 156.929 1.00 77.38 378 SER A CA 1
ATOM 3071 C C . SER A 1 378 ? -79.602 29.217 156.184 1.00 77.38 378 SER A C 1
ATOM 3073 O O . SER A 1 378 ? -78.634 28.795 156.813 1.00 77.38 378 SER A O 1
ATOM 3075 N N . GLY A 1 379 ? -79.748 29.001 154.870 1.00 75.62 379 GLY A N 1
ATOM 3076 C CA . GLY A 1 379 ? -78.725 28.370 154.028 1.00 75.62 379 GLY A CA 1
ATOM 3077 C C . GLY A 1 379 ? -78.652 26.843 154.122 1.00 75.62 379 GLY A C 1
ATOM 3078 O O . GLY A 1 379 ? -77.577 26.277 153.933 1.00 75.62 379 GLY A O 1
ATOM 3079 N N . SER A 1 380 ? -79.763 26.164 154.429 1.00 78.75 380 SER A N 1
ATOM 3080 C CA . SER A 1 380 ? -79.806 24.691 154.424 1.00 78.75 380 SER A CA 1
ATOM 3081 C C . SER A 1 380 ? -79.585 24.128 153.015 1.00 78.75 380 SER A C 1
ATOM 3083 O O . SER A 1 380 ? -79.984 24.739 152.022 1.00 78.75 380 SER A O 1
ATOM 3085 N N . THR A 1 381 ? -78.962 22.951 152.911 1.00 81.19 381 THR A N 1
ATOM 3086 C CA . THR A 1 381 ? -78.693 22.328 151.603 1.00 81.19 381 THR A CA 1
ATOM 3087 C C . THR A 1 381 ? -79.976 21.795 150.962 1.00 81.19 381 THR A C 1
ATOM 3089 O O . THR A 1 381 ? -80.944 21.475 151.659 1.00 81.19 381 THR A O 1
ATOM 3092 N N . ALA A 1 382 ? -79.987 21.653 149.631 1.00 76.62 382 ALA A N 1
ATOM 3093 C CA . ALA A 1 382 ? -81.155 21.159 148.896 1.00 76.62 382 ALA A CA 1
ATOM 3094 C C . ALA A 1 382 ? -81.662 19.811 149.452 1.00 76.62 382 ALA A C 1
ATOM 3096 O O . ALA A 1 382 ? -82.848 19.663 149.737 1.00 76.62 382 ALA A O 1
ATOM 3097 N N . LEU A 1 383 ? -80.754 18.873 149.745 1.00 76.94 383 LEU A N 1
ATOM 3098 C CA . LEU A 1 383 ? -81.081 17.568 150.337 1.00 76.94 383 LEU A CA 1
ATOM 3099 C C . LEU A 1 383 ? -81.649 17.644 151.761 1.00 76.94 383 LEU A C 1
ATOM 3101 O O . LEU A 1 383 ? -82.514 16.842 152.116 1.00 76.94 383 LEU A O 1
ATOM 3105 N N . GLN A 1 384 ? -81.214 18.611 152.575 1.00 79.19 384 GLN A N 1
ATOM 3106 C CA . GLN A 1 384 ? -81.802 18.829 153.901 1.00 79.19 384 GLN A CA 1
ATOM 3107 C C . GLN A 1 384 ? -83.246 19.334 153.791 1.00 79.19 384 GLN A C 1
ATOM 3109 O O . GLN A 1 384 ? -84.110 18.890 154.546 1.00 79.19 384 GLN A O 1
ATOM 3114 N N . LEU A 1 385 ? -83.527 20.210 152.822 1.00 80.69 385 LEU A N 1
ATOM 3115 C CA . LEU A 1 385 ? -84.874 20.728 152.571 1.00 80.69 385 LEU A CA 1
ATOM 3116 C C . LEU A 1 385 ? -85.802 19.662 151.969 1.00 80.69 385 LEU A C 1
ATOM 3118 O O . LEU A 1 385 ? -86.976 19.611 152.331 1.00 80.69 385 LEU A O 1
ATOM 3122 N N . VAL A 1 386 ? -85.283 18.757 151.127 1.00 83.44 386 VAL A N 1
ATOM 3123 C CA . VAL A 1 386 ? -86.047 17.617 150.582 1.00 83.44 386 VAL A CA 1
ATOM 3124 C C . VAL A 1 386 ? -86.648 16.763 151.693 1.00 83.44 386 VAL A C 1
ATOM 3126 O O . VAL A 1 386 ? -87.828 16.420 151.625 1.00 83.44 386 VAL A O 1
ATOM 3129 N N . SER A 1 387 ? -85.869 16.437 152.729 1.00 80.44 387 SER A N 1
ATOM 3130 C CA . SER A 1 387 ? -86.358 15.615 153.844 1.00 80.44 387 SER A CA 1
ATOM 3131 C C . SER A 1 387 ? -87.581 16.244 154.524 1.00 80.44 387 SER A C 1
ATOM 3133 O O . SER A 1 387 ? -88.551 15.545 154.815 1.00 80.44 387 SER A O 1
ATOM 3135 N N . GLU A 1 388 ? -87.566 17.563 154.721 1.00 82.44 388 GLU A N 1
ATOM 3136 C CA . GLU A 1 388 ? -88.655 18.311 155.363 1.00 82.44 388 GLU A CA 1
ATOM 3137 C C . GLU A 1 388 ? -89.878 18.461 154.445 1.00 82.44 388 GLU A C 1
ATOM 3139 O O . GLU A 1 388 ? -91.020 18.315 154.890 1.00 82.44 388 GLU A O 1
ATOM 3144 N N . ILE A 1 389 ? -89.667 18.684 153.142 1.00 83.62 389 ILE A N 1
ATOM 3145 C CA . ILE A 1 389 ? -90.752 18.768 152.150 1.00 83.62 389 ILE A CA 1
ATOM 3146 C C . ILE A 1 389 ? -91.462 17.412 152.017 1.00 83.62 389 ILE A C 1
ATOM 3148 O O . ILE A 1 389 ? -92.692 17.359 152.016 1.00 83.62 389 ILE A O 1
ATOM 3152 N N . VAL A 1 390 ? -90.716 16.301 151.991 1.00 83.38 390 VAL A N 1
ATOM 3153 C CA . VAL A 1 390 ? -91.288 14.940 151.964 1.00 83.38 390 VAL A CA 1
ATOM 3154 C C . VAL A 1 390 ? -92.003 14.611 153.276 1.00 83.38 390 VAL A C 1
ATOM 3156 O O . VAL A 1 390 ? -93.042 13.948 153.271 1.00 83.38 390 VAL A O 1
ATOM 3159 N N . GLN A 1 391 ? -91.486 15.072 154.415 1.00 81.94 391 GLN A N 1
ATOM 3160 C CA . GLN A 1 391 ? -92.167 14.901 155.697 1.00 81.94 391 GLN A CA 1
ATOM 3161 C C . GLN A 1 391 ? -93.487 15.681 155.738 1.00 81.94 391 GLN A C 1
ATOM 3163 O O . GLN A 1 391 ? -94.515 15.127 156.132 1.00 81.94 391 GLN A O 1
ATOM 3168 N N . THR A 1 392 ? -93.483 16.919 155.246 1.00 81.50 392 THR A N 1
ATOM 3169 C CA . THR A 1 392 ? -94.681 17.758 155.128 1.00 81.50 392 THR A CA 1
ATOM 3170 C C . THR A 1 392 ? -95.704 17.131 154.184 1.00 81.50 392 THR A C 1
ATOM 3172 O O . THR A 1 392 ? -96.878 17.034 154.529 1.00 81.50 392 THR A O 1
ATOM 3175 N N . GLN A 1 393 ? -95.261 16.596 153.042 1.00 84.38 393 GLN A N 1
ATOM 3176 C CA . GLN A 1 393 ? -96.107 15.832 152.126 1.00 84.38 393 GLN A CA 1
ATOM 3177 C C . GLN A 1 393 ? -96.796 14.658 152.834 1.00 84.38 393 GLN A C 1
ATOM 3179 O O . GLN A 1 393 ? -98.011 14.494 152.725 1.00 84.38 393 GLN A O 1
ATOM 3184 N N . LYS A 1 394 ? -96.030 13.824 153.550 1.00 79.62 394 LYS A N 1
ATOM 3185 C CA . LYS A 1 394 ? -96.573 12.649 154.249 1.00 79.62 394 LYS A CA 1
ATOM 3186 C C . LYS A 1 394 ? -97.608 13.044 155.298 1.00 79.62 394 LYS A C 1
ATOM 3188 O O . LYS A 1 394 ? -98.594 12.330 155.454 1.00 79.62 394 LYS A O 1
ATOM 3193 N N . LEU A 1 395 ? -97.406 14.170 155.981 1.00 79.81 395 LEU A N 1
ATOM 3194 C CA . LEU A 1 395 ? -98.366 14.696 156.951 1.00 79.81 395 LEU A CA 1
ATOM 3195 C C . LEU A 1 395 ? -99.622 15.259 156.282 1.00 79.81 395 LEU A C 1
ATOM 3197 O O . LEU A 1 395 ? -100.713 14.940 156.737 1.00 79.81 395 LEU A O 1
ATOM 3201 N N . ILE A 1 396 ? -99.508 15.978 155.160 1.00 78.38 396 ILE A N 1
ATOM 3202 C CA . ILE A 1 396 ? -100.683 16.428 154.390 1.00 78.38 396 ILE A CA 1
ATOM 3203 C C . ILE A 1 396 ? -101.527 15.223 153.955 1.00 78.38 396 ILE A C 1
ATOM 3205 O O . ILE A 1 396 ? -102.733 15.209 154.189 1.00 78.38 396 ILE A O 1
ATOM 3209 N N . VAL A 1 397 ? -100.900 14.178 153.401 1.00 79.69 397 VAL A N 1
ATOM 3210 C CA . VAL A 1 397 ? -101.619 12.959 152.985 1.00 79.69 397 VAL A CA 1
ATOM 3211 C C . VAL A 1 397 ? -102.261 12.245 154.175 1.00 79.69 397 VAL A C 1
ATOM 3213 O O . VAL A 1 397 ? -103.367 11.723 154.050 1.00 79.69 397 VAL A O 1
ATOM 3216 N N . LYS A 1 398 ? -101.583 12.213 155.326 1.00 80.00 398 LYS A N 1
ATOM 3217 C CA . LYS A 1 398 ? -102.078 11.544 156.531 1.00 80.00 398 LYS A CA 1
ATOM 3218 C C . LYS A 1 398 ? -103.245 12.290 157.185 1.00 80.00 398 LYS A C 1
ATOM 3220 O O . LYS A 1 398 ? -104.203 11.639 157.592 1.00 80.00 398 LYS A O 1
ATOM 3225 N N . ASP A 1 399 ? -103.160 13.615 157.288 1.00 77.88 399 ASP A N 1
ATOM 3226 C CA . ASP A 1 399 ? -104.066 14.408 158.127 1.00 77.88 399 ASP A CA 1
ATOM 3227 C C . ASP A 1 399 ? -105.187 15.097 157.327 1.00 77.88 399 ASP A C 1
ATOM 3229 O O . ASP A 1 399 ? -106.265 15.324 157.874 1.00 77.88 399 ASP A O 1
ATOM 3233 N N . ILE A 1 400 ? -104.964 15.405 156.041 1.00 73.00 400 ILE A N 1
ATOM 3234 C CA . ILE A 1 400 ? -105.928 16.092 155.152 1.00 73.00 400 ILE A CA 1
ATOM 3235 C C . ILE A 1 400 ? -106.392 15.169 154.003 1.00 73.00 400 ILE A C 1
ATOM 3237 O O . ILE A 1 400 ? -107.442 15.391 153.402 1.00 73.00 400 ILE A O 1
ATOM 3241 N N . GLY A 1 401 ? -105.661 14.084 153.728 1.00 72.25 401 GLY A N 1
ATOM 3242 C CA . GLY A 1 401 ? -105.928 13.172 152.614 1.00 72.25 401 GLY A CA 1
ATOM 3243 C C . GLY A 1 401 ? -105.225 13.602 151.323 1.00 72.25 401 GLY A C 1
ATOM 3244 O O . GLY A 1 401 ? -104.313 14.430 151.327 1.00 72.25 401 GLY A O 1
ATOM 3245 N N . TRP A 1 402 ? -105.612 13.015 150.187 1.00 76.56 402 TRP A N 1
ATOM 3246 C CA . TRP A 1 402 ? -105.029 13.378 148.891 1.00 76.56 402 TRP A CA 1
ATOM 3247 C C . TRP A 1 402 ? -105.418 14.810 148.504 1.00 76.56 402 TRP A C 1
ATOM 3249 O O . TRP A 1 402 ? -106.564 15.075 148.154 1.00 76.56 402 TRP A O 1
ATOM 3259 N N . HIS A 1 403 ? -104.441 15.714 148.563 1.00 78.56 403 HIS A N 1
ATOM 3260 C CA . HIS A 1 403 ? -104.573 17.127 148.220 1.00 78.56 403 HIS A CA 1
ATOM 3261 C C . HIS A 1 403 ? -103.519 17.503 147.173 1.00 78.56 403 HIS A C 1
ATOM 3263 O O . HIS A 1 403 ? -102.392 17.003 147.228 1.00 78.56 403 HIS A O 1
ATOM 3269 N N . ASP A 1 404 ? -103.844 18.417 146.259 1.00 78.31 404 ASP A N 1
ATOM 3270 C CA . ASP A 1 404 ? -102.947 18.818 145.162 1.00 78.31 404 ASP A CA 1
ATOM 3271 C C . ASP A 1 404 ? -101.576 19.286 145.672 1.00 78.31 404 ASP A C 1
ATOM 3273 O O . ASP A 1 404 ? -100.539 18.954 145.102 1.00 78.31 404 ASP A O 1
ATOM 3277 N N . VAL A 1 405 ? -101.557 19.967 146.823 1.00 82.81 405 VAL A N 1
ATOM 3278 C CA . VAL A 1 405 ? -100.319 20.422 147.480 1.00 82.81 405 VAL A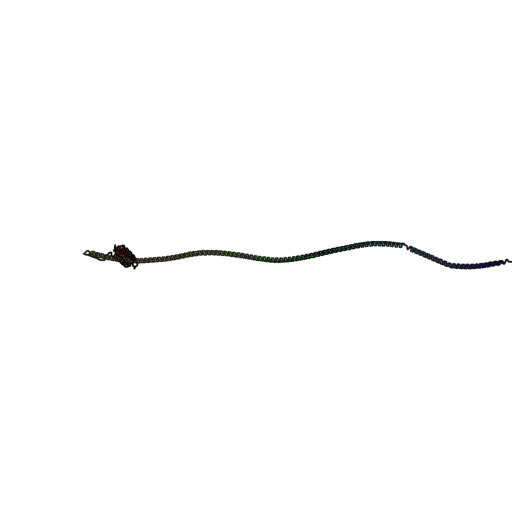 CA 1
ATOM 3279 C C . VAL A 1 405 ? -99.401 19.256 147.865 1.00 82.81 405 VAL A C 1
ATOM 3281 O O . VAL A 1 405 ? -98.186 19.392 147.773 1.00 82.81 405 VAL A O 1
ATOM 3284 N N . ALA A 1 406 ? -99.933 18.087 148.239 1.00 80.00 406 ALA A N 1
ATOM 3285 C CA . ALA A 1 406 ? -99.096 16.917 148.506 1.00 80.00 406 ALA A CA 1
ATOM 3286 C C . ALA A 1 406 ? -98.446 16.381 147.219 1.00 80.00 406 ALA A C 1
ATOM 3288 O O . ALA A 1 406 ? -97.293 15.955 147.232 1.00 80.00 406 ALA A O 1
ATOM 3289 N N . PHE A 1 407 ? -99.152 16.418 146.090 1.00 81.81 407 PHE A N 1
ATOM 3290 C CA . PHE A 1 407 ? -98.563 16.014 144.816 1.00 81.81 407 PHE A CA 1
ATOM 3291 C C . PHE A 1 407 ? -97.474 16.999 144.367 1.00 81.81 407 PHE A C 1
ATOM 3293 O O . PHE A 1 407 ? -96.374 16.583 143.995 1.00 81.81 407 PHE A O 1
ATOM 3300 N N . GLU A 1 408 ? -97.742 18.302 144.478 1.00 84.25 408 GLU A N 1
ATOM 3301 C CA . GLU A 1 408 ? -96.768 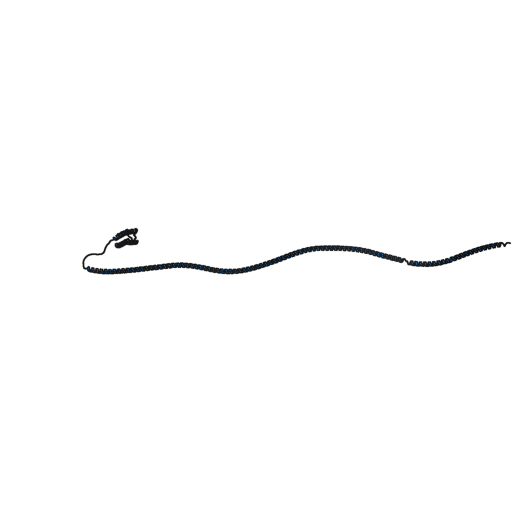19.350 144.161 1.00 84.25 408 GLU A CA 1
ATOM 3302 C C . GLU A 1 408 ? -95.529 19.275 145.073 1.00 84.25 408 GLU A C 1
ATOM 3304 O O . GLU A 1 408 ? -94.403 19.330 144.577 1.00 84.25 408 GLU A O 1
ATOM 3309 N N . ALA A 1 409 ? -95.712 19.047 146.380 1.00 82.31 409 ALA A N 1
ATOM 3310 C CA . ALA A 1 409 ? -94.616 18.844 147.328 1.00 82.31 409 ALA A CA 1
ATOM 3311 C C . ALA A 1 409 ? -93.743 17.632 146.965 1.00 82.31 409 ALA A C 1
ATOM 3313 O O . ALA A 1 409 ? -92.516 17.723 147.007 1.00 82.31 409 ALA A O 1
ATOM 3314 N N . ALA A 1 410 ? -94.351 16.520 146.539 1.00 79.94 410 ALA A N 1
ATOM 3315 C CA . ALA A 1 410 ? -93.622 15.334 146.088 1.00 79.94 410 ALA A CA 1
ATOM 3316 C C . ALA A 1 410 ? -92.792 15.603 144.826 1.00 79.94 410 ALA A C 1
ATOM 3318 O O . ALA A 1 410 ? -91.659 15.133 144.701 1.00 79.94 410 ALA A O 1
ATOM 3319 N N . SER A 1 411 ? -93.365 16.355 143.882 1.00 83.56 411 SER A N 1
ATOM 3320 C CA . SER A 1 411 ? -92.689 16.710 142.636 1.00 83.56 411 SER A CA 1
ATOM 3321 C C . SER A 1 411 ? -91.507 17.643 142.895 1.00 83.56 411 SER A C 1
ATOM 3323 O O . SER A 1 411 ? -90.420 17.412 142.368 1.00 83.56 411 SER A O 1
ATOM 3325 N N . LEU A 1 412 ? -91.691 18.652 143.750 1.00 82.94 412 LEU A N 1
ATOM 3326 C CA . LEU A 1 412 ? -90.630 19.596 144.096 1.00 82.94 412 LEU A CA 1
ATOM 3327 C C . LEU A 1 412 ? -89.503 18.918 144.887 1.00 82.94 412 LEU A C 1
ATOM 3329 O O . LEU A 1 412 ? -88.330 19.169 144.625 1.00 82.94 412 LEU A O 1
ATOM 3333 N N . ALA A 1 413 ? -89.840 17.992 145.790 1.00 81.50 413 ALA A N 1
ATOM 3334 C CA . ALA A 1 413 ? -88.855 17.180 146.498 1.00 81.50 413 ALA A CA 1
ATOM 3335 C C . ALA A 1 413 ? -87.980 16.340 145.551 1.00 81.50 413 ALA A C 1
ATOM 3337 O O . ALA A 1 413 ? -86.779 16.239 145.781 1.00 81.50 413 ALA A O 1
ATOM 3338 N N . ARG A 1 414 ? -88.547 15.772 144.475 1.00 82.06 414 ARG A N 1
ATOM 3339 C CA . ARG A 1 414 ? -87.764 15.039 143.461 1.00 82.06 414 ARG A CA 1
ATOM 3340 C C . ARG A 1 414 ? -86.824 15.953 142.686 1.00 82.06 414 ARG A C 1
ATOM 3342 O O . ARG A 1 414 ? -85.664 15.603 142.515 1.00 82.06 414 ARG A O 1
ATOM 3349 N N . GLN A 1 415 ? -87.299 17.127 142.274 1.00 81.81 415 GLN A N 1
ATOM 3350 C CA . GLN A 1 415 ? -86.460 18.099 141.564 1.00 81.81 415 GLN A CA 1
ATOM 3351 C C . GLN A 1 415 ? -85.280 18.563 142.424 1.00 81.81 415 GLN A C 1
ATOM 3353 O O . GLN A 1 415 ? -84.152 18.635 141.951 1.00 81.81 415 GLN A O 1
ATOM 3358 N N . LEU A 1 416 ? -85.515 18.806 143.715 1.00 79.38 416 LEU A N 1
ATOM 3359 C CA . LEU A 1 416 ? -84.460 19.189 144.654 1.00 79.38 416 LEU A CA 1
ATOM 3360 C C . LEU A 1 416 ? -83.503 18.029 145.004 1.00 79.38 416 LEU A C 1
ATOM 3362 O O . LEU A 1 416 ? -82.405 18.280 145.491 1.00 79.38 416 LEU A O 1
ATOM 3366 N N . GLN A 1 417 ? -83.881 16.773 144.745 1.00 79.12 417 GLN A N 1
ATOM 3367 C CA . GLN A 1 417 ? -83.041 15.581 144.943 1.00 79.12 417 GLN A CA 1
ATOM 3368 C C . GLN A 1 417 ? -81.981 15.403 143.850 1.00 79.12 417 GLN A C 1
ATOM 3370 O O . GLN A 1 417 ? -80.964 14.756 144.086 1.00 79.12 417 GLN A O 1
ATOM 3375 N N . GLU A 1 418 ? -82.213 15.980 142.671 1.00 79.62 418 GLU A N 1
ATOM 3376 C CA . GLU A 1 418 ? -81.262 15.985 141.555 1.00 79.62 418 GLU A CA 1
ATOM 3377 C C . GLU A 1 418 ? -80.158 17.046 141.735 1.00 79.62 418 GLU A C 1
ATOM 3379 O O . GLU A 1 418 ? -79.203 17.080 140.956 1.00 79.62 418 GLU A O 1
ATOM 3384 N N . TYR A 1 419 ? -80.244 17.890 142.775 1.00 78.62 419 TYR A N 1
ATOM 3385 C CA . TYR A 1 419 ? -79.186 18.846 143.096 1.00 78.62 419 TYR A CA 1
ATOM 3386 C C . TYR A 1 419 ? -77.941 18.129 143.650 1.00 78.62 419 TYR A C 1
ATOM 3388 O O . TYR A 1 419 ? -78.064 17.288 144.545 1.00 78.62 419 TYR A O 1
ATOM 3396 N N . PRO A 1 420 ? -76.730 18.480 143.175 1.00 74.81 420 PRO A N 1
ATOM 3397 C CA . PRO A 1 420 ? -75.488 17.844 143.610 1.00 74.81 420 PRO A CA 1
ATOM 3398 C C . PRO A 1 420 ? -75.288 17.895 145.135 1.00 74.81 420 PRO A C 1
ATOM 3400 O O . PRO A 1 420 ? -75.426 18.960 145.749 1.00 74.81 420 PRO A O 1
ATOM 3403 N N . GLU A 1 421 ? -74.922 16.759 145.744 1.00 66.94 421 GLU A N 1
ATOM 3404 C CA . GLU A 1 421 ? -74.705 16.616 147.192 1.00 66.94 421 GLU A CA 1
ATOM 3405 C C . GLU A 1 421 ? -73.747 17.691 147.741 1.00 66.94 421 GLU A C 1
ATOM 3407 O O . GLU A 1 421 ? -72.611 17.829 147.291 1.00 66.94 421 GLU A O 1
ATOM 3412 N N . GLY A 1 422 ? -74.211 18.472 148.724 1.00 65.69 422 GLY A N 1
ATOM 3413 C CA . GLY A 1 422 ? -73.424 19.525 149.383 1.00 65.69 422 GLY A CA 1
ATOM 3414 C C . GLY A 1 422 ? -73.481 20.914 148.733 1.00 65.69 422 GLY A C 1
ATOM 3415 O O . GLY A 1 422 ? -72.936 21.858 149.303 1.00 65.69 422 GLY A O 1
ATOM 3416 N N . SER A 1 423 ? -74.166 21.077 147.595 1.00 65.75 423 SER A N 1
ATOM 3417 C CA . SER A 1 423 ? -74.421 22.398 147.004 1.00 65.75 423 SER A CA 1
ATOM 3418 C C . SER A 1 423 ? -75.638 23.085 147.652 1.00 65.75 423 SER A C 1
ATOM 3420 O O . SER A 1 423 ? -76.678 22.467 147.897 1.00 65.75 423 SER A O 1
ATOM 3422 N N . GLY A 1 424 ? -75.494 24.366 148.007 1.00 70.62 424 GLY A N 1
ATOM 3423 C CA . GLY A 1 424 ? -76.624 25.209 148.413 1.00 70.62 424 GLY A CA 1
ATOM 3424 C C . GLY A 1 424 ? -77.499 25.564 147.208 1.00 70.62 424 GLY A C 1
ATOM 3425 O O . GLY A 1 424 ? -77.021 25.543 146.075 1.00 70.62 424 GLY A O 1
ATOM 3426 N N . LEU A 1 425 ? -78.771 25.892 147.446 1.00 77.06 425 LEU A N 1
ATOM 3427 C CA . LEU A 1 425 ? -79.660 26.385 146.390 1.00 77.06 425 LEU A CA 1
ATOM 3428 C C . LEU A 1 425 ? -79.171 27.750 145.897 1.00 77.06 425 LEU A C 1
ATOM 3430 O O . LEU A 1 425 ? -78.840 28.618 146.708 1.00 77.06 425 LEU A O 1
ATOM 3434 N N . ASP A 1 426 ? -79.131 27.947 144.580 1.00 82.50 426 ASP A N 1
ATOM 3435 C CA . ASP A 1 426 ? -78.876 29.267 144.016 1.00 82.50 426 ASP A CA 1
ATOM 3436 C C . ASP A 1 426 ? -80.023 30.232 144.374 1.00 82.50 426 ASP A C 1
ATOM 3438 O O . ASP A 1 426 ? -81.148 29.821 144.672 1.00 82.50 426 ASP A O 1
ATOM 3442 N N . ALA A 1 427 ? -79.726 31.532 144.391 1.00 80.00 427 ALA A N 1
ATOM 3443 C CA . ALA A 1 427 ? -80.640 32.543 144.920 1.00 80.00 427 ALA A CA 1
ATOM 3444 C C . ALA A 1 427 ? -81.975 32.628 144.155 1.00 80.00 427 ALA A C 1
ATOM 3446 O O . ALA A 1 427 ? -82.994 32.973 144.754 1.00 80.00 427 ALA A O 1
ATOM 3447 N N . GLU A 1 428 ? -81.982 32.303 142.859 1.00 81.25 428 GLU A N 1
ATOM 3448 C CA . GLU A 1 428 ? -83.188 32.330 142.029 1.00 81.25 428 GLU A CA 1
ATOM 3449 C C . GLU A 1 428 ? -84.085 31.127 142.346 1.00 81.25 428 GLU A C 1
ATOM 3451 O O . GLU A 1 428 ? -85.274 31.297 142.637 1.00 81.25 428 GLU A O 1
ATOM 3456 N N . THR A 1 429 ? -83.501 29.927 142.431 1.00 81.12 429 THR A N 1
ATOM 3457 C CA . THR A 1 429 ? -84.215 28.711 142.851 1.00 81.12 429 THR A CA 1
ATOM 3458 C C . THR A 1 429 ? -84.737 28.821 144.287 1.00 81.12 429 THR A C 1
ATOM 3460 O O . THR A 1 429 ? -85.862 28.407 144.578 1.00 81.12 429 THR A O 1
ATOM 3463 N N . LEU A 1 430 ? -83.965 29.427 145.194 1.00 83.06 430 LEU A N 1
ATOM 3464 C CA . LEU A 1 430 ? -84.375 29.653 146.581 1.00 83.06 430 LEU A CA 1
ATOM 3465 C C . LEU A 1 430 ? -85.589 30.593 146.680 1.00 83.06 430 LEU A C 1
ATOM 3467 O O . LEU A 1 430 ? -86.534 30.305 147.419 1.00 83.06 430 LEU A O 1
ATOM 3471 N N . ALA A 1 431 ? -85.590 31.697 145.926 1.00 82.06 431 ALA A N 1
ATOM 3472 C CA . ALA A 1 431 ? -86.709 32.638 145.904 1.00 82.06 431 ALA A CA 1
ATOM 3473 C C . ALA A 1 431 ? -87.990 31.985 145.356 1.00 82.06 431 ALA A C 1
ATOM 3475 O O . ALA A 1 431 ? -89.073 32.176 145.918 1.00 82.06 431 ALA A O 1
ATOM 3476 N N . LEU A 1 432 ? -87.860 31.163 144.309 1.00 83.88 432 LEU A N 1
ATOM 3477 C CA . LEU A 1 432 ? -88.977 30.421 143.726 1.00 83.88 432 LEU A CA 1
ATOM 3478 C C . LEU A 1 432 ? -89.544 29.378 144.704 1.00 83.88 432 LEU A C 1
ATOM 3480 O O . LEU A 1 432 ? -90.762 29.276 144.858 1.00 83.88 432 LEU A O 1
ATOM 3484 N N . LEU A 1 433 ? -88.673 28.651 145.412 1.00 83.81 433 LEU A N 1
ATOM 3485 C CA . LEU A 1 433 ? -89.055 27.680 146.441 1.00 83.81 433 LEU A CA 1
ATOM 3486 C C . LEU A 1 433 ? -89.869 28.341 147.563 1.00 83.81 433 LEU A C 1
ATOM 3488 O O . LEU A 1 433 ? -90.933 27.842 147.930 1.00 83.81 433 LEU A O 1
ATOM 3492 N N . ILE A 1 434 ? -89.407 29.481 148.085 1.00 85.62 434 ILE A N 1
ATOM 3493 C CA . ILE A 1 434 ? -90.104 30.198 149.164 1.00 85.62 434 ILE A CA 1
ATOM 3494 C C . ILE A 1 434 ? -91.467 30.711 148.690 1.00 85.62 434 ILE A C 1
ATOM 3496 O O . ILE A 1 434 ? -92.460 30.527 149.397 1.00 85.62 434 ILE A O 1
ATOM 3500 N N . ALA A 1 435 ? -91.541 31.300 147.492 1.00 85.19 435 ALA A N 1
ATOM 3501 C CA . ALA A 1 435 ? -92.805 31.761 146.921 1.00 85.19 435 ALA A CA 1
ATOM 3502 C C . ALA A 1 435 ? -93.809 30.605 146.768 1.00 85.19 435 ALA A C 1
ATOM 3504 O O . ALA A 1 435 ? -94.983 30.748 147.116 1.00 85.19 435 ALA A O 1
ATOM 3505 N N . LYS A 1 436 ? -93.336 29.432 146.328 1.00 85.62 436 LYS A N 1
ATOM 3506 C CA . LYS A 1 436 ? -94.184 28.251 146.150 1.00 85.62 436 LYS A CA 1
ATOM 3507 C C . LYS A 1 436 ? -94.690 27.681 147.476 1.00 85.62 436 LYS A C 1
ATOM 3509 O O . LYS A 1 436 ? -95.860 27.325 147.585 1.00 85.62 436 LYS A O 1
ATOM 3514 N N . ILE A 1 437 ? -93.855 27.664 148.514 1.00 86.50 437 ILE A N 1
ATOM 3515 C CA . ILE A 1 437 ? -94.272 27.223 149.852 1.00 86.50 437 ILE A CA 1
ATOM 3516 C C . ILE A 1 437 ? -95.286 28.202 150.467 1.00 86.50 437 ILE A C 1
ATOM 3518 O O . ILE A 1 437 ? -96.243 27.766 151.108 1.00 86.50 437 ILE A O 1
ATOM 3522 N N . GLN A 1 438 ? -95.137 29.513 150.249 1.00 84.44 438 GLN A N 1
ATOM 3523 C CA . GLN A 1 438 ? -96.132 30.498 150.695 1.00 84.44 438 GLN A CA 1
ATOM 3524 C C . GLN A 1 438 ? -97.483 30.314 149.992 1.00 84.44 438 GLN A C 1
ATOM 3526 O O . GLN A 1 438 ? -98.520 30.352 150.655 1.00 84.44 438 GLN A O 1
ATOM 3531 N N . GLU A 1 439 ? -97.480 30.035 148.685 1.00 85.94 439 GLU A N 1
ATOM 3532 C CA . GLU A 1 439 ? -98.693 29.683 147.936 1.00 85.94 439 GLU A CA 1
ATOM 3533 C C . GLU A 1 439 ? -99.383 28.442 148.537 1.00 85.94 439 GLU A C 1
ATOM 3535 O O . GLU A 1 439 ? -100.598 28.442 148.754 1.00 85.94 439 GLU A O 1
ATOM 3540 N N . TRP A 1 440 ? -98.614 27.402 148.878 1.00 88.88 440 TRP A N 1
ATOM 3541 C CA . TRP A 1 440 ? -99.136 26.194 149.525 1.00 88.88 440 TRP A CA 1
ATOM 3542 C C . TRP A 1 440 ? -99.750 26.466 150.896 1.00 88.88 440 TRP A C 1
ATOM 3544 O O . TRP A 1 440 ? -100.826 25.944 151.187 1.00 88.88 440 TRP A O 1
ATOM 3554 N N . LYS A 1 441 ? -99.121 27.314 151.719 1.00 84.12 441 LYS A N 1
ATOM 3555 C CA . LYS A 1 441 ? -99.704 27.736 153.002 1.00 84.12 441 LYS A CA 1
ATOM 3556 C C . LYS A 1 441 ? -101.049 28.430 152.803 1.00 84.12 441 LYS A C 1
ATOM 3558 O O . LYS A 1 441 ? -101.990 28.124 153.525 1.00 84.12 441 LYS A O 1
ATOM 3563 N N . SER A 1 442 ? -101.171 29.327 151.822 1.00 82.75 442 SER A N 1
ATOM 3564 C CA . SER A 1 442 ? -102.446 29.998 151.542 1.00 82.75 442 SER A CA 1
ATOM 3565 C C . SER A 1 442 ? -103.538 29.018 151.108 1.00 82.75 442 SER A C 1
ATOM 3567 O O . SER A 1 442 ? -104.664 29.141 151.578 1.00 82.75 442 SER A O 1
ATOM 3569 N N . ARG A 1 443 ? -103.202 28.023 150.277 1.00 81.75 443 ARG A N 1
ATOM 3570 C CA . ARG A 1 443 ? -104.152 27.001 149.796 1.00 81.75 443 ARG A CA 1
ATOM 3571 C C . ARG A 1 443 ? -104.566 25.984 150.861 1.00 81.75 443 ARG A C 1
ATOM 3573 O O . ARG A 1 443 ? -105.633 25.406 150.741 1.00 81.75 443 ARG A O 1
ATOM 3580 N N . LEU A 1 444 ? -103.722 25.727 151.859 1.00 77.56 444 LEU A N 1
ATOM 3581 C CA . LEU A 1 444 ? -104.038 24.814 152.966 1.00 77.56 444 LEU A CA 1
ATOM 3582 C C . LEU A 1 444 ? -104.738 25.515 154.141 1.00 77.56 444 LEU A C 1
ATOM 3584 O O . LEU A 1 444 ? -105.247 24.843 155.032 1.00 77.56 444 LEU A O 1
ATOM 3588 N N . ALA A 1 445 ? -104.713 26.851 154.180 1.00 74.12 445 ALA A N 1
ATOM 3589 C CA . ALA A 1 445 ? -105.426 27.650 155.176 1.00 74.12 445 ALA A CA 1
ATOM 3590 C C . ALA A 1 445 ? -106.871 27.975 154.754 1.00 74.12 445 ALA A C 1
ATOM 3592 O O . ALA A 1 445 ? -107.686 28.302 155.619 1.00 74.12 445 ALA A O 1
ATOM 3593 N N . SER A 1 446 ? -107.156 27.929 153.446 1.00 60.81 446 SER A N 1
ATOM 3594 C CA . SER A 1 446 ? -108.493 28.026 152.841 1.00 60.81 446 SER A CA 1
ATOM 3595 C C . SER A 1 446 ? -109.203 26.684 152.850 1.00 60.81 446 SER A C 1
ATOM 3597 O O . SER A 1 446 ? -110.418 26.677 153.141 1.00 60.81 446 SER A O 1
#

Radius of gyration: 155.99 Å; chains: 1; bounding box: 284×53×426 Å

Sequence (446 aa):
MSDQVENVETLKKELQKQQKDLEWSKDRIMKLEKELASSKSALMKSEPEMKALEETNSQLMEKNAELKNQIIELEEKIKLLVPDDLKRELNDSKELIAQKEETIKNLNDSITTLKKEIAESRLKFEEQISQIADQQAKKEISKDKTVANMQKEREVNQDKIKELEKLVNKKEAEKSEYMIQISDLKSLQTELLTEQKEIVAHFGEQEALIREYQSLGVKKDKELDKAKSELKKYKSKADVEQVKRDQITDAEAKLNQRESEMQQLLIKMDELEKVQTEFFNLQSRTEEEKKQYRDKVKSYESFILTLQSELSDVRNQLSESERLRAEQQGSIERLEALIAQVQTQMGQQETHTPTTTKSGSSTDIMNLLDSIIQKANSGSTALQLVSEIVQTQKLIVKDIGWHDVAFEAASLARQLQEYPEGSGLDAETLALLIAKIQEWKSRLAS

Secondary structure (DSSP, 8-state):
--TTSHHHHHHHHHHHHHHHHHHHHHHHHHHHHHHHHHHHHHHHHHHHHHHHHHHHHHHHHHHHHHHHHHHHHHHHHHHHS-THHHHHHHHHHHHHHHHHHHHHHHHHHHHHHHHHHHHHHHHHHHHHHHHHHHHHHHHHHHHHHHHHHHHHHHHHHHHHHHHHHHHHHHHHHHHHHHHHHHHHHHHHHHHHHHHHHHHHHHHHHHHHHHHHHHHHHHHHHHHHHHHHHHHHHHHHHHHHHHHHHHHHHHHHHHHHHHHHHHHHHHHHHHHHHHHHHHHHHHHHHHHHHHHHHHHHHHHHHHHHHHHHHHHHHHHHHHHHHHHHHHHHHHHHHHHHHHHHHHTTT----------------TTHHHHHHHHHHHHHHTT-BHHHHHHHHHHHHHHHHHHT-S-HHHHHHHHHHHHHHTSPTTPBPPHHHHHHHHHHHHHHHHHHH-

Foldseek 3Di:
DPVPPPVVVVVVVVVVVVVVVVVVVVVVVVVVVVVVVVVVVVVVVVVVVVVVVVVVVVVVVVVVVVVVVVVVVVVVVVVVVDCPVVVVVVVVVVVVVVVVVVVVVVVVVVVVVVVVVVVVVVVVVVVVVVVVVVVVVVVVVVVVVVVVVVVVVVVVVVVVVVVVVVVVVVVVVVVVVVVVVVVVVVVVVVVVVVVVVVVVVVVVVVVVVVVVVVVVVVVVVVVVVVVVVVVVVVVVVVVVVVVVVVVVVVVVVVVVVVVVVVVVVVVVVVVVVVVVVVVVVVVVVVVVVVVVVVVVVVVVVVVVVVVVVVVVVVVVVVVVVVVVVVVVVVVVVVVVVVVVVVVVDDDDDDYDDDDDDDDDDDPVLLVLLVVLLVCLVVQHALLVSLVSLLVSLVCCCVPVNDDVSSVVSPVSSVVSVPPPPPDTDDPVRSVVSNVVSVVVSVVSVD

pLDDT: mean 81.25, std 14.6, range [23.73, 96.69]

=== Feature glossary ===
The record interleaves many kinds of information about one protein. Here is each kind framed as the question it answers.

Q: Are the domains correctly placed relative to each other?
A: Predicted aligned error is AlphaFold's pairwise confidence. Unlike pLDDT (per-residue), PAE is per-residue-pair and captures whether two parts of the structure are correctly placed relative to each other. Units are ångströms of expected positional error.

Q: Which residues are in helices, strands, or loops?
A: Eight-state secondary structure (DSSP): H is the canonical α-helix, G the tighter 3₁₀-helix, I the wider π-helix; E/B are β-structure, T and S are turns and bends, and '-' is everything else. DSSP derives these from the pattern of main-chain N–H···O=C hydrogen bonds, not from the sequence.

Q: What if only a Cα trace is available?
A: P-SEA three-state annotation labels each residue as helix, strand, or coil based purely on the geometry of the Cα trace. It serves as a fallback when the full backbone (and thus DSSP) is unavailable.

Q: What are the backbone torsion angles?
A: φ (phi) and ψ (psi) are the two rotatable backbone dihedrals per residue: φ is the C(i-1)–N–Cα–C torsion, ψ is the N–Cα–C–N(i+1) torsion, both in degrees on (−180°, 180°]. α-helical residues cluster near (−60°, −45°); β-strand residues near (−120°, +130°). A Ramachandran plot is simply a scatter of (φ, ψ) for every residue.

Q: What known structures does this most resemble?
A: Structural nearest neighbors (via Foldseek easy-search vs the PDB). Reported per hit: target PDB id, E-value, and alignment TM-score. A TM-score above ~0.5 is the conventional threshold for 'same fold'.

Q: What family and function is it annotated with?
A: Database cross-references. InterPro integrates a dozen domain/family signature databases into unified entries with residue-range hits. GO terms attach function/process/location labels with evidence codes. CATH codes position the fold in a four-level structural taxonomy. Organism is the NCBI-taxonomy species name.

Q: Which residues are buried vs exposed?
A: Solvent accessibility: the surface area of each residue that a 1.4 Å water probe can touch, in Å². When only backbone atoms are present the absolute values are lower than full-atom SASA (side chains contribute most of the area) and are flagged as backbone-only.

Q: What do the diagnostic plots show?
A: Three diagnostic plots accompany the record. The Cα contact map visualizes the tertiary structure as a 2D adjacency matrix (8 Å cutoff, sequence-local contacts suppressed). The Ramachandran plot shows the distribution of backbone (φ, ψ) torsions, with points in the α and β basins reflecting secondary structure content. The PAE plot shows AlphaFold's inter-residue confidence as a color matrix.

Q: What is the amino-acid chain?
A: The amino-acid sequence is the protein's primary structure: the linear order of residues from the N-terminus to the C-terminus, written in one-letter code. Everything else here — the 3D coordinates, the secondary structure, the domain annotations — is ultimately a consequence of this string.

Q: What do the rendered images show?
A: The six renders are orthographic views along the three Cartesian axes in both directions. Representation (cartoon, sticks, or surface) and color scheme (sequence-rainbow or by-chain) vary across proteins so the training set covers all the common visualization conventions.

Q: Where is each backbone atom in 3D?
A: The mmCIF table is the protein's shape written out atom by atom. For each backbone N, Cα, C, and carbonyl O, it records an (x, y, z) coordinate triple in Å plus the residue type, chain letter, and residue number.

Q: How mobile is each atom in the crystal?
A: For experimental (PDB) structures, the B-factor (temperature factor) quantifies the positional spread of each atom in the crystal — a combination of thermal vibration and static disorder — in units of Å². High B-factors mark flexible loops or poorly resolved regions; low B-factors mark the rigid, well-ordered core.

Q: How big and how compact is the whole molecule?
A: Three whole-structure scalars: the radius of gyration (RMS distance of Cα from centroid, in Å), the count of Cα–Cα contacts (pairs closer than 8 Å and separated by more than four residues in sequence — i.e. tertiary, not local, contacts), and the bounding-box dimensions. Together they distinguish compact globular folds from extended fibres or disordered chains.

Q: What does the local fold look like, residue by residue?
A: A 3Di character summarizes, for each residue, the relative orientation of the Cα frame of its nearest spatial neighbor. Because it encodes fold topology rather than chemistry, 3Di alignments detect remote structural similarity that sequence alignment misses.

Q: How confident is the AlphaFold model at each residue?
A: For AlphaFold models, the B-factor field carries pLDDT — the model's own estimate of local accuracy on a 0–100 scale. Regions with pLDDT<50 should be treated as essentially unmodeled; they often correspond to intrinsically disordered segments.